Protein AF-A0A2U2PL28-F1 (afdb_monomer)

Mean predicted aligned error: 20.29 Å

Structure (mmCIF, N/CA/C/O backbone):
data_AF-A0A2U2PL28-F1
#
_entry.id   AF-A0A2U2PL28-F1
#
loop_
_atom_site.group_PDB
_atom_site.id
_atom_site.type_symbol
_atom_site.label_atom_id
_atom_site.label_alt_id
_atom_site.label_comp_id
_atom_site.label_asym_id
_atom_site.label_entity_id
_atom_site.label_seq_id
_atom_site.pdbx_PDB_ins_code
_atom_site.Cartn_x
_atom_site.Cartn_y
_atom_site.Cartn_z
_atom_site.occupancy
_atom_site.B_iso_or_equiv
_atom_site.auth_seq_id
_atom_site.auth_comp_id
_atom_site.auth_asym_id
_atom_site.auth_atom_id
_atom_site.pdbx_PDB_model_num
ATOM 1 N N . MET A 1 1 ? 14.630 7.976 -21.011 1.00 49.91 1 MET A N 1
ATOM 2 C CA . MET A 1 1 ? 13.484 7.316 -21.669 1.00 49.91 1 MET A CA 1
ATOM 3 C C . MET A 1 1 ? 13.613 7.594 -23.165 1.00 49.91 1 MET A C 1
ATOM 5 O O . MET A 1 1 ? 14.416 8.428 -23.544 1.00 49.91 1 MET A O 1
ATOM 9 N N . GLY A 1 2 ? 12.957 6.846 -24.048 1.00 64.50 2 GLY A N 1
ATOM 10 C CA . GLY A 1 2 ? 12.972 7.201 -25.477 1.00 64.50 2 GLY A CA 1
ATOM 11 C C . GLY A 1 2 ? 11.953 8.304 -25.788 1.00 64.50 2 GLY A C 1
ATOM 12 O O . GLY A 1 2 ? 11.071 8.559 -24.973 1.00 64.50 2 GLY A O 1
ATOM 13 N N . LEU A 1 3 ? 11.984 8.857 -27.006 1.00 77.81 3 LEU A N 1
ATOM 14 C CA . LEU A 1 3 ? 10.962 9.792 -27.522 1.00 77.81 3 LEU A CA 1
ATOM 15 C C . LEU A 1 3 ? 9.566 9.154 -27.712 1.00 77.81 3 LEU A C 1
ATOM 17 O O . LEU A 1 3 ? 8.629 9.828 -28.123 1.00 77.81 3 LEU A O 1
ATOM 21 N N . LYS A 1 4 ? 9.402 7.856 -27.417 1.00 77.19 4 LYS A N 1
ATOM 22 C CA . LYS A 1 4 ? 8.147 7.108 -27.610 1.00 77.19 4 LYS A CA 1
ATOM 23 C C . LYS A 1 4 ? 6.967 7.734 -26.866 1.00 77.19 4 LYS A C 1
ATOM 25 O O . LYS A 1 4 ? 5.896 7.879 -27.441 1.00 77.19 4 LYS A O 1
ATOM 30 N N . GLU A 1 5 ? 7.178 8.120 -25.610 1.00 73.75 5 GLU A N 1
ATOM 31 C CA . GLU A 1 5 ? 6.119 8.717 -24.790 1.00 73.75 5 GLU A CA 1
ATOM 32 C C . GLU A 1 5 ? 5.786 10.145 -25.236 1.00 73.75 5 GLU A C 1
ATOM 34 O O . GLU A 1 5 ? 4.622 10.534 -25.238 1.00 73.75 5 GLU A O 1
ATOM 39 N N . TYR A 1 6 ? 6.792 10.899 -25.695 1.00 80.88 6 TYR A N 1
ATOM 40 C CA . TYR A 1 6 ? 6.595 12.212 -26.303 1.00 80.88 6 TYR A CA 1
ATOM 41 C C . TYR A 1 6 ? 5.708 12.118 -27.548 1.00 80.88 6 TYR A C 1
ATOM 43 O O . TYR A 1 6 ? 4.673 12.778 -27.606 1.00 80.88 6 TYR A O 1
ATOM 51 N N . VAL A 1 7 ? 6.053 11.228 -28.485 1.00 81.00 7 VAL A N 1
ATOM 52 C CA . VAL A 1 7 ? 5.302 11.018 -29.733 1.00 81.00 7 VAL A CA 1
ATOM 53 C C . VAL A 1 7 ? 3.877 10.528 -29.467 1.00 81.00 7 VAL A C 1
ATOM 55 O O . VAL A 1 7 ? 2.955 10.979 -30.135 1.00 81.00 7 VAL A O 1
ATOM 58 N N . ARG A 1 8 ? 3.673 9.646 -28.478 1.00 80.00 8 ARG A N 1
ATOM 59 C CA . ARG A 1 8 ? 2.346 9.112 -28.124 1.00 80.00 8 ARG A CA 1
ATOM 60 C C . ARG A 1 8 ? 1.367 10.192 -27.656 1.00 80.00 8 ARG A C 1
ATOM 62 O O . ARG A 1 8 ? 0.172 10.065 -27.891 1.00 80.00 8 ARG A O 1
ATOM 69 N N . LYS A 1 9 ? 1.861 11.222 -26.968 1.00 78.75 9 LYS A N 1
ATOM 70 C CA . LYS A 1 9 ? 1.029 12.268 -26.356 1.00 78.75 9 LYS A CA 1
ATOM 71 C C . LYS A 1 9 ? 0.663 13.422 -27.301 1.00 78.75 9 LYS A C 1
ATOM 73 O O . LYS A 1 9 ? -0.135 14.259 -26.895 1.00 78.75 9 LYS A O 1
ATOM 78 N N . ARG A 1 10 ? 1.247 13.518 -28.506 1.00 80.19 10 ARG A N 1
ATOM 79 C CA . ARG A 1 10 ? 1.024 14.647 -29.433 1.00 80.19 10 ARG A CA 1
ATOM 80 C C . ARG A 1 10 ? 0.335 14.207 -30.716 1.00 80.19 10 ARG A C 1
ATOM 82 O O . ARG A 1 10 ? 0.683 13.181 -31.298 1.00 80.19 10 ARG A O 1
ATOM 89 N N . ASN A 1 11 ? -0.563 15.057 -31.201 1.00 77.56 11 ASN A N 1
ATOM 90 C CA . ASN A 1 11 ? -1.095 14.971 -32.551 1.00 77.56 11 ASN A CA 1
ATOM 91 C C . ASN A 1 11 ? -0.351 15.951 -33.474 1.00 77.56 11 ASN A C 1
ATOM 93 O O . ASN A 1 11 ? -0.718 17.114 -33.602 1.00 77.56 11 ASN A O 1
ATOM 97 N N . PHE A 1 12 ? 0.705 15.481 -34.141 1.00 78.69 12 PHE A N 1
ATOM 98 C CA . PHE A 1 12 ? 1.553 16.310 -35.019 1.00 78.69 12 PHE A CA 1
ATOM 99 C C . PHE A 1 12 ? 0.858 16.833 -36.286 1.00 78.69 12 PHE A C 1
ATOM 101 O O . PHE A 1 12 ? 1.474 17.570 -37.048 1.00 78.69 12 PHE A O 1
ATOM 108 N N . ASN A 1 13 ? -0.395 16.443 -36.533 1.00 74.00 13 ASN A N 1
ATOM 109 C CA . ASN A 1 13 ? -1.204 17.045 -37.593 1.00 74.00 13 ASN A CA 1
ATOM 110 C C . ASN A 1 13 ? -1.856 18.362 -37.139 1.00 74.00 13 ASN A C 1
ATOM 112 O O . ASN A 1 13 ? -2.309 19.133 -37.977 1.00 74.00 13 ASN A O 1
ATOM 116 N N . GLU A 1 14 ? -1.900 18.612 -35.830 1.00 72.88 14 GLU A N 1
ATOM 117 C CA . GLU A 1 14 ? -2.557 19.773 -35.224 1.00 72.88 14 GLU A CA 1
ATOM 118 C C . GLU A 1 14 ? -1.572 20.691 -34.498 1.00 72.88 14 GLU A C 1
ATOM 120 O O . GLU A 1 14 ? -1.806 21.891 -34.418 1.00 72.88 14 GLU A O 1
ATOM 125 N N . THR A 1 15 ? -0.454 20.164 -33.990 1.00 74.31 15 THR A N 1
ATOM 126 C CA . THR A 1 15 ? 0.584 20.962 -33.325 1.00 74.31 15 THR A CA 1
ATOM 127 C C . THR A 1 15 ? 1.787 21.215 -34.235 1.00 74.31 15 THR A C 1
ATOM 129 O O . THR A 1 15 ? 2.214 20.334 -34.980 1.00 74.31 15 THR A O 1
ATOM 132 N N . SER A 1 16 ? 2.381 22.409 -34.144 1.00 80.25 16 SER A N 1
ATOM 133 C CA . SER A 1 16 ? 3.644 22.759 -34.815 1.00 80.25 16 SER A CA 1
ATOM 134 C C . SER A 1 16 ? 4.886 22.284 -34.049 1.00 80.25 16 SER A C 1
ATOM 136 O O . SER A 1 16 ? 6.016 22.606 -34.422 1.00 80.25 16 SER A O 1
ATOM 138 N N . GLU A 1 17 ? 4.693 21.515 -32.975 1.00 84.94 17 GLU A N 1
ATOM 139 C CA . GLU A 1 17 ? 5.780 20.920 -32.208 1.00 84.94 17 GLU A CA 1
ATOM 140 C C . GLU A 1 17 ? 6.613 19.930 -33.056 1.00 84.94 17 GLU A C 1
ATOM 142 O O . GLU A 1 17 ? 6.064 19.123 -33.815 1.00 84.94 17 GLU A O 1
ATOM 147 N N . PRO A 1 18 ? 7.951 19.925 -32.915 1.00 82.75 18 PRO A N 1
ATOM 148 C CA . PRO A 1 18 ? 8.818 19.065 -33.714 1.00 82.75 18 PRO A CA 1
ATOM 149 C C . PRO A 1 18 ? 8.683 17.584 -33.340 1.00 82.75 18 PRO A C 1
ATOM 151 O O . PRO A 1 18 ? 8.854 17.185 -32.192 1.00 82.75 18 PRO A O 1
ATOM 154 N N . LYS A 1 19 ? 8.453 16.735 -34.347 1.00 75.50 19 LYS A N 1
ATOM 155 C CA . LYS A 1 19 ? 8.242 15.284 -34.187 1.00 75.50 19 LYS A CA 1
ATOM 156 C C . LYS A 1 19 ? 9.523 14.482 -33.921 1.00 75.50 19 LYS A C 1
ATOM 158 O O . LYS A 1 19 ? 9.472 13.413 -33.312 1.00 75.50 19 LYS A O 1
ATOM 163 N N . SER A 1 20 ? 10.668 14.967 -34.396 1.00 71.56 20 SER A N 1
ATOM 164 C CA . SER A 1 20 ? 11.965 14.288 -34.301 1.00 71.56 20 SER A CA 1
ATOM 165 C C . SER A 1 20 ? 13.117 15.287 -34.341 1.00 71.56 20 SER A C 1
ATOM 167 O O . SER A 1 20 ? 12.935 16.393 -34.825 1.00 71.56 20 SER A O 1
ATOM 169 N N . GLY A 1 21 ? 14.291 14.864 -33.871 1.00 64.31 21 GLY A N 1
ATOM 170 C CA . GLY A 1 21 ? 15.533 15.635 -33.912 1.00 64.31 21 GLY A CA 1
ATOM 171 C C . GLY A 1 21 ? 16.533 15.058 -32.915 1.00 64.31 21 GLY A C 1
ATOM 172 O O . GLY A 1 21 ? 16.179 14.840 -31.753 1.00 64.31 21 GLY A O 1
ATOM 173 N N . SER A 1 22 ? 17.755 14.760 -33.359 1.00 59.09 22 SER A N 1
ATOM 174 C CA . SER A 1 22 ? 18.833 14.260 -32.496 1.00 59.09 22 SER A CA 1
ATOM 175 C C . SER A 1 22 ? 20.024 15.206 -32.556 1.00 59.09 22 SER A C 1
ATOM 177 O O . SER A 1 22 ? 20.612 15.391 -33.623 1.00 59.09 22 SER A O 1
ATOM 179 N N . GLY A 1 23 ? 20.400 15.774 -31.413 1.00 58.47 23 GLY A N 1
ATOM 180 C CA . GLY A 1 23 ? 21.560 16.651 -31.309 1.00 58.47 23 GLY A CA 1
ATOM 181 C C . GLY A 1 23 ? 22.866 15.858 -31.314 1.00 58.47 23 GLY A C 1
ATOM 182 O O . GLY A 1 23 ? 23.022 14.893 -30.566 1.00 58.47 23 GLY A O 1
ATOM 183 N N . LYS A 1 24 ? 23.827 16.275 -32.143 1.00 56.25 24 LYS A N 1
ATOM 184 C CA . LYS A 1 24 ? 25.259 16.040 -31.910 1.00 56.25 24 LYS A CA 1
ATOM 185 C C . LYS A 1 24 ? 25.919 17.408 -31.812 1.00 56.25 24 LYS A C 1
ATOM 187 O O . LYS A 1 24 ? 26.458 17.899 -32.805 1.00 56.25 24 LYS A O 1
ATOM 192 N N . SER A 1 25 ? 25.804 18.065 -30.660 1.00 56.22 25 SER A N 1
ATOM 193 C CA . SER A 1 25 ? 26.406 19.387 -30.499 1.00 56.22 25 SER A CA 1
ATOM 194 C C . SER A 1 25 ? 27.933 19.295 -30.614 1.00 56.22 25 SER A C 1
ATOM 196 O O . SER A 1 25 ? 28.588 18.618 -29.823 1.00 56.22 25 SER A O 1
ATOM 198 N N . LYS A 1 26 ? 28.505 19.975 -31.616 1.00 57.16 26 LYS A N 1
ATOM 199 C CA . LYS A 1 26 ? 29.957 20.186 -31.752 1.00 57.16 26 LYS A CA 1
ATOM 200 C C . LYS A 1 26 ? 30.465 21.341 -30.864 1.00 57.16 26 LYS A C 1
ATOM 202 O O . LYS A 1 26 ? 31.671 21.511 -30.749 1.00 57.16 26 LYS A O 1
ATOM 207 N N . GLU A 1 27 ? 29.565 22.100 -30.224 1.00 61.78 27 GLU A N 1
ATOM 208 C CA . GLU A 1 27 ? 29.834 23.361 -29.500 1.00 61.78 27 GLU A CA 1
ATOM 209 C C . GLU A 1 27 ? 29.299 23.345 -28.046 1.00 61.78 27 GLU A C 1
ATOM 211 O O . GLU A 1 27 ? 28.713 24.320 -27.563 1.00 61.78 27 GLU A O 1
ATOM 216 N N . GLY A 1 28 ? 29.455 22.210 -27.353 1.00 77.25 28 GLY A N 1
ATOM 217 C CA . GLY A 1 28 ? 29.035 22.028 -25.955 1.00 77.25 28 GLY A CA 1
ATOM 218 C C . GLY A 1 28 ? 27.538 21.734 -25.777 1.00 77.25 28 GLY A C 1
ATOM 219 O O . GLY A 1 28 ? 26.723 22.027 -26.655 1.00 77.25 28 GLY A O 1
ATOM 220 N N . LEU A 1 29 ? 27.168 21.120 -24.648 1.00 90.62 29 LEU A N 1
ATOM 221 C CA . LEU A 1 29 ? 25.782 20.728 -24.374 1.00 90.62 29 LEU A CA 1
ATOM 222 C C . LEU A 1 29 ? 24.899 21.968 -24.186 1.00 90.62 29 LEU A C 1
ATOM 224 O O . LEU A 1 29 ? 25.308 22.946 -23.555 1.00 90.62 29 LEU A O 1
ATOM 228 N N . LYS A 1 30 ? 23.686 21.948 -24.737 1.00 93.56 30 LYS A N 1
ATOM 229 C CA . LYS A 1 30 ? 22.748 23.076 -24.673 1.00 93.56 30 LYS A CA 1
ATOM 230 C C . LYS A 1 30 ? 21.701 22.895 -23.579 1.00 93.56 30 LYS A C 1
ATOM 232 O O . LYS A 1 30 ? 21.263 21.783 -23.283 1.00 93.56 30 LYS A O 1
ATOM 237 N N . PHE A 1 31 ? 21.258 24.007 -23.007 1.00 96.25 31 PHE A N 1
ATOM 238 C CA . PHE A 1 31 ? 20.059 24.051 -22.180 1.00 96.25 31 PHE A CA 1
ATOM 239 C C . PHE A 1 31 ? 19.075 25.073 -22.732 1.00 96.25 31 PHE A C 1
ATOM 241 O O . PHE A 1 31 ? 19.464 26.042 -23.389 1.00 96.25 31 PHE A O 1
ATOM 248 N N . VAL A 1 32 ? 17.804 24.864 -22.420 1.00 97.12 32 VAL A N 1
ATOM 249 C CA . VAL A 1 32 ? 16.751 25.844 -22.662 1.00 97.12 32 VAL A CA 1
ATOM 250 C C . VAL A 1 32 ? 15.781 25.833 -21.491 1.00 97.12 32 VAL A C 1
ATOM 252 O O . VAL A 1 32 ? 15.506 24.788 -20.894 1.00 97.12 32 VAL A O 1
ATOM 255 N N . VAL A 1 33 ? 15.259 27.004 -21.160 1.00 97.31 33 VAL A N 1
ATOM 256 C CA . VAL A 1 33 ? 14.124 27.169 -20.266 1.00 97.31 33 VAL A CA 1
ATOM 257 C C . VAL A 1 33 ? 13.006 27.811 -21.063 1.00 97.31 33 VAL A C 1
ATOM 259 O O . VAL A 1 33 ? 13.166 28.921 -21.562 1.00 97.31 33 VAL A O 1
ATOM 262 N N . GLN A 1 34 ? 11.878 27.124 -21.187 1.00 96.75 34 GLN A N 1
ATOM 263 C CA . GLN A 1 34 ? 10.699 27.642 -21.871 1.00 96.75 34 GLN A CA 1
ATOM 264 C C . GLN A 1 34 ? 9.651 28.039 -20.839 1.00 96.75 34 GLN A C 1
ATOM 266 O O . GLN A 1 34 ? 9.290 27.260 -19.964 1.00 96.75 34 GLN A O 1
ATOM 271 N N . ARG A 1 35 ? 9.148 29.262 -20.939 1.00 95.19 35 ARG A N 1
ATOM 272 C CA . ARG A 1 35 ? 7.958 29.700 -20.222 1.00 95.19 35 ARG A CA 1
ATOM 273 C C . ARG A 1 35 ? 6.739 29.120 -20.929 1.00 95.19 35 ARG A C 1
ATOM 275 O O . ARG A 1 35 ? 6.490 29.443 -22.090 1.00 95.19 35 ARG A O 1
ATOM 282 N N . HIS A 1 36 ? 5.973 28.303 -20.218 1.00 92.00 36 HIS A N 1
ATOM 283 C CA . HIS A 1 36 ? 4.793 27.631 -20.745 1.00 92.00 36 HIS A CA 1
ATOM 284 C C . HIS A 1 36 ? 3.538 28.132 -20.034 1.00 92.00 36 HIS A C 1
ATOM 286 O O . HIS A 1 36 ? 3.259 27.810 -18.876 1.00 92.00 36 HIS A O 1
ATOM 292 N N . HIS A 1 37 ? 2.763 28.954 -20.738 1.00 85.00 37 HIS A N 1
ATOM 293 C CA . HIS A 1 37 ? 1.478 29.456 -20.267 1.00 85.00 37 HIS A CA 1
ATOM 294 C C . HIS A 1 37 ? 0.350 28.514 -20.715 1.00 85.00 37 HIS A C 1
ATOM 296 O O . HIS A 1 37 ? -0.454 28.853 -21.584 1.00 85.00 37 HIS A O 1
ATOM 302 N N . ALA A 1 38 ? 0.333 27.317 -20.123 1.00 78.44 38 ALA A N 1
ATOM 303 C CA . ALA A 1 38 ? -0.717 26.315 -20.298 1.00 78.44 38 ALA A CA 1
ATOM 304 C C . ALA A 1 38 ? -1.932 26.613 -19.389 1.00 78.44 38 ALA A C 1
ATOM 306 O O . ALA A 1 38 ? -2.180 27.766 -19.012 1.00 78.44 38 ALA A O 1
ATOM 307 N N . SER A 1 39 ? -2.684 25.584 -18.971 1.00 72.06 39 SER A N 1
ATOM 308 C CA . SER A 1 39 ? -3.752 25.716 -17.960 1.00 72.06 39 SER A CA 1
ATOM 309 C C . SER A 1 39 ? -3.246 26.449 -16.710 1.00 72.06 39 SER A C 1
ATOM 311 O O . SER A 1 39 ? -3.899 27.372 -16.219 1.00 72.06 39 SER A O 1
ATOM 313 N N . HIS A 1 40 ? -2.026 26.097 -16.287 1.00 79.62 40 HIS A N 1
ATOM 314 C CA . HIS A 1 40 ? -1.236 26.795 -15.281 1.00 79.62 40 HIS A CA 1
ATOM 315 C C . HIS A 1 40 ? 0.109 27.219 -15.872 1.00 79.62 40 HIS A C 1
ATOM 317 O O . HIS A 1 40 ? 0.729 26.485 -16.646 1.00 79.62 40 HIS A O 1
ATOM 323 N N . LEU A 1 41 ? 0.568 28.400 -15.468 1.00 87.25 41 LEU A N 1
ATOM 324 C CA . LEU A 1 41 ? 1.887 28.901 -15.818 1.00 87.25 41 LEU A CA 1
ATOM 325 C C . LEU A 1 41 ? 2.972 28.071 -15.123 1.00 87.25 41 LEU A C 1
ATOM 327 O O . LEU A 1 41 ? 2.928 27.873 -13.908 1.00 87.25 41 LEU A O 1
ATOM 331 N N . HIS A 1 42 ? 3.951 27.619 -15.895 1.00 93.69 42 HIS A N 1
ATOM 332 C CA . HIS A 1 42 ? 5.156 26.967 -15.396 1.00 93.69 42 HIS A CA 1
ATOM 333 C C . HIS A 1 42 ? 6.320 27.192 -16.365 1.00 93.69 42 HIS A C 1
ATOM 335 O O . HIS A 1 42 ? 6.157 27.789 -17.430 1.00 93.69 42 HIS A O 1
ATOM 341 N N . TYR A 1 43 ? 7.508 26.742 -15.970 1.00 96.69 43 TYR A N 1
ATOM 342 C CA . TYR A 1 43 ? 8.716 26.830 -16.778 1.00 96.69 43 TYR A CA 1
ATOM 343 C C . TYR A 1 43 ? 9.271 25.438 -17.032 1.00 96.69 43 TYR A C 1
ATOM 345 O O . TYR A 1 43 ? 9.628 24.737 -16.085 1.00 96.69 43 TYR A O 1
ATOM 353 N N . ASP A 1 44 ? 9.384 25.058 -18.292 1.00 96.94 44 ASP A N 1
ATOM 354 C CA . ASP A 1 44 ? 10.041 23.826 -18.688 1.00 96.94 44 ASP A CA 1
ATOM 355 C C . ASP A 1 44 ? 11.549 24.036 -18.714 1.00 96.94 44 ASP A C 1
ATOM 357 O O . ASP A 1 44 ? 12.088 24.700 -19.597 1.00 96.94 44 ASP A O 1
ATOM 361 N N . PHE A 1 45 ? 12.236 23.461 -17.738 1.00 97.50 45 PHE A N 1
ATOM 362 C CA . PHE A 1 45 ? 13.686 23.440 -17.650 1.00 97.50 45 PHE A CA 1
ATOM 363 C C . PHE A 1 45 ? 14.226 22.209 -18.380 1.00 97.50 45 PHE A C 1
ATOM 365 O O . PHE A 1 45 ? 13.872 21.081 -18.025 1.00 97.50 45 PHE A O 1
ATOM 372 N N . ARG A 1 46 ? 15.072 22.402 -19.396 1.00 97.06 46 ARG A N 1
ATOM 373 C CA . ARG A 1 46 ? 15.499 21.324 -20.295 1.00 97.06 46 ARG A CA 1
ATOM 374 C C . ARG A 1 46 ? 17.011 21.309 -20.499 1.00 97.06 46 ARG A C 1
ATOM 376 O O . ARG A 1 46 ? 17.616 22.343 -20.770 1.00 97.06 46 ARG A O 1
ATOM 383 N N . LEU A 1 47 ? 17.602 20.118 -20.417 1.00 95.69 47 LEU A N 1
ATOM 384 C CA . LEU A 1 47 ? 19.032 19.871 -20.614 1.00 95.69 47 LEU A CA 1
ATOM 385 C C . LEU A 1 47 ? 19.250 18.866 -21.752 1.00 95.69 47 LEU A C 1
ATOM 387 O O . LEU A 1 47 ? 18.687 17.769 -21.722 1.00 95.69 47 LEU A O 1
ATOM 391 N N . GLU A 1 48 ? 20.088 19.211 -22.730 1.00 93.19 48 GLU A N 1
ATOM 392 C CA . GLU A 1 48 ? 20.550 18.277 -23.764 1.00 93.19 48 GLU A CA 1
ATOM 393 C C . GLU A 1 48 ? 21.413 17.182 -23.134 1.00 93.19 48 GLU A C 1
ATOM 395 O O . GLU A 1 48 ? 22.490 17.464 -22.615 1.00 93.19 48 GLU A O 1
ATOM 400 N N . LEU A 1 49 ? 20.973 15.926 -23.200 1.00 90.12 49 LEU A N 1
ATOM 401 C CA . LEU A 1 49 ? 21.755 14.776 -22.751 1.00 90.12 49 LEU A CA 1
ATOM 402 C C . LEU A 1 49 ? 21.313 13.515 -23.499 1.00 90.12 49 LEU A C 1
ATOM 404 O O . LEU A 1 49 ? 20.116 13.272 -23.645 1.00 90.12 49 LEU A O 1
ATOM 408 N N . GLU A 1 50 ? 22.263 12.682 -23.937 1.00 86.31 50 GLU A N 1
ATOM 409 C CA . GLU A 1 50 ? 21.971 11.475 -24.735 1.00 86.31 50 GLU A CA 1
ATOM 410 C C . GLU A 1 50 ? 21.236 11.782 -26.059 1.00 86.31 50 GLU A C 1
ATOM 412 O O . GLU A 1 50 ? 20.438 10.976 -26.534 1.00 86.31 50 GLU A O 1
ATOM 417 N N . GLY A 1 51 ? 21.488 12.954 -26.657 1.00 83.44 51 GLY A N 1
ATOM 418 C CA . GLY A 1 51 ? 20.896 13.371 -27.936 1.00 83.44 51 GLY A CA 1
ATOM 419 C C . GLY A 1 51 ? 19.425 13.805 -27.867 1.00 83.44 51 GLY A C 1
ATOM 420 O O . GLY A 1 51 ? 18.824 14.054 -28.912 1.00 83.44 51 GLY A O 1
ATOM 421 N N . VAL A 1 52 ? 18.853 13.909 -26.663 1.00 90.62 52 VAL A N 1
ATOM 422 C CA . VAL A 1 52 ? 17.481 14.374 -26.387 1.00 90.62 52 VAL A CA 1
ATOM 423 C C . VAL A 1 52 ? 17.482 15.455 -25.303 1.00 90.62 52 VAL A C 1
ATOM 425 O O . VAL A 1 52 ? 18.493 15.679 -24.639 1.00 90.62 52 VAL A O 1
ATOM 428 N N . LEU A 1 53 ? 16.344 16.112 -25.086 1.00 93.12 53 LEU A N 1
ATOM 429 C CA . LEU A 1 53 ? 16.151 17.076 -24.004 1.00 93.12 53 LEU A CA 1
ATOM 430 C C . LEU A 1 53 ? 15.514 16.402 -22.784 1.00 93.12 53 LEU A C 1
ATOM 432 O O . LEU A 1 53 ? 14.316 16.093 -22.775 1.00 93.12 53 LEU A O 1
ATOM 436 N N . LYS A 1 54 ? 16.304 16.216 -21.726 1.00 94.75 54 LYS A N 1
ATOM 437 C CA . LYS A 1 54 ? 15.802 15.815 -20.403 1.00 94.75 54 LYS A CA 1
ATOM 438 C C . LYS A 1 54 ? 15.075 17.004 -19.795 1.00 94.75 54 LYS A C 1
ATOM 440 O O . LYS A 1 54 ? 15.637 18.096 -19.771 1.00 94.75 54 LYS A O 1
ATOM 445 N N . SER A 1 55 ? 13.833 16.809 -19.363 1.00 95.12 55 SER A N 1
ATOM 446 C CA . SER A 1 55 ? 12.901 17.921 -19.150 1.00 95.12 55 SER A CA 1
ATOM 447 C C . SER A 1 55 ? 12.232 17.877 -17.778 1.00 95.12 55 SER A C 1
ATOM 449 O O . SER A 1 55 ? 11.831 16.812 -17.304 1.00 95.12 55 SER A O 1
ATOM 451 N N . TRP A 1 56 ? 12.083 19.049 -17.160 1.00 96.44 56 TRP A N 1
ATOM 452 C CA . TRP A 1 56 ? 11.406 19.236 -15.880 1.00 96.44 56 TRP A CA 1
ATOM 453 C C . TRP A 1 56 ? 10.459 20.434 -15.918 1.00 96.44 56 TRP A C 1
ATOM 455 O O . TRP A 1 56 ? 10.883 21.535 -16.248 1.00 96.44 56 TRP A O 1
ATOM 465 N N . ALA A 1 57 ? 9.217 20.253 -15.477 1.00 94.62 57 ALA A N 1
ATOM 466 C CA . ALA A 1 57 ? 8.286 21.350 -15.241 1.00 94.62 57 ALA A CA 1
ATOM 467 C C . ALA A 1 57 ? 8.559 21.993 -13.869 1.00 94.62 57 ALA A C 1
ATOM 469 O O . ALA A 1 57 ? 8.500 21.328 -12.829 1.00 94.62 57 ALA A O 1
ATOM 470 N N . VAL A 1 58 ? 8.853 23.294 -13.854 1.00 95.69 58 VAL A N 1
ATOM 471 C CA . VAL A 1 58 ? 9.199 24.088 -12.665 1.00 95.69 58 VAL A CA 1
ATOM 472 C C . VAL A 1 58 ? 8.134 25.177 -12.464 1.00 95.69 58 VAL A C 1
ATOM 474 O O . VAL A 1 58 ? 8.212 26.233 -13.097 1.00 95.69 58 VAL A O 1
ATOM 477 N N . PRO A 1 59 ? 7.131 24.982 -11.583 1.00 91.50 59 PRO A N 1
ATOM 478 C CA . PRO A 1 59 ? 5.966 25.874 -11.493 1.00 91.50 59 PRO A CA 1
ATOM 479 C C . PRO A 1 59 ? 6.298 27.339 -11.204 1.00 91.50 59 PRO A C 1
ATOM 481 O O . PRO A 1 59 ? 5.652 28.241 -11.718 1.00 91.50 59 PRO A O 1
ATOM 484 N N . LYS A 1 60 ? 7.326 27.589 -10.385 1.00 89.75 60 LYS A N 1
ATOM 485 C CA . LYS A 1 60 ? 7.755 28.949 -10.019 1.00 89.75 60 LYS A CA 1
ATOM 486 C C . LYS A 1 60 ? 9.005 29.418 -10.774 1.00 89.75 60 LYS A C 1
ATOM 488 O O . LYS A 1 60 ? 9.633 30.380 -10.337 1.00 89.75 60 LYS A O 1
ATOM 493 N N . GLY A 1 61 ? 9.410 28.696 -11.817 1.00 92.81 61 GLY A N 1
ATOM 494 C CA . GLY A 1 61 ? 10.643 28.948 -12.557 1.00 92.81 61 GLY A CA 1
ATOM 495 C C . GLY A 1 61 ? 11.941 28.735 -11.760 1.00 92.81 61 GLY A C 1
ATOM 496 O O . GLY A 1 61 ? 11.911 28.527 -10.539 1.00 92.81 61 GLY A O 1
ATOM 497 N N . PRO A 1 62 ? 13.095 28.736 -12.449 1.00 94.56 62 PRO A N 1
ATOM 498 C CA . PRO A 1 62 ? 14.414 28.707 -11.820 1.00 94.56 62 PRO A CA 1
ATOM 499 C C . PRO A 1 62 ? 14.674 29.968 -10.976 1.00 94.56 62 PRO A C 1
ATOM 501 O O . PRO A 1 62 ? 13.998 30.987 -11.095 1.00 94.56 62 PRO A O 1
ATOM 504 N N . SER A 1 63 ? 15.653 29.905 -10.075 1.00 94.50 63 SER A N 1
ATOM 505 C CA . SER A 1 63 ? 16.019 31.040 -9.223 1.00 94.50 63 SER A CA 1
ATOM 506 C C . SER A 1 63 ? 17.526 31.218 -9.156 1.00 94.50 63 SER A C 1
ATOM 508 O O . SER A 1 63 ? 18.244 30.227 -9.088 1.00 94.50 63 SER A O 1
ATOM 510 N N . LEU A 1 64 ? 17.998 32.469 -9.139 1.00 93.31 64 LEU A N 1
ATOM 511 C CA . LEU A 1 64 ? 19.389 32.803 -8.809 1.00 93.31 64 LEU A CA 1
ATOM 512 C C . LEU A 1 64 ? 19.618 32.969 -7.298 1.00 93.31 64 LEU A C 1
ATOM 514 O O . LEU A 1 64 ? 20.745 33.229 -6.883 1.00 93.31 64 LEU A O 1
ATOM 518 N N . ASN A 1 65 ? 18.584 32.823 -6.463 1.00 92.44 65 ASN A N 1
ATOM 519 C CA . ASN A 1 65 ? 18.728 32.862 -5.011 1.00 92.44 65 ASN A CA 1
ATOM 520 C C . ASN A 1 65 ? 18.957 31.450 -4.441 1.00 92.44 65 ASN A C 1
ATOM 522 O O . ASN A 1 65 ? 18.045 30.622 -4.506 1.00 92.44 65 ASN A O 1
ATOM 526 N N . PRO A 1 66 ? 20.114 31.163 -3.810 1.00 90.62 66 PRO A N 1
ATOM 527 C CA . PRO A 1 66 ? 20.412 29.844 -3.242 1.00 90.62 66 PRO A CA 1
ATOM 528 C C . PRO A 1 66 ? 19.453 29.376 -2.138 1.00 90.62 66 PRO A C 1
ATOM 530 O O . PRO A 1 66 ? 19.403 28.185 -1.824 1.00 90.62 66 PRO A O 1
ATOM 533 N N . LYS A 1 67 ? 18.696 30.292 -1.518 1.00 86.31 67 LYS A N 1
ATOM 534 C CA . LYS A 1 67 ? 17.691 29.958 -0.494 1.00 86.31 67 LYS A CA 1
ATOM 535 C C . LYS A 1 67 ? 16.409 29.385 -1.099 1.00 86.31 67 LYS A C 1
ATOM 537 O O . LYS A 1 67 ? 15.650 28.721 -0.391 1.00 86.31 67 LYS A O 1
ATOM 542 N N . ASP A 1 68 ? 16.176 29.594 -2.391 1.00 87.44 68 ASP A N 1
ATOM 543 C CA . ASP A 1 68 ? 14.989 29.104 -3.073 1.00 87.44 68 ASP A CA 1
ATOM 544 C C . ASP A 1 68 ? 15.186 27.663 -3.551 1.00 87.44 68 ASP A C 1
ATOM 546 O O . ASP A 1 68 ? 15.895 27.394 -4.520 1.00 87.44 68 ASP A O 1
ATOM 550 N N . LYS A 1 69 ? 14.488 26.721 -2.915 1.00 88.75 69 LYS A N 1
ATOM 551 C CA . LYS A 1 69 ? 14.413 25.331 -3.384 1.00 88.75 69 LYS A CA 1
ATOM 552 C C . LYS A 1 69 ? 13.203 25.186 -4.303 1.00 88.75 69 LYS A C 1
ATOM 554 O O . LYS A 1 69 ? 12.068 25.159 -3.823 1.00 88.75 69 LYS A O 1
ATOM 559 N N . ARG A 1 70 ? 13.423 25.138 -5.619 1.00 89.69 70 ARG A N 1
ATOM 560 C CA . ARG A 1 70 ? 12.341 25.093 -6.616 1.00 89.69 70 ARG A CA 1
ATOM 561 C C . ARG A 1 70 ? 11.954 23.644 -6.900 1.00 89.69 70 ARG A C 1
ATOM 563 O O . ARG A 1 70 ? 12.807 22.842 -7.258 1.00 89.69 70 ARG A O 1
ATOM 570 N N . LEU A 1 71 ? 10.675 23.307 -6.735 1.00 91.44 71 LEU A N 1
ATOM 571 C CA . LEU A 1 71 ? 10.149 22.006 -7.153 1.00 91.44 71 LEU A CA 1
ATOM 572 C C . LEU A 1 71 ? 10.261 21.876 -8.678 1.00 91.44 71 LEU A C 1
ATOM 574 O O . LEU A 1 71 ? 9.838 22.780 -9.396 1.00 91.44 71 LEU A O 1
ATOM 578 N N . ALA A 1 72 ? 10.809 20.758 -9.141 1.00 92.50 72 ALA A N 1
ATOM 579 C CA . ALA A 1 72 ? 11.012 20.430 -10.544 1.00 92.50 72 ALA A CA 1
ATOM 580 C C . ALA A 1 72 ? 10.464 19.021 -10.814 1.00 92.50 72 ALA A C 1
ATOM 582 O O . ALA A 1 72 ? 10.995 18.027 -10.318 1.00 92.50 72 ALA A O 1
ATOM 583 N N . MET A 1 73 ? 9.382 18.922 -11.577 1.00 92.56 73 MET A N 1
ATOM 584 C CA . MET A 1 73 ? 8.723 17.654 -11.898 1.00 92.56 73 MET A CA 1
ATOM 585 C C . MET A 1 73 ? 9.292 17.105 -13.199 1.00 92.56 73 MET A C 1
ATOM 587 O O . MET A 1 73 ? 9.143 17.748 -14.232 1.00 92.56 73 MET A O 1
ATOM 591 N N . MET A 1 74 ? 9.956 15.949 -13.171 1.00 92.12 74 MET A N 1
ATOM 592 C CA . MET A 1 74 ? 10.527 15.377 -14.394 1.00 92.12 74 MET A CA 1
ATOM 593 C C . MET A 1 74 ? 9.411 14.862 -15.312 1.00 92.12 74 MET A C 1
ATOM 595 O O . MET A 1 74 ? 8.572 14.074 -14.874 1.00 92.12 74 MET A O 1
ATOM 599 N N . VAL A 1 75 ? 9.416 15.292 -16.573 1.00 89.94 75 VAL A N 1
ATOM 600 C CA . VAL A 1 75 ? 8.440 14.896 -17.605 1.00 89.94 75 VAL A CA 1
ATOM 601 C C . VAL A 1 75 ? 9.111 14.033 -18.678 1.00 89.94 75 VAL A C 1
ATOM 603 O O . VAL A 1 75 ? 10.290 13.692 -18.558 1.00 89.94 75 VAL A O 1
ATOM 606 N N . GLU A 1 76 ? 8.370 13.627 -19.711 1.00 88.88 76 GLU A N 1
ATOM 607 C CA . GLU A 1 76 ? 8.944 12.855 -20.815 1.00 88.88 76 GLU A CA 1
ATOM 608 C C . GLU A 1 76 ? 10.118 13.572 -21.513 1.00 88.88 76 GLU A C 1
ATOM 610 O O . GLU A 1 76 ? 10.197 14.801 -21.555 1.00 88.88 76 GLU A O 1
ATOM 615 N N . ASP A 1 77 ? 11.038 12.792 -22.086 1.00 91.12 77 ASP A N 1
ATOM 616 C CA . ASP A 1 77 ? 12.159 13.322 -22.868 1.00 91.12 77 ASP A CA 1
ATOM 617 C C . ASP A 1 77 ? 11.628 13.950 -24.171 1.00 91.12 77 ASP A C 1
ATOM 619 O O . ASP A 1 77 ? 10.749 13.380 -24.818 1.00 91.12 77 ASP A O 1
ATOM 623 N N . HIS A 1 78 ? 12.159 15.108 -24.563 1.00 92.06 78 HIS A N 1
ATOM 624 C CA . HIS A 1 78 ? 11.736 15.833 -25.769 1.00 92.06 78 HIS A CA 1
ATOM 625 C C . HIS A 1 78 ? 12.794 15.725 -26.880 1.00 92.06 78 HIS A C 1
ATOM 627 O O . HIS A 1 78 ? 13.981 15.545 -26.574 1.00 92.06 78 HIS A O 1
ATOM 633 N N . PRO A 1 79 ? 12.408 15.811 -28.168 1.00 90.06 79 PRO A N 1
ATOM 634 C CA . PRO A 1 79 ? 13.372 15.809 -29.264 1.00 90.06 79 PRO A CA 1
ATOM 635 C C . PRO A 1 79 ? 14.282 17.031 -29.162 1.00 90.06 79 PRO A C 1
ATOM 637 O O . PRO A 1 79 ? 13.877 18.074 -28.653 1.00 90.06 79 PRO A O 1
ATOM 640 N N . TYR A 1 80 ? 15.517 16.906 -29.646 1.00 88.62 80 TYR A N 1
ATOM 641 C CA . TYR A 1 80 ? 16.505 17.982 -29.542 1.00 88.62 80 TYR A CA 1
ATOM 642 C C . TYR A 1 80 ? 16.012 19.297 -30.160 1.00 88.62 80 TYR A C 1
ATOM 644 O O . TYR A 1 80 ? 16.144 20.359 -29.554 1.00 88.62 80 TYR A O 1
ATOM 652 N N . ASP A 1 81 ? 15.359 19.209 -31.317 1.00 87.81 81 ASP A N 1
ATOM 653 C CA . ASP A 1 81 ? 14.859 20.360 -32.075 1.00 87.81 81 ASP A CA 1
ATOM 654 C C . ASP A 1 81 ? 13.736 21.112 -31.343 1.00 87.81 81 ASP A C 1
ATOM 656 O O . ASP A 1 81 ? 13.469 22.276 -31.632 1.00 87.81 81 ASP A O 1
ATOM 660 N N . TYR A 1 82 ? 13.133 20.501 -30.315 1.00 90.00 82 TYR A N 1
ATOM 661 C CA . TYR A 1 82 ? 12.173 21.178 -29.441 1.00 90.00 82 TYR A CA 1
ATOM 662 C C . TYR A 1 82 ? 12.794 22.367 -28.698 1.00 90.00 82 TYR A C 1
ATOM 664 O O . TYR A 1 82 ? 12.076 23.252 -28.235 1.00 90.00 82 TYR A O 1
ATOM 672 N N . ARG A 1 83 ? 14.130 22.434 -28.605 1.00 91.38 83 ARG A N 1
ATOM 673 C CA . ARG A 1 83 ? 14.826 23.522 -27.911 1.00 91.38 83 ARG A CA 1
ATOM 674 C C . ARG A 1 83 ? 14.510 24.906 -28.487 1.00 91.38 83 ARG A C 1
ATOM 676 O O . ARG A 1 83 ? 14.544 25.879 -27.750 1.00 91.38 83 ARG A O 1
ATOM 683 N N . THR A 1 84 ? 14.260 24.991 -29.794 1.00 88.75 84 THR A N 1
ATOM 684 C CA . THR A 1 84 ? 13.995 26.250 -30.512 1.00 88.75 84 THR A CA 1
ATOM 685 C C . THR A 1 84 ? 12.510 26.534 -30.657 1.00 88.75 84 THR A C 1
ATOM 687 O O . THR A 1 84 ? 12.136 27.500 -31.312 1.00 88.75 84 THR A O 1
ATOM 690 N N . PHE A 1 85 ? 11.654 25.670 -30.115 1.00 90.00 85 PHE A N 1
ATOM 691 C CA . PHE A 1 85 ? 10.224 25.824 -30.278 1.00 90.00 85 PHE A CA 1
ATOM 692 C C . PHE A 1 85 ? 9.715 27.012 -29.456 1.00 90.00 85 PHE A C 1
ATOM 694 O O . PHE A 1 85 ? 9.848 27.050 -28.230 1.00 90.00 85 PHE A O 1
ATOM 701 N N . GLU A 1 86 ? 9.091 27.950 -30.156 1.00 88.19 86 GLU A N 1
ATOM 702 C CA . GLU A 1 86 ? 8.249 29.004 -29.610 1.00 88.19 86 GLU A CA 1
ATOM 703 C C . GLU A 1 86 ? 6.971 29.048 -30.436 1.00 88.19 86 GLU A C 1
ATOM 705 O O . GLU A 1 86 ? 7.002 28.927 -31.663 1.00 88.19 86 GLU A O 1
ATOM 710 N N . GLY A 1 87 ? 5.833 29.208 -29.776 1.00 85.56 87 GLY A N 1
ATOM 711 C CA . GLY A 1 87 ? 4.555 29.189 -30.467 1.00 85.56 87 GLY A CA 1
ATOM 712 C C . GLY A 1 87 ? 3.387 28.907 -29.546 1.00 85.56 87 GLY A C 1
ATOM 713 O O . GLY A 1 87 ? 3.522 28.808 -28.328 1.00 85.56 87 GLY A O 1
ATOM 714 N N . VAL A 1 88 ? 2.210 28.799 -30.146 1.00 83.44 88 VAL A N 1
ATOM 715 C CA . VAL A 1 88 ? 0.987 28.424 -29.442 1.00 83.44 88 VAL A CA 1
ATOM 716 C C . VAL A 1 88 ? 0.691 26.974 -29.776 1.00 83.44 88 VAL A C 1
ATOM 718 O O . VAL A 1 88 ? 0.475 26.647 -30.940 1.00 83.44 88 VAL A O 1
ATOM 721 N N . ILE A 1 89 ? 0.673 26.121 -28.756 1.00 80.06 89 ILE A N 1
ATOM 722 C CA . ILE A 1 89 ? 0.148 24.762 -28.870 1.00 80.06 89 ILE A CA 1
ATOM 723 C C . ILE A 1 89 ? -1.381 24.888 -28.864 1.00 80.06 89 ILE A C 1
ATOM 725 O O . ILE A 1 89 ? -1.919 25.434 -27.888 1.00 80.06 89 ILE A O 1
ATOM 729 N N . PRO A 1 90 ? -2.086 24.451 -29.924 1.00 72.38 90 PRO A N 1
ATOM 730 C CA . PRO A 1 90 ? -3.526 24.659 -30.042 1.00 72.38 90 PRO A CA 1
ATOM 731 C C . PRO A 1 90 ? -4.328 24.028 -28.904 1.00 72.38 90 PRO A C 1
ATOM 733 O O . PRO A 1 90 ? -3.903 23.057 -28.275 1.00 72.38 90 PRO A O 1
ATOM 736 N N . ALA A 1 91 ? -5.515 24.578 -28.642 1.00 67.81 91 ALA A N 1
ATOM 737 C CA . ALA A 1 91 ? -6.451 24.003 -27.680 1.00 67.81 91 ALA A CA 1
ATOM 738 C C . ALA A 1 91 ? -6.796 22.545 -28.051 1.00 67.81 91 ALA A C 1
ATOM 740 O O . ALA A 1 91 ? -6.784 22.176 -29.220 1.00 67.81 91 ALA A O 1
ATOM 741 N N . GLY A 1 92 ? -7.045 21.700 -27.045 1.00 63.78 92 GLY A N 1
ATOM 742 C CA . GLY A 1 92 ? -7.298 20.263 -27.234 1.00 63.78 92 GLY A CA 1
ATOM 743 C C . GLY A 1 92 ? -6.039 19.392 -27.350 1.00 63.78 92 GLY A C 1
ATOM 744 O O . GLY A 1 92 ? -6.113 18.188 -27.114 1.00 63.78 92 GLY A O 1
ATOM 745 N N . ASN A 1 93 ? -4.869 19.985 -27.608 1.00 65.25 93 ASN A N 1
ATOM 746 C CA . ASN A 1 93 ? -3.599 19.261 -27.651 1.00 65.25 93 ASN A CA 1
ATOM 747 C C . ASN A 1 93 ? -2.922 19.186 -26.267 1.00 65.25 93 ASN A C 1
ATOM 749 O O . ASN A 1 93 ? -3.112 20.042 -25.396 1.00 65.25 93 ASN A O 1
ATOM 753 N N . TYR A 1 94 ? -2.122 18.139 -26.037 1.00 71.62 94 TYR A N 1
ATOM 754 C CA . TYR A 1 94 ? -1.394 17.962 -24.777 1.00 71.62 94 TYR A CA 1
ATOM 755 C C . TYR A 1 94 ? -0.392 19.104 -24.574 1.00 71.62 94 TYR A C 1
ATOM 757 O O . TYR A 1 94 ? 0.514 19.292 -25.378 1.00 71.62 94 TYR A O 1
ATOM 765 N N . GLY A 1 95 ? -0.544 19.855 -23.482 1.00 73.50 95 GLY A N 1
ATOM 766 C CA . GLY A 1 95 ? 0.259 21.055 -23.244 1.00 73.50 95 GLY A CA 1
ATOM 767 C C . GLY A 1 95 ? -0.243 22.299 -23.986 1.00 73.50 95 GLY A C 1
ATOM 768 O O . GLY A 1 95 ? 0.532 23.233 -24.160 1.00 73.50 95 GLY A O 1
ATOM 769 N N . ALA A 1 96 ? -1.515 22.346 -24.401 1.00 78.19 96 ALA A N 1
ATOM 770 C CA . ALA A 1 96 ? -2.129 23.531 -25.002 1.00 78.19 96 ALA A CA 1
ATOM 771 C C . ALA A 1 96 ? -1.792 24.821 -24.237 1.00 78.19 96 ALA A C 1
ATOM 773 O O . ALA A 1 96 ? -1.942 24.895 -23.012 1.00 78.19 96 ALA A O 1
ATOM 774 N N . GLY A 1 97 ? -1.341 25.839 -24.966 1.00 83.19 97 GLY A N 1
ATOM 775 C CA . GLY A 1 97 ? -0.875 27.095 -24.390 1.00 83.19 97 GLY A CA 1
ATOM 776 C C . GLY A 1 97 ? 0.288 27.716 -25.151 1.00 83.19 97 GLY A C 1
ATOM 777 O O . GLY A 1 97 ? 0.853 27.132 -26.073 1.00 83.19 97 GLY A O 1
ATOM 778 N N . MET A 1 98 ? 0.648 28.935 -24.756 1.00 86.81 98 MET A N 1
ATOM 779 C CA . MET A 1 98 ? 1.767 29.657 -25.358 1.00 86.81 98 MET A CA 1
ATOM 780 C C . MET A 1 98 ? 3.090 29.207 -24.738 1.00 86.81 98 MET A C 1
ATOM 782 O O . MET A 1 98 ? 3.241 29.223 -23.513 1.00 86.81 98 MET A O 1
ATOM 786 N N . VAL A 1 99 ? 4.046 28.858 -25.589 1.00 91.06 99 VAL A N 1
ATOM 787 C CA . VAL A 1 99 ? 5.422 28.505 -25.243 1.00 91.06 99 VAL A CA 1
ATOM 788 C C . VAL A 1 99 ? 6.349 29.589 -25.784 1.00 91.06 99 VAL A C 1
ATOM 790 O O . VAL A 1 99 ? 6.310 29.909 -26.971 1.00 91.06 99 VAL A O 1
ATOM 793 N N . THR A 1 100 ? 7.185 30.149 -24.915 1.00 91.25 100 THR A N 1
ATOM 794 C CA . THR A 1 100 ? 8.235 31.116 -25.278 1.00 91.25 100 THR A CA 1
ATOM 795 C C . THR A 1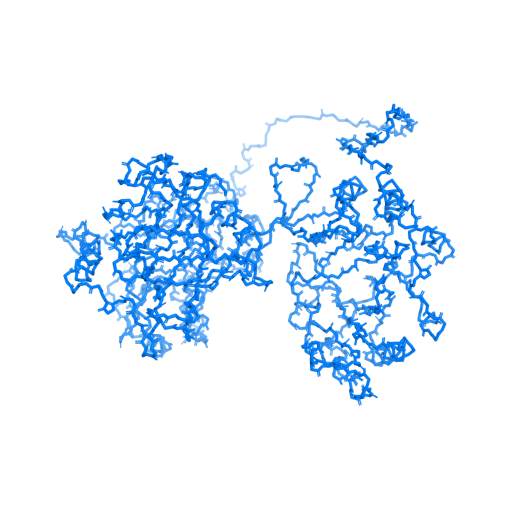 100 ? 9.538 30.761 -24.587 1.00 91.25 100 THR A C 1
ATOM 797 O O . THR A 1 100 ? 9.512 30.280 -23.453 1.00 91.25 100 THR A O 1
ATOM 800 N N . ILE A 1 101 ? 10.677 31.048 -25.199 1.00 94.94 101 ILE A N 1
ATOM 801 C CA . ILE A 1 101 ? 11.986 30.835 -24.585 1.00 94.94 101 ILE A CA 1
ATOM 802 C C . ILE A 1 101 ? 12.209 31.919 -23.525 1.00 94.94 101 ILE A C 1
ATOM 804 O O . ILE A 1 101 ? 12.182 33.116 -23.797 1.00 94.94 101 ILE A O 1
ATOM 808 N N . PHE A 1 102 ? 12.404 31.482 -22.284 1.00 95.56 102 PHE A N 1
ATOM 809 C CA . PHE A 1 102 ? 12.761 32.338 -21.157 1.00 95.56 102 PHE A CA 1
ATOM 810 C C . PHE A 1 102 ? 14.270 32.583 -21.101 1.00 95.56 102 PHE A C 1
ATOM 812 O O . PHE A 1 102 ? 14.707 33.715 -20.914 1.00 95.56 102 PHE A O 1
ATOM 819 N N . ASP A 1 103 ? 15.063 31.524 -21.262 1.00 96.69 103 ASP A N 1
ATOM 820 C CA . ASP A 1 103 ? 16.519 31.606 -21.338 1.00 96.69 103 ASP A CA 1
ATOM 821 C C . ASP A 1 103 ? 17.076 30.393 -22.086 1.00 96.69 103 ASP A C 1
ATOM 823 O O . ASP A 1 103 ? 16.476 29.318 -22.087 1.00 96.69 103 ASP A O 1
ATOM 827 N N . GLU A 1 104 ? 18.237 30.549 -22.703 1.00 95.94 104 GLU A N 1
ATOM 828 C CA . GLU A 1 104 ? 18.945 29.467 -23.382 1.00 95.94 104 GLU A CA 1
ATOM 829 C C . GLU A 1 104 ? 20.451 29.719 -23.354 1.00 95.94 104 GLU A C 1
ATOM 831 O O . GLU A 1 104 ? 20.917 30.856 -23.226 1.00 95.94 104 GLU A O 1
ATOM 836 N N . GLY A 1 105 ? 21.225 28.650 -23.496 1.00 94.75 105 GLY A N 1
ATOM 837 C CA . GLY A 1 105 ? 22.675 28.750 -23.536 1.00 94.75 105 GLY A CA 1
ATOM 838 C C . GLY A 1 105 ? 23.360 27.395 -23.550 1.00 94.75 105 GLY A C 1
ATOM 839 O O . GLY A 1 105 ? 22.772 26.368 -23.901 1.00 94.75 105 GLY A O 1
ATOM 840 N N . THR A 1 106 ? 24.630 27.392 -23.163 1.00 94.06 106 THR A N 1
ATOM 841 C CA . THR A 1 106 ? 25.408 26.163 -22.964 1.00 94.06 106 THR A CA 1
ATOM 842 C C . THR A 1 106 ? 25.442 25.782 -21.495 1.00 94.06 106 THR A C 1
ATOM 844 O O . THR A 1 106 ? 25.333 26.643 -20.620 1.00 94.06 106 THR A O 1
ATOM 847 N N . TYR A 1 107 ? 25.645 24.503 -21.218 1.00 94.25 107 TYR A N 1
ATOM 848 C CA . TYR A 1 107 ? 25.910 24.025 -19.874 1.00 94.25 107 TYR A CA 1
ATOM 849 C C . TYR A 1 107 ? 26.981 22.935 -19.874 1.00 94.25 107 TYR A C 1
ATOM 851 O O . TYR A 1 107 ? 27.190 22.246 -20.872 1.00 94.25 107 TYR A O 1
ATOM 859 N N . GLU A 1 108 ? 27.655 22.793 -18.741 1.00 92.31 108 GLU A N 1
ATOM 860 C CA . GLU A 1 108 ? 28.755 21.848 -18.543 1.00 92.31 108 GLU A CA 1
ATOM 861 C C . GLU A 1 108 ? 28.646 21.171 -17.170 1.00 92.31 108 GLU A C 1
ATOM 863 O O . GLU A 1 108 ? 27.926 21.637 -16.273 1.00 92.31 108 GLU A O 1
ATOM 868 N N . SER A 1 109 ? 29.354 20.054 -16.988 1.00 91.88 109 SER A N 1
ATOM 869 C CA . SER A 1 109 ? 29.533 19.497 -15.642 1.00 91.88 109 SER A CA 1
ATOM 870 C C . SER A 1 109 ? 30.389 20.450 -14.802 1.00 91.88 109 SER A C 1
ATOM 872 O O . SER A 1 109 ? 31.176 21.235 -15.325 1.00 91.88 109 SER A O 1
ATOM 874 N N . LEU A 1 110 ? 30.294 20.369 -13.472 1.00 86.44 110 LEU A N 1
ATOM 875 C CA . LEU A 1 110 ? 31.132 21.213 -12.609 1.00 86.44 110 LEU A CA 1
ATOM 876 C C . LEU A 1 110 ? 32.638 20.910 -12.735 1.00 86.44 110 LEU A C 1
ATOM 878 O O . LEU A 1 110 ? 33.454 21.742 -12.345 1.00 86.44 110 LEU A O 1
ATOM 882 N N . SER A 1 111 ? 33.010 19.737 -13.257 1.00 78.81 111 SER A N 1
ATOM 883 C CA . SER A 1 111 ? 34.406 19.322 -13.424 1.00 78.81 111 SER A CA 1
ATOM 884 C C . SER A 1 111 ? 35.041 19.772 -14.750 1.00 78.81 111 SER A C 1
ATOM 886 O O . SER A 1 111 ? 36.271 19.755 -14.847 1.00 78.81 111 SER A O 1
ATOM 888 N N . GLY A 1 112 ? 34.240 20.147 -15.762 1.00 66.75 112 GLY A N 1
ATOM 889 C CA . GLY A 1 112 ? 34.694 20.584 -17.093 1.00 66.75 112 GLY A CA 1
ATOM 890 C C . GLY A 1 112 ? 35.472 19.534 -17.907 1.00 66.75 112 GLY A C 1
ATOM 891 O O . GLY A 1 112 ? 36.161 19.878 -18.869 1.00 66.75 112 GLY A O 1
ATOM 892 N N . LYS A 1 113 ? 35.450 18.256 -17.495 1.00 57.19 113 LYS A N 1
ATOM 893 C CA . LYS A 1 113 ? 36.094 17.127 -18.188 1.00 57.19 113 LYS A CA 1
ATOM 894 C C . LYS A 1 113 ? 35.142 15.931 -18.239 1.00 57.19 113 LYS A C 1
ATOM 896 O O . LYS A 1 113 ? 34.619 15.508 -17.213 1.00 57.19 113 LYS A O 1
ATOM 901 N N . ASN A 1 114 ? 35.020 15.280 -19.403 1.00 60.66 114 ASN A N 1
ATOM 902 C CA . ASN A 1 114 ? 34.121 14.128 -19.618 1.00 60.66 114 ASN A CA 1
ATOM 903 C C . ASN A 1 114 ? 32.644 14.423 -19.266 1.00 60.66 114 ASN A C 1
ATOM 905 O O . ASN A 1 114 ? 31.935 13.545 -18.760 1.00 60.66 114 ASN A O 1
ATOM 909 N N . ASP A 1 115 ? 32.195 15.646 -19.551 1.00 69.69 115 ASP A N 1
ATOM 910 C CA . ASP A 1 115 ? 30.944 16.248 -19.079 1.00 69.69 115 ASP A CA 1
ATOM 911 C C . ASP A 1 115 ? 29.731 15.332 -19.216 1.00 69.69 115 ASP A C 1
ATOM 913 O O . ASP A 1 115 ? 29.019 15.078 -18.246 1.00 69.69 115 ASP A O 1
ATOM 917 N N . GLU A 1 116 ? 29.527 14.746 -20.396 1.00 79.62 116 GLU A N 1
ATOM 918 C CA . GLU A 1 116 ? 28.336 13.939 -20.658 1.00 79.62 116 GLU A CA 1
ATOM 919 C C . GLU A 1 116 ? 28.276 12.673 -19.784 1.00 79.62 116 GLU A C 1
ATOM 921 O O . GLU A 1 116 ? 27.197 12.235 -19.384 1.00 79.62 116 GLU A O 1
ATOM 926 N N . LYS A 1 117 ? 29.427 12.078 -19.437 1.00 82.75 117 LYS A N 1
ATOM 927 C CA . LYS A 1 117 ? 29.487 10.877 -18.587 1.00 82.75 117 LYS A CA 1
ATOM 928 C C . LYS A 1 117 ? 29.158 11.209 -17.132 1.00 82.75 117 LYS A C 1
ATOM 930 O O . LYS A 1 117 ? 28.457 10.439 -16.471 1.00 82.75 117 LYS A O 1
ATOM 935 N N . GLU A 1 118 ? 29.656 12.334 -16.629 1.00 84.00 118 GLU A N 1
ATOM 936 C CA . GLU A 1 118 ? 29.378 12.778 -15.262 1.00 84.00 118 GLU A CA 1
ATOM 937 C C . GLU A 1 118 ? 27.928 13.240 -15.110 1.00 84.00 118 GLU A C 1
ATOM 939 O O . GLU A 1 118 ? 27.251 12.824 -14.168 1.00 84.00 118 GLU A O 1
ATOM 944 N N . LEU A 1 119 ? 27.419 14.006 -16.075 1.00 89.81 119 LEU A N 1
ATOM 945 C CA . LEU A 1 119 ? 26.026 14.447 -16.104 1.00 89.81 119 LEU A CA 1
ATOM 946 C C . LEU A 1 119 ? 25.068 13.249 -16.178 1.00 89.81 119 LEU A C 1
ATOM 948 O O . LEU A 1 119 ? 24.101 13.191 -15.419 1.00 89.81 119 LEU A O 1
ATOM 952 N N . LYS A 1 120 ? 25.375 12.217 -16.981 1.00 89.25 120 LYS A N 1
ATOM 953 C CA . LYS A 1 120 ? 24.616 10.949 -16.963 1.00 89.25 120 LYS A CA 1
ATOM 954 C C . LYS A 1 120 ? 24.621 10.314 -15.579 1.00 89.25 120 LYS A C 1
ATOM 956 O O . LYS A 1 120 ? 23.562 9.977 -15.052 1.00 89.25 120 LYS A O 1
ATOM 961 N N . LYS A 1 121 ? 25.793 10.178 -14.954 1.00 87.06 121 LYS A N 1
ATOM 962 C CA . LYS A 1 121 ? 25.897 9.609 -13.602 1.00 87.06 121 LYS A CA 1
ATOM 963 C C . LYS A 1 121 ? 25.088 10.422 -12.584 1.00 87.06 121 LYS A C 1
ATOM 965 O O . LYS A 1 121 ? 24.399 9.830 -11.753 1.00 87.06 121 LYS A O 1
ATOM 970 N N . GLY A 1 122 ? 25.138 11.750 -12.654 1.00 86.62 122 GLY A N 1
ATOM 971 C CA . GLY A 1 122 ? 24.365 12.645 -11.795 1.00 86.62 122 GLY A CA 1
ATOM 972 C C . GLY A 1 122 ? 22.857 12.466 -11.973 1.00 86.62 122 GLY A C 1
ATOM 973 O O . GLY A 1 122 ? 22.136 12.286 -10.992 1.00 86.62 122 GLY A O 1
ATOM 974 N N . LEU A 1 123 ? 22.386 12.397 -13.220 1.00 89.44 123 LEU A N 1
ATOM 975 C CA . LEU A 1 123 ? 20.980 12.147 -13.540 1.00 89.44 123 LEU A CA 1
ATOM 976 C C . LEU A 1 123 ? 20.504 10.785 -13.002 1.00 89.44 123 LEU A C 1
ATOM 978 O O . LEU A 1 123 ? 19.494 10.717 -12.304 1.00 89.44 123 LEU A O 1
ATOM 982 N N . TYR A 1 124 ? 21.244 9.700 -13.256 1.00 86.50 124 TYR A N 1
ATOM 983 C CA . TYR A 1 124 ? 20.843 8.357 -12.812 1.00 86.50 124 TYR A CA 1
ATOM 984 C C . TYR A 1 124 ? 20.958 8.154 -11.295 1.00 86.50 124 TYR A C 1
ATOM 986 O O . TYR A 1 124 ? 20.177 7.402 -10.716 1.00 86.50 124 TYR A O 1
ATOM 994 N N . SER A 1 125 ? 21.898 8.835 -10.635 1.00 85.94 125 SER A N 1
ATOM 995 C CA . SER A 1 125 ? 22.033 8.800 -9.172 1.00 85.94 125 SER A CA 1
ATOM 996 C C . SER A 1 125 ? 21.057 9.731 -8.440 1.00 85.94 125 SER A C 1
ATOM 998 O O . SER A 1 125 ? 20.962 9.668 -7.213 1.00 85.94 125 SER A O 1
ATOM 1000 N N . GLY A 1 126 ? 20.315 10.573 -9.168 1.00 88.69 126 GLY A N 1
ATOM 1001 C CA . GLY A 1 126 ? 19.381 11.534 -8.582 1.00 88.69 126 GLY A CA 1
ATOM 1002 C C . GLY A 1 126 ? 20.055 12.771 -7.983 1.00 88.69 126 GLY A C 1
ATOM 1003 O O . GLY A 1 126 ? 19.470 13.419 -7.120 1.00 88.69 126 GLY A O 1
ATOM 1004 N N . ASN A 1 127 ? 21.285 13.088 -8.384 1.00 89.19 127 ASN A N 1
ATOM 1005 C CA . ASN A 1 127 ? 22.029 14.262 -7.932 1.00 89.19 127 ASN A CA 1
ATOM 1006 C C . ASN A 1 127 ? 22.871 14.807 -9.089 1.00 89.19 127 ASN A C 1
ATOM 1008 O O . ASN A 1 127 ? 24.038 14.455 -9.263 1.00 89.19 127 ASN A O 1
ATOM 1012 N N . LEU A 1 128 ? 22.237 15.632 -9.913 1.00 92.81 128 LEU A N 1
ATOM 1013 C CA . LEU A 1 128 ? 22.809 16.202 -11.119 1.00 92.81 128 LEU A CA 1
ATOM 1014 C C . LEU A 1 128 ? 23.304 17.617 -10.824 1.00 92.81 128 LEU A C 1
ATOM 1016 O O . LEU A 1 128 ? 22.510 18.477 -10.463 1.00 92.81 128 LEU A O 1
ATOM 1020 N N . LYS A 1 129 ? 24.604 17.861 -10.989 1.00 92.25 129 LYS A N 1
ATOM 1021 C CA . LYS A 1 129 ? 25.232 19.168 -10.764 1.00 92.25 129 LYS A CA 1
ATOM 1022 C C . LYS A 1 129 ? 25.855 19.681 -12.049 1.00 92.25 129 LYS A C 1
ATOM 1024 O O . LYS A 1 129 ? 26.503 18.913 -12.757 1.00 92.25 129 LYS A O 1
ATOM 1029 N N . PHE A 1 130 ? 25.659 20.959 -12.331 1.00 95.31 130 PHE A N 1
ATOM 1030 C CA . PHE A 1 130 ? 26.059 21.559 -13.597 1.00 95.31 130 PHE A CA 1
ATOM 1031 C C . PHE A 1 130 ? 26.218 23.071 -13.478 1.00 95.31 130 PHE A C 1
ATOM 1033 O O . PHE A 1 130 ? 25.680 23.695 -12.559 1.00 95.31 130 PHE A O 1
ATOM 1040 N N . ARG A 1 131 ? 26.944 23.655 -14.429 1.00 95.25 131 ARG A N 1
ATOM 1041 C CA . ARG A 1 131 ? 27.089 25.102 -14.588 1.00 95.25 131 ARG A CA 1
ATOM 1042 C C . ARG A 1 131 ? 26.336 25.551 -15.832 1.00 95.25 131 ARG A C 1
ATOM 1044 O O . ARG A 1 131 ? 26.536 24.986 -16.902 1.00 95.25 131 ARG A O 1
ATOM 1051 N N . LEU A 1 132 ? 25.461 26.539 -15.674 1.00 96.88 132 LEU A N 1
ATOM 1052 C CA . LEU A 1 132 ? 24.733 27.174 -16.767 1.00 96.88 132 LEU A CA 1
ATOM 1053 C C . LEU A 1 132 ? 25.475 28.425 -17.236 1.00 96.88 132 LEU A C 1
ATOM 1055 O O . LEU A 1 132 ? 25.906 29.237 -16.417 1.00 96.88 132 LEU A O 1
ATOM 1059 N N . ASN A 1 133 ? 25.545 28.597 -18.552 1.00 95.19 133 ASN A N 1
ATOM 1060 C CA . ASN A 1 133 ? 26.053 29.790 -19.222 1.00 95.19 133 ASN A CA 1
ATOM 1061 C C . ASN A 1 133 ? 24.950 30.346 -20.140 1.00 95.19 133 ASN A C 1
ATOM 1063 O O . ASN A 1 133 ? 25.027 30.230 -21.365 1.00 95.19 133 ASN A O 1
ATOM 1067 N N . GLY A 1 134 ? 23.883 30.872 -19.530 1.00 94.12 134 GLY A N 1
ATOM 1068 C CA . GLY A 1 134 ? 22.760 31.528 -20.206 1.00 94.12 134 GLY A CA 1
ATOM 1069 C C . GLY A 1 134 ? 22.867 33.045 -20.257 1.00 94.12 134 GLY A C 1
ATOM 1070 O O . GLY A 1 134 ? 23.845 33.643 -19.791 1.00 94.12 134 GLY A O 1
ATOM 1071 N N . LYS A 1 135 ? 21.821 33.692 -20.778 1.00 91.06 135 LYS A N 1
ATOM 1072 C CA . LYS A 1 135 ? 21.691 35.157 -20.733 1.00 91.06 135 LYS A CA 1
ATOM 1073 C C . LYS A 1 135 ? 21.262 35.608 -19.337 1.00 91.06 135 LYS A C 1
ATOM 1075 O O . LYS A 1 135 ? 21.835 36.566 -18.816 1.00 91.06 135 LYS A O 1
ATOM 1080 N N . LEU A 1 136 ? 20.316 34.889 -18.726 1.00 91.50 136 LEU A N 1
ATOM 1081 C CA . LEU A 1 136 ? 19.787 35.165 -17.384 1.00 91.50 136 LEU A CA 1
ATOM 1082 C C . LEU A 1 136 ? 20.334 34.194 -16.332 1.00 91.50 136 LEU A C 1
ATOM 1084 O O . LEU A 1 136 ? 20.778 34.612 -15.263 1.00 91.50 136 LEU A O 1
ATOM 1088 N N . LEU A 1 137 ? 20.309 32.897 -16.620 1.00 95.88 137 LEU A N 1
ATOM 1089 C CA . LEU A 1 137 ? 20.714 31.835 -15.712 1.00 95.88 137 LEU A CA 1
ATOM 1090 C C . LEU A 1 137 ? 22.199 31.545 -15.899 1.00 95.88 137 LEU A C 1
ATOM 1092 O O . LEU A 1 137 ? 22.624 30.960 -16.896 1.00 95.88 137 LEU A O 1
ATOM 1096 N N . LYS A 1 138 ? 22.990 31.964 -14.912 1.00 96.06 138 LYS A N 1
ATOM 1097 C CA . LYS A 1 138 ? 24.442 31.793 -14.893 1.00 96.06 138 LYS A CA 1
ATOM 1098 C C . LYS A 1 138 ? 24.907 31.121 -13.610 1.00 96.06 138 LYS A C 1
ATOM 1100 O O . LYS A 1 138 ? 24.267 31.246 -12.563 1.00 96.06 138 LYS A O 1
ATOM 1105 N N . GLY A 1 139 ? 26.033 30.429 -13.703 1.00 94.44 139 GLY A N 1
ATOM 1106 C CA . GLY A 1 139 ? 26.681 29.796 -12.564 1.00 94.44 139 GLY A CA 1
ATOM 1107 C C . GLY A 1 139 ? 26.147 28.400 -12.263 1.00 94.44 139 GLY A C 1
ATOM 1108 O O . GLY A 1 139 ? 25.555 27.726 -13.103 1.00 94.44 139 GLY A O 1
ATOM 1109 N N . GLU A 1 140 ? 26.415 27.931 -11.057 1.00 96.06 140 GLU A N 1
ATOM 1110 C CA . GLU A 1 140 ? 26.256 26.547 -10.643 1.00 96.06 140 GLU A CA 1
ATOM 1111 C C . GLU A 1 140 ? 24.868 26.253 -10.073 1.00 96.06 140 GLU A C 1
ATOM 1113 O O . GLU A 1 140 ? 24.330 27.003 -9.246 1.00 96.06 140 GLU A O 1
ATOM 1118 N N . PHE A 1 141 ? 24.320 25.113 -10.487 1.00 97.12 141 PHE A N 1
ATOM 1119 C CA . PHE A 1 141 ? 23.023 24.589 -10.083 1.00 97.12 141 PHE A CA 1
ATOM 1120 C C . PHE A 1 141 ? 23.103 23.092 -9.774 1.00 97.12 141 PHE A C 1
ATOM 1122 O O . PHE A 1 141 ? 24.007 22.372 -10.210 1.00 97.12 141 PHE A O 1
ATOM 1129 N N . ALA A 1 142 ? 22.101 22.616 -9.040 1.00 94.25 142 ALA A N 1
ATOM 1130 C CA . ALA A 1 142 ? 21.872 21.209 -8.784 1.00 94.25 142 ALA A CA 1
ATOM 1131 C C . ALA A 1 142 ? 20.398 20.840 -8.973 1.00 94.25 142 ALA A C 1
ATOM 1133 O O . ALA A 1 142 ? 19.501 21.535 -8.495 1.00 94.25 142 ALA A O 1
ATOM 1134 N N . LEU A 1 143 ? 20.168 19.698 -9.613 1.00 95.62 143 LEU A N 1
ATOM 1135 C CA . LEU A 1 143 ? 18.914 18.961 -9.615 1.00 95.62 143 LEU A CA 1
ATOM 1136 C C . LEU A 1 143 ? 19.067 17.758 -8.680 1.00 95.62 143 LEU A C 1
ATOM 1138 O O . LEU A 1 143 ? 19.859 16.851 -8.941 1.00 95.62 143 LEU A O 1
ATOM 1142 N N . VAL A 1 144 ? 18.299 17.735 -7.591 1.00 90.94 144 VAL A N 1
ATOM 1143 C CA . VAL A 1 144 ? 18.346 16.663 -6.584 1.00 90.94 144 VAL A CA 1
ATOM 1144 C C . VAL A 1 144 ? 17.003 15.949 -6.510 1.00 90.94 144 VAL A C 1
ATOM 1146 O O . VAL A 1 144 ? 15.984 16.567 -6.204 1.00 90.94 144 VAL A O 1
ATOM 1149 N N . LYS A 1 145 ? 16.993 14.641 -6.761 1.00 87.38 145 LYS A N 1
ATOM 1150 C CA . LYS A 1 145 ? 15.795 13.804 -6.685 1.00 87.38 145 LYS A CA 1
ATOM 1151 C C . LYS A 1 145 ? 15.379 13.612 -5.227 1.00 87.38 145 LYS A C 1
ATOM 1153 O O . LYS A 1 145 ? 16.200 13.277 -4.368 1.00 87.38 145 LYS A O 1
ATOM 1158 N N . ILE A 1 146 ? 14.095 13.800 -4.940 1.00 81.81 146 ILE A N 1
ATOM 1159 C CA . ILE A 1 146 ? 13.546 13.634 -3.592 1.00 81.81 146 ILE A CA 1
ATOM 1160 C C . ILE A 1 146 ? 13.415 12.132 -3.296 1.00 81.81 146 ILE A C 1
ATOM 1162 O O . ILE A 1 146 ? 12.662 11.418 -3.963 1.00 81.81 146 ILE A O 1
ATOM 1166 N N . LYS A 1 147 ? 14.153 11.638 -2.291 1.00 64.06 147 LYS A N 1
ATOM 1167 C CA . LYS A 1 147 ? 14.070 10.238 -1.837 1.00 64.06 147 LYS A CA 1
ATOM 1168 C C . LYS A 1 147 ? 12.671 9.952 -1.274 1.00 64.06 147 LYS A C 1
ATOM 1170 O O . LYS A 1 147 ? 12.151 10.764 -0.517 1.00 64.06 147 LYS A O 1
ATOM 1175 N N . ASN A 1 148 ? 12.106 8.790 -1.610 1.00 52.31 148 ASN A N 1
ATOM 1176 C CA . ASN A 1 148 ? 10.767 8.331 -1.202 1.00 52.31 148 ASN A CA 1
ATOM 1177 C C . ASN A 1 148 ? 9.578 9.117 -1.797 1.00 52.31 148 ASN A C 1
ATOM 1179 O O . ASN A 1 148 ? 8.501 9.108 -1.212 1.00 52.31 148 ASN A O 1
ATOM 1183 N N . SER A 1 149 ? 9.754 9.785 -2.943 1.00 47.91 149 SER A N 1
ATOM 1184 C CA . SER A 1 149 ? 8.628 10.304 -3.736 1.00 47.91 149 SER A CA 1
ATOM 1185 C C . SER A 1 149 ? 8.250 9.299 -4.831 1.00 47.91 149 SER A C 1
ATOM 1187 O O . SER A 1 149 ? 9.130 8.821 -5.551 1.00 47.91 149 SER A O 1
ATOM 1189 N N . GLU A 1 150 ? 6.963 8.961 -4.948 1.00 46.94 150 GLU A N 1
ATOM 1190 C CA . GLU A 1 150 ? 6.436 8.087 -6.013 1.00 46.94 150 GLU A CA 1
ATOM 1191 C C . GLU A 1 150 ? 6.320 8.829 -7.376 1.00 46.94 150 GLU A C 1
ATOM 1193 O O . GLU A 1 150 ? 6.171 8.183 -8.408 1.00 46.94 150 GLU A O 1
ATOM 1198 N N . ASP A 1 151 ? 6.535 10.159 -7.412 1.00 56.94 151 ASP A N 1
ATOM 1199 C CA . ASP A 1 151 ? 6.151 11.057 -8.526 1.00 56.94 151 ASP A CA 1
ATOM 1200 C C . ASP A 1 151 ? 7.305 11.693 -9.336 1.00 56.94 151 ASP A C 1
ATOM 1202 O O . ASP A 1 151 ? 7.170 12.799 -9.863 1.00 56.94 151 ASP A O 1
ATOM 1206 N N . ASN A 1 152 ? 8.476 11.054 -9.453 1.00 70.75 152 ASN A N 1
ATOM 1207 C CA . ASN A 1 152 ? 9.614 11.614 -10.217 1.00 70.75 152 ASN A CA 1
ATOM 1208 C C . ASN A 1 152 ? 9.970 13.078 -9.845 1.00 70.75 152 ASN A C 1
ATOM 1210 O O . ASN A 1 152 ? 10.383 13.864 -10.700 1.00 70.75 152 ASN A O 1
ATOM 1214 N N . SER A 1 153 ? 9.824 13.454 -8.572 1.00 85.88 153 SER A N 1
ATOM 1215 C CA . SER A 1 153 ? 10.010 14.830 -8.104 1.00 85.88 153 SER A CA 1
ATOM 1216 C C . SER A 1 153 ? 11.478 15.167 -7.816 1.00 85.88 153 SER A C 1
ATOM 1218 O O . SER A 1 153 ? 12.203 14.408 -7.162 1.00 85.88 153 SER A O 1
ATOM 1220 N N . TRP A 1 154 ? 11.907 16.347 -8.261 1.00 93.06 154 TRP A N 1
ATOM 1221 C CA . TRP A 1 154 ? 13.248 16.895 -8.059 1.00 93.06 154 TRP A CA 1
ATOM 1222 C C . TRP A 1 154 ? 13.188 18.284 -7.423 1.00 93.06 154 TRP A C 1
ATOM 1224 O O . TRP A 1 154 ? 12.163 18.965 -7.439 1.00 93.06 154 TRP A O 1
ATOM 1234 N N . LEU A 1 155 ? 14.317 18.719 -6.875 1.00 91.25 155 LEU A N 1
ATOM 1235 C CA . LEU A 1 155 ? 14.558 20.094 -6.467 1.00 91.25 155 LEU A CA 1
ATOM 1236 C C . LEU A 1 155 ? 15.632 20.699 -7.362 1.00 91.25 155 LEU A C 1
ATOM 1238 O O . LEU A 1 155 ? 16.740 20.168 -7.417 1.00 91.25 155 LEU A O 1
ATOM 1242 N N . LEU A 1 156 ? 15.311 21.813 -8.014 1.00 95.06 156 LEU A N 1
ATOM 1243 C CA . LEU A 1 156 ? 16.267 22.684 -8.685 1.00 95.06 156 LEU A CA 1
ATOM 1244 C C . LEU A 1 156 ? 16.765 23.732 -7.683 1.00 95.06 156 LEU A C 1
ATOM 1246 O O . LEU A 1 156 ? 15.973 24.474 -7.092 1.00 95.06 156 LEU A O 1
ATOM 1250 N N . ILE A 1 157 ? 18.076 23.758 -7.464 1.00 92.50 157 ILE A N 1
ATOM 1251 C CA . ILE A 1 157 ? 18.729 24.548 -6.420 1.00 92.50 157 ILE A CA 1
ATOM 1252 C C . ILE A 1 157 ? 19.916 25.291 -7.029 1.00 92.50 157 ILE A C 1
ATOM 1254 O O . ILE A 1 157 ? 20.770 24.682 -7.670 1.00 92.50 157 ILE A O 1
ATOM 1258 N N . LYS A 1 158 ? 19.995 26.600 -6.788 1.00 95.38 158 LYS A N 1
ATOM 1259 C CA . LYS A 1 158 ? 21.161 27.421 -7.125 1.00 95.38 158 LYS A CA 1
ATOM 1260 C C . LYS A 1 158 ? 22.247 27.259 -6.061 1.00 95.38 158 LYS A C 1
ATOM 1262 O O . LYS A 1 158 ? 21.963 27.364 -4.868 1.00 95.38 158 LYS A O 1
ATOM 1267 N N . HIS A 1 159 ? 23.491 27.027 -6.467 1.00 92.62 159 HIS A N 1
ATOM 1268 C CA . HIS A 1 159 ? 24.631 27.090 -5.551 1.00 92.62 159 HIS A CA 1
ATOM 1269 C C . HIS A 1 159 ? 25.052 28.536 -5.283 1.00 92.62 159 HIS A C 1
ATOM 1271 O O . HIS A 1 159 ? 24.800 29.440 -6.081 1.00 92.62 159 HIS A O 1
ATOM 1277 N N . ARG A 1 160 ? 25.732 28.753 -4.158 1.00 90.00 160 ARG A N 1
ATOM 1278 C CA . ARG A 1 160 ? 26.301 30.056 -3.826 1.00 90.00 160 ARG A CA 1
ATOM 1279 C C . ARG A 1 160 ? 27.607 30.257 -4.599 1.00 90.00 160 ARG A C 1
ATOM 1281 O O . ARG A 1 160 ? 28.603 29.623 -4.274 1.00 90.00 160 ARG A O 1
ATOM 1288 N N . ASP A 1 161 ? 27.569 31.124 -5.601 1.00 92.19 161 ASP A N 1
ATOM 1289 C CA . ASP A 1 161 ? 28.700 31.530 -6.440 1.00 92.19 161 ASP A CA 1
ATOM 1290 C C . ASP A 1 161 ? 28.598 33.028 -6.785 1.00 92.19 161 ASP A C 1
ATOM 1292 O O . ASP A 1 161 ? 27.751 33.734 -6.235 1.00 92.19 161 ASP A O 1
ATOM 1296 N N . GLU A 1 162 ? 29.449 33.514 -7.689 1.00 93.00 162 GLU A N 1
ATOM 1297 C CA . GLU A 1 162 ? 29.509 34.926 -8.094 1.00 93.00 162 GLU A CA 1
ATOM 1298 C C . GLU A 1 162 ? 28.235 35.457 -8.785 1.00 93.00 162 GLU A C 1
ATOM 1300 O O . GLU A 1 162 ? 28.028 36.668 -8.826 1.00 93.00 162 GLU A O 1
ATOM 1305 N N . TYR A 1 163 ? 27.355 34.577 -9.282 1.00 92.62 163 TYR A N 1
ATOM 1306 C CA . TYR A 1 163 ? 26.091 34.945 -9.938 1.00 92.62 163 TYR A CA 1
ATOM 1307 C C . TYR A 1 163 ? 24.876 34.818 -9.007 1.00 92.62 163 TYR A C 1
ATOM 1309 O O . TYR A 1 163 ? 23.745 35.106 -9.411 1.00 92.62 163 TYR A O 1
ATOM 1317 N N . ALA A 1 164 ? 25.073 34.353 -7.770 1.00 90.62 164 ALA A N 1
ATOM 1318 C CA . ALA A 1 164 ? 24.001 34.188 -6.800 1.00 90.62 164 ALA A CA 1
ATOM 1319 C C . ALA A 1 164 ? 23.499 35.539 -6.263 1.00 90.62 164 ALA A C 1
ATOM 1321 O O . ALA A 1 164 ? 24.276 36.452 -5.989 1.00 90.62 164 ALA A O 1
ATOM 1322 N N . VAL A 1 165 ? 22.188 35.643 -6.035 1.00 90.19 165 VAL A N 1
ATOM 1323 C CA . VAL A 1 165 ? 21.558 36.837 -5.449 1.00 90.19 165 VAL A CA 1
ATOM 1324 C C . VAL A 1 165 ? 20.932 36.527 -4.091 1.00 90.19 165 VAL A C 1
ATOM 1326 O O . VAL A 1 165 ? 20.341 35.470 -3.894 1.00 90.19 165 VAL A O 1
ATOM 1329 N N . ASP A 1 166 ? 20.998 37.464 -3.145 1.00 84.56 166 ASP A N 1
ATOM 1330 C CA . ASP A 1 166 ? 20.406 37.273 -1.809 1.00 84.56 166 ASP A CA 1
ATOM 1331 C C . ASP A 1 166 ? 18.942 37.756 -1.705 1.00 84.56 166 ASP A C 1
ATOM 1333 O O . ASP A 1 166 ? 18.239 37.423 -0.745 1.00 84.56 166 ASP A O 1
ATOM 1337 N N . LYS A 1 167 ? 18.456 38.524 -2.692 1.00 84.06 167 LYS A N 1
ATOM 1338 C CA . LYS A 1 167 ? 17.084 39.065 -2.734 1.00 84.06 167 LYS A CA 1
ATOM 1339 C C . LYS A 1 167 ? 16.078 38.022 -3.233 1.00 84.06 167 LYS A C 1
ATOM 1341 O O . LYS A 1 167 ? 16.442 37.084 -3.940 1.00 84.06 167 LYS A O 1
ATOM 1346 N N . LYS A 1 168 ? 14.796 38.193 -2.885 1.00 82.00 168 LYS A N 1
ATOM 1347 C CA . LYS A 1 168 ? 13.699 37.359 -3.412 1.00 82.00 168 LYS A CA 1
ATOM 1348 C C . LYS A 1 168 ? 13.739 37.378 -4.945 1.00 82.00 168 LYS A C 1
ATOM 1350 O O . LYS A 1 168 ? 13.732 38.456 -5.534 1.00 82.00 168 LYS A O 1
ATOM 1355 N N . PHE A 1 169 ? 13.772 36.202 -5.564 1.00 86.88 169 PHE A N 1
ATOM 1356 C CA . PHE A 1 169 ? 13.856 36.056 -7.013 1.00 86.88 169 PHE A CA 1
ATOM 1357 C C . PHE A 1 169 ? 12.551 35.470 -7.559 1.00 86.88 169 PHE A C 1
ATOM 1359 O O . PHE A 1 169 ? 12.046 34.463 -7.054 1.00 86.88 169 PHE A O 1
ATOM 1366 N N . ASP A 1 170 ? 12.002 36.091 -8.595 1.00 87.56 170 ASP A N 1
ATOM 1367 C CA . ASP A 1 170 ? 10.834 35.599 -9.318 1.00 87.56 170 ASP A CA 1
ATOM 1368 C C . ASP A 1 170 ? 11.149 35.609 -10.813 1.00 87.56 170 ASP A C 1
ATOM 1370 O O . ASP A 1 170 ? 11.539 36.647 -11.345 1.00 87.56 170 ASP A O 1
ATOM 1374 N N . SER A 1 171 ? 11.014 34.453 -11.468 1.00 87.19 171 SER A N 1
ATOM 1375 C CA . SER A 1 171 ? 11.298 34.317 -12.901 1.00 87.19 171 SER A CA 1
ATOM 1376 C C . SER A 1 171 ? 10.385 35.215 -13.738 1.00 87.19 171 SER A C 1
ATOM 1378 O O . SER A 1 171 ? 10.852 35.822 -14.699 1.00 87.19 171 SER A O 1
ATOM 1380 N N . GLU A 1 172 ? 9.121 35.395 -13.334 1.00 89.50 172 GLU A N 1
ATOM 1381 C CA . GLU A 1 172 ? 8.178 36.236 -14.085 1.00 89.50 172 GLU A CA 1
ATOM 1382 C C . GLU A 1 172 ? 8.593 37.710 -14.114 1.00 89.50 172 GLU A C 1
ATOM 1384 O O . GLU A 1 172 ? 8.248 38.423 -15.054 1.00 89.50 172 GLU A O 1
ATOM 1389 N N . SER A 1 173 ? 9.369 38.189 -13.140 1.00 86.75 173 SER A N 1
ATOM 1390 C CA . SER A 1 173 ? 9.855 39.576 -13.129 1.00 86.75 173 SER A CA 1
ATOM 1391 C C . SER A 1 173 ? 10.809 39.892 -14.286 1.00 86.75 173 SER A C 1
ATOM 1393 O O . SER A 1 173 ? 10.998 41.062 -14.604 1.00 86.75 173 SER A O 1
ATOM 1395 N N . PHE A 1 174 ? 11.391 38.871 -14.923 1.00 86.06 174 PHE A N 1
ATOM 1396 C CA . PHE A 1 174 ? 12.316 39.014 -16.053 1.00 86.06 174 PHE A CA 1
ATOM 1397 C C . PHE A 1 174 ? 11.647 38.783 -17.413 1.00 86.06 174 PHE A C 1
ATOM 1399 O O . PHE A 1 174 ? 12.299 38.900 -18.448 1.00 86.06 174 PHE A O 1
ATOM 1406 N N . VAL A 1 175 ? 10.350 38.468 -17.429 1.00 87.12 175 VAL A N 1
ATOM 1407 C CA . VAL A 1 175 ? 9.582 38.287 -18.663 1.00 87.12 175 VAL A CA 1
ATOM 1408 C C . VAL A 1 175 ? 9.013 39.646 -19.098 1.00 87.12 175 VAL A C 1
ATOM 1410 O O . VAL A 1 175 ? 8.321 40.282 -18.298 1.00 87.12 175 VAL A O 1
ATOM 1413 N N . PRO A 1 176 ? 9.245 40.100 -20.345 1.00 86.81 176 PRO A N 1
ATOM 1414 C CA . PRO A 1 176 ? 8.645 41.324 -20.871 1.00 86.81 176 PRO A CA 1
ATOM 1415 C C . PRO A 1 176 ? 7.116 41.339 -20.741 1.00 86.81 176 PRO A C 1
ATOM 1417 O O . PRO A 1 176 ? 6.447 40.353 -21.060 1.00 86.81 176 PRO A O 1
ATOM 1420 N N . GLU A 1 177 ? 6.545 42.478 -20.338 1.00 79.69 177 GLU A N 1
ATOM 1421 C CA . GLU A 1 177 ? 5.088 42.630 -20.185 1.00 79.69 177 GLU A CA 1
ATOM 1422 C C . GLU A 1 177 ? 4.328 42.347 -21.486 1.00 79.69 177 GLU A C 1
ATOM 1424 O O . GLU A 1 177 ? 3.234 41.796 -21.448 1.00 79.69 177 GLU A O 1
ATOM 1429 N N . GLU A 1 178 ? 4.915 42.631 -22.650 1.00 79.81 178 GLU A N 1
ATOM 1430 C CA . GLU A 1 178 ? 4.320 42.276 -23.942 1.00 79.81 178 GLU A CA 1
ATOM 1431 C C . GLU A 1 178 ? 4.129 40.758 -24.096 1.00 79.81 178 GLU A C 1
ATOM 1433 O O . GLU A 1 178 ? 3.084 40.316 -24.569 1.00 79.81 178 GLU A O 1
ATOM 1438 N N . ILE A 1 179 ? 5.087 39.944 -23.641 1.00 81.69 179 ILE A N 1
ATOM 1439 C CA . ILE A 1 179 ? 5.002 38.475 -23.688 1.00 81.69 179 ILE A CA 1
ATOM 1440 C C . ILE A 1 179 ? 3.963 37.966 -22.682 1.00 81.69 179 ILE A C 1
ATOM 1442 O O . ILE A 1 179 ? 3.176 37.066 -22.994 1.00 81.69 179 ILE A O 1
ATOM 1446 N N . LYS A 1 180 ? 3.892 38.572 -21.489 1.00 81.94 180 LYS A N 1
ATOM 1447 C CA . LYS A 1 180 ? 2.858 38.245 -20.492 1.00 81.94 180 LYS A CA 1
ATOM 1448 C C . LYS A 1 180 ? 1.456 38.583 -20.992 1.00 81.94 180 LYS A C 1
ATOM 1450 O O . LYS A 1 180 ? 0.541 37.766 -20.834 1.00 81.94 180 LYS A O 1
ATOM 1455 N N . ARG A 1 181 ? 1.299 39.755 -21.617 1.00 79.12 181 ARG A N 1
ATOM 1456 C CA . ARG A 1 181 ? 0.051 40.216 -22.237 1.00 79.12 181 ARG A CA 1
ATOM 1457 C C . ARG A 1 181 ? -0.332 39.315 -23.398 1.00 79.12 181 ARG A C 1
ATOM 1459 O O . ARG A 1 181 ? -1.393 38.725 -23.310 1.00 79.12 181 ARG A O 1
ATOM 1466 N N . LYS A 1 182 ? 0.558 39.048 -24.362 1.00 75.44 182 LYS A N 1
ATOM 1467 C CA . LYS A 1 182 ? 0.306 38.102 -25.469 1.00 75.44 182 LYS A CA 1
ATOM 1468 C C . LYS A 1 182 ? -0.140 36.727 -24.977 1.00 75.44 182 LYS A C 1
ATOM 1470 O O . LYS A 1 182 ? -1.130 36.207 -25.475 1.00 75.44 182 LYS A O 1
ATOM 1475 N N . GLY A 1 183 ? 0.510 36.161 -23.958 1.00 71.25 183 GLY A N 1
ATOM 1476 C CA . GLY A 1 183 ? 0.069 34.887 -23.380 1.00 71.25 183 GLY A CA 1
ATOM 1477 C C . GLY A 1 183 ? -1.317 34.966 -22.728 1.00 71.25 183 GLY A C 1
ATOM 1478 O O . GLY A 1 183 ? -2.110 34.035 -22.840 1.00 71.25 183 GLY A O 1
ATOM 1479 N N . SER A 1 184 ? -1.630 36.083 -22.071 1.00 71.31 184 SER A N 1
ATOM 1480 C CA . SER A 1 184 ? -2.942 36.327 -21.455 1.00 71.31 184 SER A CA 1
ATOM 1481 C C . SER A 1 184 ? -4.029 36.616 -22.493 1.00 71.31 184 SER A C 1
ATOM 1483 O O . SER A 1 184 ? -5.160 36.173 -22.326 1.00 71.31 184 SER A O 1
ATOM 1485 N N . ASP A 1 185 ? -3.683 37.312 -23.570 1.00 71.94 185 ASP A N 1
ATOM 1486 C CA . ASP A 1 185 ? -4.560 37.695 -24.669 1.00 71.94 185 ASP A CA 1
ATOM 1487 C C . ASP A 1 185 ? -4.833 36.506 -25.583 1.00 71.94 185 ASP A C 1
ATOM 1489 O O . ASP A 1 185 ? -5.959 36.355 -26.018 1.00 71.94 185 ASP A O 1
ATOM 1493 N N . ILE A 1 186 ? -3.874 35.603 -25.804 1.00 66.50 186 ILE A N 1
ATOM 1494 C CA . ILE A 1 186 ? -4.105 34.317 -26.481 1.00 66.50 186 ILE A CA 1
ATOM 1495 C C . ILE A 1 186 ? -4.983 33.414 -25.616 1.00 66.50 186 ILE A C 1
ATOM 1497 O O . ILE A 1 186 ? -5.865 32.755 -26.146 1.00 66.50 186 ILE A O 1
ATOM 1501 N N . LYS A 1 187 ? -4.818 33.416 -24.288 1.00 62.66 187 LYS A N 1
ATOM 1502 C CA . LYS A 1 187 ? -5.714 32.683 -23.380 1.00 62.66 187 LYS A CA 1
ATOM 1503 C C . LYS A 1 187 ? -7.123 33.272 -23.388 1.00 62.66 187 LYS A C 1
ATOM 1505 O O . LYS A 1 187 ? -8.087 32.518 -23.443 1.00 62.66 187 LYS A O 1
ATOM 1510 N N . LYS A 1 188 ? -7.244 34.604 -23.380 1.00 60.53 188 LYS A N 1
ATOM 1511 C CA . LYS A 1 188 ? -8.522 35.307 -23.530 1.00 60.53 188 LYS A CA 1
ATOM 1512 C C . LYS A 1 188 ? -9.126 35.054 -24.897 1.00 60.53 188 LYS A C 1
ATOM 1514 O O . LYS A 1 188 ? -10.281 34.709 -24.919 1.00 60.53 188 LYS A O 1
ATOM 1519 N N . LYS A 1 189 ? -8.359 35.135 -25.985 1.00 53.84 189 LYS A N 1
ATOM 1520 C CA . LYS A 1 189 ? -8.802 34.935 -27.369 1.00 53.84 189 LYS A CA 1
ATOM 1521 C C . LYS A 1 189 ? -9.095 33.472 -27.682 1.00 53.84 189 LYS A C 1
ATOM 1523 O O . LYS A 1 189 ? -10.011 33.224 -28.430 1.00 53.84 189 LYS A O 1
ATOM 1528 N N . ALA A 1 190 ? -8.418 32.502 -27.072 1.00 53.38 190 ALA A N 1
ATOM 1529 C CA . ALA A 1 190 ? -8.835 31.100 -27.098 1.00 53.38 190 ALA A CA 1
ATOM 1530 C C . ALA A 1 190 ? -10.157 30.922 -26.339 1.00 53.38 190 ALA A C 1
ATOM 1532 O O . ALA A 1 190 ? -11.049 30.247 -26.832 1.00 53.38 190 ALA A O 1
ATOM 1533 N N . LYS A 1 191 ? -10.332 31.611 -25.199 1.00 50.09 191 LYS A N 1
ATOM 1534 C CA . LYS A 1 191 ? -11.626 31.696 -24.503 1.00 50.09 191 LYS A CA 1
ATOM 1535 C C . LYS A 1 191 ? -12.684 32.412 -25.361 1.00 50.09 191 LYS A C 1
ATOM 1537 O O . LYS A 1 191 ? -13.814 31.964 -25.383 1.00 50.09 191 LYS A O 1
ATOM 1542 N N . THR A 1 192 ? -12.318 33.479 -26.079 1.00 39.66 192 THR A N 1
ATOM 1543 C CA . THR A 1 192 ? -13.192 34.333 -26.899 1.00 39.66 192 THR A CA 1
ATOM 1544 C C . THR A 1 192 ? -13.550 33.681 -28.227 1.00 39.66 192 THR A C 1
ATOM 1546 O O . THR A 1 192 ? -14.692 33.779 -28.600 1.00 39.66 192 THR A O 1
ATOM 1549 N N . VAL A 1 193 ? -12.651 32.960 -28.902 1.00 41.19 193 VAL A N 1
ATOM 1550 C CA . VAL A 1 193 ? -12.936 32.181 -30.123 1.00 41.19 193 VAL A CA 1
ATOM 1551 C C . VAL A 1 193 ? -13.829 30.986 -29.782 1.00 41.19 193 VAL A C 1
ATOM 1553 O O . VAL A 1 193 ? -14.790 30.744 -30.496 1.00 41.19 193 VAL A O 1
ATOM 1556 N N . MET A 1 194 ? -13.619 30.336 -28.626 1.00 40.09 194 MET A N 1
ATOM 1557 C CA . MET A 1 194 ? -14.588 29.370 -28.077 1.00 40.09 194 MET A CA 1
ATOM 1558 C C . MET A 1 194 ? -15.942 30.023 -27.709 1.00 40.09 194 MET A C 1
ATOM 1560 O O . MET A 1 194 ? -16.975 29.359 -27.740 1.00 40.09 194 MET A O 1
ATOM 1564 N N . LEU A 1 195 ? -15.955 31.322 -27.376 1.00 33.78 195 LEU A N 1
ATOM 1565 C CA . LEU A 1 195 ? -17.160 32.114 -27.069 1.00 33.78 195 LEU A CA 1
ATOM 1566 C C . LEU A 1 195 ? -17.793 32.810 -28.301 1.00 33.78 195 LEU A C 1
ATOM 1568 O O . LEU A 1 195 ? -18.936 33.235 -28.214 1.00 33.78 195 LEU A O 1
ATOM 1572 N N . GLU A 1 196 ? -17.080 32.970 -29.421 1.00 29.61 196 GLU A N 1
ATOM 1573 C CA . GLU A 1 196 ? -17.525 33.663 -30.646 1.00 29.61 196 GLU A CA 1
ATOM 1574 C C . GLU A 1 196 ? -18.032 32.658 -31.689 1.00 29.61 196 GLU A C 1
ATOM 1576 O O . GLU A 1 196 ? -19.023 32.943 -32.352 1.00 29.61 196 GLU A O 1
ATOM 1581 N N . GLU A 1 197 ? -17.469 31.440 -31.760 1.00 31.39 197 GLU A N 1
ATOM 1582 C CA . GLU A 1 197 ? -18.102 30.318 -32.487 1.00 31.39 197 GLU A CA 1
ATOM 1583 C C . GLU A 1 197 ? -19.451 29.898 -31.868 1.00 31.39 197 GLU A C 1
ATOM 1585 O O . GLU A 1 197 ? -20.197 29.134 -32.475 1.00 31.39 197 GLU A O 1
ATOM 1590 N N . SER A 1 198 ? -19.791 30.414 -30.682 1.00 33.84 198 SER A N 1
ATOM 1591 C CA . SER A 1 198 ? -21.035 30.115 -29.965 1.00 33.84 198 SER A CA 1
ATOM 1592 C C . SER A 1 198 ? -22.073 31.246 -29.963 1.00 33.84 198 SER A C 1
ATOM 1594 O O . SER A 1 198 ? -23.102 31.101 -29.298 1.00 33.84 198 SER A O 1
ATOM 1596 N N . VAL A 1 199 ? -21.871 32.361 -30.686 1.00 29.72 199 VAL A N 1
ATOM 1597 C CA . VAL A 1 199 ? -22.824 33.489 -30.639 1.00 29.72 199 VAL A CA 1
ATOM 1598 C C . VAL A 1 199 ? -22.993 34.209 -31.987 1.00 29.72 199 VAL A C 1
ATOM 1600 O O . VAL A 1 199 ? -22.385 35.248 -32.227 1.00 29.72 199 VAL A O 1
ATOM 1603 N N . GLU A 1 200 ? -23.946 33.752 -32.809 1.00 25.92 200 GLU A N 1
ATOM 1604 C CA . GLU A 1 200 ? -24.724 34.656 -33.670 1.00 25.92 200 GLU A CA 1
ATOM 1605 C C . GLU A 1 200 ? -26.217 34.251 -33.734 1.00 25.92 200 GLU A C 1
ATOM 1607 O O . GLU A 1 200 ? -26.626 33.304 -34.396 1.00 25.92 200 GLU A O 1
ATOM 1612 N N . SER A 1 201 ? -27.036 35.047 -33.034 1.00 28.56 201 SER A N 1
ATOM 1613 C CA . SER A 1 201 ? -28.490 35.267 -33.169 1.00 28.56 201 SER A CA 1
ATOM 1614 C C . SER A 1 201 ? -29.495 34.120 -32.918 1.00 28.56 201 SER A C 1
ATOM 1616 O O . SER A 1 201 ? -29.934 33.401 -33.809 1.00 28.56 201 SER A O 1
ATOM 1618 N N . GLY A 1 202 ? -29.997 34.090 -31.682 1.00 28.05 202 GLY A N 1
ATOM 1619 C CA . GLY A 1 202 ? -31.168 33.351 -31.196 1.00 28.05 202 GLY A CA 1
ATOM 1620 C C . GLY A 1 202 ? -31.076 33.264 -29.670 1.00 28.05 202 GLY A C 1
ATOM 1621 O O . GLY A 1 202 ? -29.979 33.411 -29.141 1.00 28.05 202 GLY A O 1
ATOM 1622 N N . GLU A 1 203 ? -32.170 33.075 -28.926 1.00 29.41 203 GLU A N 1
ATOM 1623 C CA . GLU A 1 203 ? -32.085 32.666 -27.505 1.00 29.41 203 GLU A CA 1
ATOM 1624 C C . GLU A 1 203 ? -30.986 31.601 -27.322 1.00 29.41 203 GLU A C 1
ATOM 1626 O O . GLU A 1 203 ? -30.852 30.777 -28.230 1.00 29.41 203 GLU A O 1
ATOM 1631 N N . PRO A 1 204 ? -30.189 31.606 -26.225 1.00 36.31 204 PRO A N 1
ATOM 1632 C CA . PRO A 1 204 ? -28.973 30.800 -26.145 1.00 36.31 204 PRO A CA 1
ATOM 1633 C C . PRO A 1 204 ? -29.265 29.364 -26.576 1.00 36.31 204 PRO A C 1
ATOM 1635 O O . PRO A 1 204 ? -30.014 28.637 -25.923 1.00 36.31 204 PRO A O 1
ATOM 1638 N N . GLU A 1 205 ? -28.670 28.976 -27.706 1.00 39.62 205 GLU A N 1
ATOM 1639 C CA . GLU A 1 205 ? -28.894 27.705 -28.405 1.00 39.62 205 GLU A CA 1
ATOM 1640 C C . GLU A 1 205 ? -28.447 26.486 -27.568 1.00 39.62 205 GLU A C 1
ATOM 1642 O O . GLU A 1 205 ? -28.666 25.335 -27.946 1.00 39.62 205 GLU A O 1
ATOM 1647 N N . VAL A 1 206 ? -27.915 26.752 -26.367 1.00 41.34 206 VAL A N 1
ATOM 1648 C CA . VAL A 1 206 ? -27.598 25.829 -25.268 1.00 41.34 206 VAL A CA 1
ATOM 1649 C C . VAL A 1 206 ? -28.778 24.908 -24.912 1.00 41.34 206 VAL A C 1
ATOM 1651 O O . VAL A 1 206 ? -28.561 23.809 -24.408 1.00 41.34 206 VAL A O 1
ATOM 1654 N N . TYR A 1 207 ? -30.025 25.289 -25.215 1.00 44.94 207 TYR A N 1
ATOM 1655 C CA . TYR A 1 207 ? -31.201 24.462 -24.908 1.00 44.94 207 TYR A CA 1
ATOM 1656 C C . TYR A 1 207 ? -31.662 23.531 -26.037 1.00 44.94 207 TYR A C 1
ATOM 1658 O O . TYR A 1 207 ? -32.528 22.690 -25.797 1.00 44.94 207 TYR A O 1
ATOM 1666 N N . ARG A 1 208 ? -31.105 23.617 -27.256 1.00 40.22 208 ARG A N 1
ATOM 1667 C CA . ARG A 1 208 ? -31.578 22.782 -28.382 1.00 40.22 208 ARG A CA 1
ATOM 1668 C C . ARG A 1 208 ? -31.035 21.343 -28.355 1.00 40.22 208 ARG A C 1
ATOM 1670 O O . ARG A 1 208 ? -31.528 20.494 -29.087 1.00 40.22 208 ARG A O 1
ATOM 1677 N N . HIS A 1 209 ? -30.066 21.075 -27.479 1.00 46.78 209 HIS A N 1
ATOM 1678 C CA . HIS A 1 209 ? -29.294 19.833 -27.434 1.00 46.78 209 HIS A CA 1
ATOM 1679 C C . HIS A 1 209 ? -29.282 19.184 -26.030 1.00 46.78 209 HIS A C 1
ATOM 1681 O O . HIS A 1 209 ? -28.474 18.312 -25.744 1.00 46.78 209 HIS A O 1
ATOM 1687 N N . MET A 1 210 ? -30.167 19.566 -25.101 1.00 56.00 210 MET A N 1
ATOM 1688 C CA . MET A 1 210 ? -30.149 18.937 -23.770 1.00 56.00 210 MET A CA 1
ATOM 1689 C C . MET A 1 210 ? -30.425 17.427 -23.860 1.00 56.00 210 MET A C 1
ATOM 1691 O O . MET A 1 210 ? -31.348 17.030 -24.577 1.00 56.00 210 MET A O 1
ATOM 1695 N N . PRO A 1 211 ? -29.699 16.572 -23.108 1.00 55.22 211 PRO A N 1
ATOM 1696 C CA . PRO A 1 211 ? -29.967 15.147 -23.134 1.00 55.22 211 PRO A CA 1
ATOM 1697 C C . PRO A 1 211 ? -31.382 14.848 -22.650 1.00 55.22 211 PRO A C 1
ATOM 1699 O O . PRO A 1 211 ? -31.721 15.083 -21.483 1.00 55.22 211 PRO A O 1
ATOM 1702 N N . VAL A 1 212 ? -32.203 14.338 -23.564 1.00 55.66 212 VAL A N 1
ATOM 1703 C CA . VAL A 1 212 ? -33.529 13.793 -23.285 1.00 55.66 212 VAL A CA 1
ATOM 1704 C C . VAL A 1 212 ? -33.398 12.281 -23.288 1.00 55.66 212 VAL A C 1
ATOM 1706 O O . VAL A 1 212 ? -32.827 11.699 -24.208 1.00 55.66 212 VAL A O 1
ATOM 1709 N N . SER A 1 213 ? -33.889 11.633 -22.235 1.00 58.03 213 SER A N 1
ATOM 1710 C CA . SER A 1 213 ? -33.765 10.184 -22.133 1.00 58.03 213 SER A CA 1
ATOM 1711 C C . SER A 1 213 ? -34.717 9.493 -23.102 1.00 58.03 213 SER A C 1
ATOM 1713 O O . SER A 1 213 ? -35.933 9.675 -22.992 1.00 58.03 213 SER A O 1
ATOM 1715 N N . LYS A 1 214 ? -34.195 8.642 -23.989 1.00 60.72 214 LYS A N 1
ATOM 1716 C CA . LYS A 1 214 ? -35.025 7.746 -24.801 1.00 60.72 214 LYS A CA 1
ATOM 1717 C C . LYS A 1 214 ? -35.351 6.493 -24.006 1.00 60.72 214 LYS A C 1
ATOM 1719 O O . LYS A 1 214 ? -34.485 5.916 -23.353 1.00 60.72 214 LYS A O 1
ATOM 1724 N N . THR A 1 215 ? -36.602 6.057 -24.050 1.00 64.31 215 THR A N 1
ATOM 1725 C CA . THR A 1 215 ? -36.998 4.812 -23.396 1.00 64.31 215 THR A CA 1
ATOM 1726 C C . THR A 1 215 ? -36.600 3.618 -24.267 1.00 64.31 215 THR A C 1
ATOM 1728 O O . THR A 1 215 ? -37.179 3.430 -25.338 1.00 64.31 215 THR A O 1
ATOM 1731 N N . LEU A 1 216 ? -35.642 2.802 -23.817 1.00 60.56 216 LEU A N 1
ATOM 1732 C CA . LEU A 1 216 ? -35.187 1.599 -24.531 1.00 60.56 216 LEU A CA 1
ATOM 1733 C C . LEU A 1 216 ? -35.416 0.330 -23.698 1.00 60.56 216 LEU A C 1
ATOM 1735 O O . LEU A 1 216 ? -35.513 0.368 -22.469 1.00 60.56 216 LEU A O 1
ATOM 1739 N N . THR A 1 217 ? -35.533 -0.806 -24.388 1.00 55.62 217 THR A N 1
ATOM 1740 C CA . THR A 1 217 ? -35.679 -2.134 -23.769 1.00 55.62 217 THR A CA 1
ATOM 1741 C C . THR A 1 217 ? -34.343 -2.801 -23.462 1.00 55.62 217 THR A C 1
ATOM 1743 O O . THR A 1 217 ? -34.293 -3.605 -22.540 1.00 55.62 217 THR A O 1
ATOM 1746 N N . ASP A 1 218 ? -33.284 -2.441 -24.193 1.00 57.56 218 ASP A N 1
ATOM 1747 C CA . ASP A 1 218 ? -31.916 -2.940 -24.028 1.00 57.56 218 ASP A CA 1
ATOM 1748 C C . ASP A 1 218 ? -30.919 -1.785 -24.230 1.00 57.56 218 ASP A C 1
ATOM 1750 O O . ASP A 1 218 ? -31.209 -0.827 -24.954 1.00 57.56 218 ASP A O 1
ATOM 1754 N N . LEU A 1 219 ? -29.748 -1.865 -23.589 1.00 68.75 219 LEU A N 1
ATOM 1755 C CA . LEU A 1 219 ? -28.699 -0.851 -23.720 1.00 68.75 219 LEU A CA 1
ATOM 1756 C C . LEU A 1 219 ? -27.818 -1.093 -24.956 1.00 68.75 219 LEU A C 1
ATOM 1758 O O . LEU A 1 219 ? -27.373 -2.223 -25.165 1.00 68.75 219 LEU A O 1
ATOM 1762 N N . PRO A 1 220 ? -27.496 -0.052 -25.744 1.00 63.34 220 PRO A N 1
ATOM 1763 C CA . PRO A 1 220 ? -26.488 -0.158 -26.792 1.00 63.34 220 PRO A CA 1
ATOM 1764 C C . PRO A 1 220 ? -25.062 -0.192 -26.204 1.00 63.34 220 PRO A C 1
ATOM 1766 O O . PRO A 1 220 ? -24.788 0.398 -25.161 1.00 63.34 220 PRO A O 1
ATOM 1769 N N . GLY A 1 221 ? -24.123 -0.854 -26.886 1.00 63.44 221 GLY A N 1
ATOM 1770 C CA . GLY A 1 221 ? -22.707 -0.883 -26.485 1.00 63.44 221 GLY A CA 1
ATOM 1771 C C . GLY A 1 221 ? -22.373 -1.869 -25.356 1.00 63.44 221 GLY A C 1
ATOM 1772 O O . GLY A 1 221 ? -23.138 -2.789 -25.062 1.00 63.44 221 GLY A O 1
ATOM 1773 N N . LYS A 1 222 ? -21.184 -1.731 -24.755 1.00 68.25 222 LYS A N 1
ATOM 1774 C CA . LYS A 1 222 ? -20.731 -2.632 -23.681 1.00 68.25 222 LYS A CA 1
ATOM 1775 C C . LYS A 1 222 ? -21.264 -2.154 -22.336 1.00 68.25 222 LYS A C 1
ATOM 1777 O O . LYS A 1 222 ? -21.097 -1.000 -21.968 1.00 68.25 222 LYS A O 1
ATOM 1782 N N . GLU A 1 223 ? -21.816 -3.062 -21.540 1.00 61.81 223 GLU A N 1
ATOM 1783 C CA . GLU A 1 223 ? -22.408 -2.752 -20.230 1.00 61.81 223 GLU A CA 1
ATOM 1784 C C . GLU A 1 223 ? -21.439 -2.038 -19.261 1.00 61.81 223 GLU A C 1
ATOM 1786 O O . GLU A 1 223 ? -21.861 -1.220 -18.446 1.00 61.81 223 GLU A O 1
ATOM 1791 N N . GLN A 1 224 ? -20.122 -2.271 -19.381 1.00 67.94 224 GLN A N 1
ATOM 1792 C CA . GLN A 1 224 ? -19.102 -1.610 -18.552 1.00 67.94 224 GLN A CA 1
ATOM 1793 C C . GLN A 1 224 ? -18.937 -0.108 -18.846 1.00 67.94 224 GLN A C 1
ATOM 1795 O O . GLN A 1 224 ? -18.317 0.601 -18.046 1.00 67.94 224 GLN A O 1
ATOM 1800 N N . GLU A 1 225 ? -19.479 0.380 -19.959 1.00 81.50 225 GLU A N 1
ATOM 1801 C CA . GLU A 1 225 ? -19.420 1.782 -20.390 1.00 81.50 225 GLU A CA 1
ATOM 1802 C C . GLU A 1 225 ? -20.560 2.620 -19.793 1.00 81.50 225 GLU A C 1
ATOM 1804 O O . GLU A 1 225 ? -20.542 3.844 -19.903 1.00 81.50 225 GLU A O 1
ATOM 1809 N N . TRP A 1 226 ? -21.507 1.990 -19.090 1.00 85.75 226 TRP A N 1
ATOM 1810 C CA . TRP A 1 226 ? -22.682 2.639 -18.513 1.00 85.75 226 TRP A CA 1
ATOM 1811 C C . TRP A 1 226 ? -22.574 2.832 -16.996 1.00 85.75 226 TRP A C 1
ATOM 1813 O O . TRP A 1 226 ? -21.927 2.065 -16.276 1.00 85.75 226 TRP A O 1
ATOM 1823 N N . ILE A 1 227 ? -23.222 3.887 -16.511 1.00 88.31 227 ILE A N 1
ATOM 1824 C CA . ILE A 1 227 ? -23.576 4.111 -15.107 1.00 88.31 227 ILE A CA 1
ATOM 1825 C C . ILE A 1 227 ? -25.087 4.271 -15.000 1.00 88.31 227 ILE A C 1
ATOM 1827 O O . ILE A 1 227 ? -25.742 4.686 -15.954 1.00 88.31 227 ILE A O 1
ATOM 1831 N N . TYR A 1 228 ? -25.638 3.951 -13.836 1.00 89.69 228 TYR A N 1
ATOM 1832 C CA . TYR A 1 228 ? -27.077 3.973 -13.620 1.00 89.69 228 TYR A CA 1
ATOM 1833 C C . TYR A 1 228 ? -27.444 4.911 -12.482 1.00 89.69 228 TYR A C 1
ATOM 1835 O O . TYR A 1 228 ? -26.789 4.925 -11.447 1.00 89.69 228 TYR A O 1
ATOM 1843 N N . GLU A 1 229 ? -28.535 5.639 -12.638 1.00 90.31 229 GLU A N 1
ATOM 1844 C CA . GLU A 1 229 ? -29.067 6.559 -11.646 1.00 90.31 229 GLU A CA 1
ATOM 1845 C C . GLU A 1 229 ? -30.529 6.241 -11.353 1.00 90.31 229 GLU A C 1
ATOM 1847 O O . GLU A 1 229 ? -31.293 5.788 -12.215 1.00 90.31 229 GLU A O 1
ATOM 1852 N N . ARG A 1 230 ? -30.959 6.553 -10.131 1.00 88.44 230 ARG A N 1
ATOM 1853 C CA . ARG A 1 230 ? -32.382 6.565 -9.802 1.00 88.44 230 ARG A CA 1
ATOM 1854 C C . ARG A 1 230 ? -33.068 7.677 -10.598 1.00 88.44 230 ARG A C 1
ATOM 1856 O O . ARG A 1 230 ? -32.685 8.842 -10.489 1.00 88.44 230 ARG A O 1
ATOM 1863 N N . LYS A 1 231 ? -34.142 7.344 -11.323 1.00 88.25 231 LYS A N 1
ATOM 1864 C CA . LYS A 1 231 ? -35.039 8.354 -11.903 1.00 88.25 231 LYS A CA 1
ATOM 1865 C C . LYS A 1 231 ? -35.811 9.034 -10.772 1.00 88.25 231 LYS A C 1
ATOM 1867 O O . LYS A 1 231 ? -36.537 8.373 -10.020 1.00 88.25 231 LYS A O 1
ATOM 1872 N N . ILE A 1 232 ? -35.648 10.346 -10.648 1.00 86.56 232 ILE A N 1
ATOM 1873 C CA . ILE A 1 232 ? -36.343 11.172 -9.660 1.00 86.56 232 ILE A CA 1
ATOM 1874 C C . ILE A 1 232 ? -37.619 11.729 -10.294 1.00 86.56 232 ILE A C 1
ATOM 1876 O O . ILE A 1 232 ? -37.598 12.221 -11.418 1.00 86.56 232 ILE A O 1
ATOM 1880 N N . LYS A 1 233 ? -38.745 11.630 -9.580 1.00 84.06 233 LYS A N 1
ATOM 1881 C CA . LYS A 1 233 ? -40.014 12.228 -10.003 1.00 84.06 233 LYS A CA 1
ATOM 1882 C C . LYS A 1 233 ? -40.068 13.664 -9.483 1.00 84.06 233 LYS A C 1
ATOM 1884 O O . LYS A 1 233 ? -40.178 13.854 -8.275 1.00 84.06 233 LYS A O 1
ATOM 1889 N N . GLY A 1 234 ? -39.996 14.643 -10.374 1.00 84.25 234 GLY A N 1
ATOM 1890 C CA . GLY A 1 234 ? -39.992 16.058 -10.016 1.00 84.25 234 GLY A CA 1
ATOM 1891 C C . GLY A 1 234 ? -39.779 16.954 -11.232 1.00 84.25 234 GLY A C 1
ATOM 1892 O O . GLY A 1 234 ? -39.863 16.484 -12.365 1.00 84.25 234 GLY A O 1
ATOM 1893 N N . GLU A 1 235 ? -39.497 18.227 -10.985 1.00 85.56 235 GLU A N 1
ATOM 1894 C CA . GLU A 1 235 ? -39.243 19.239 -12.013 1.00 85.56 235 GLU A CA 1
ATOM 1895 C C . GLU A 1 235 ? -37.735 19.350 -12.272 1.00 85.56 235 GLU A C 1
ATOM 1897 O O . GLU A 1 235 ? -36.960 19.579 -11.339 1.00 85.56 235 GLU A O 1
ATOM 1902 N N . ARG A 1 236 ? -37.297 19.156 -13.522 1.00 86.94 236 ARG A N 1
ATOM 1903 C CA . ARG A 1 236 ? -35.888 19.336 -13.901 1.00 86.94 236 ARG A CA 1
ATOM 1904 C C . ARG A 1 236 ? -35.570 20.827 -13.959 1.00 86.94 236 ARG A C 1
ATOM 1906 O O . ARG A 1 236 ? -36.312 21.596 -14.567 1.00 86.94 236 ARG A O 1
ATOM 1913 N N . VAL A 1 237 ? -34.466 21.230 -13.343 1.00 86.88 237 VAL A N 1
ATOM 1914 C CA . VAL A 1 237 ? -34.045 22.628 -13.238 1.00 86.88 237 VAL A CA 1
ATOM 1915 C C . VAL A 1 237 ? -32.548 22.769 -13.493 1.00 86.88 237 VAL A C 1
ATOM 1917 O O . VAL A 1 237 ? -31.768 21.864 -13.194 1.00 86.88 237 VAL A O 1
ATOM 1920 N N . LEU A 1 238 ? -32.149 23.952 -13.949 1.00 87.44 238 LEU A N 1
ATOM 1921 C CA . LEU A 1 238 ? -30.774 24.426 -13.883 1.00 87.44 238 LEU A CA 1
ATOM 1922 C C . LEU A 1 238 ? -30.609 25.401 -12.720 1.00 87.44 238 LEU A C 1
ATOM 1924 O O . LEU A 1 238 ? -31.398 26.336 -12.550 1.00 87.44 238 LEU A O 1
ATOM 1928 N N . VAL A 1 239 ? -29.562 25.193 -11.928 1.00 87.62 239 VAL A N 1
ATOM 1929 C CA . VAL A 1 239 ? -29.215 26.029 -10.779 1.00 87.62 239 VAL A CA 1
ATOM 1930 C C . VAL A 1 239 ? -27.904 26.746 -11.055 1.00 87.62 239 VAL A C 1
ATOM 1932 O O . VAL A 1 239 ? -26.859 26.115 -11.177 1.00 87.62 239 VAL A O 1
ATOM 1935 N N . TYR A 1 240 ? -27.971 28.070 -11.114 1.00 86.06 240 TYR A N 1
ATOM 1936 C CA . TYR A 1 240 ? -26.838 28.971 -11.271 1.00 86.06 240 TYR A CA 1
ATOM 1937 C C . TYR A 1 240 ? -26.427 29.491 -9.892 1.00 86.06 240 TYR A C 1
ATOM 1939 O O . TYR A 1 240 ? -27.282 29.977 -9.145 1.00 86.06 240 TYR A O 1
ATOM 1947 N N . THR A 1 241 ? -25.145 29.396 -9.552 1.00 83.75 241 THR A N 1
ATOM 1948 C CA . THR A 1 241 ? -24.577 29.858 -8.271 1.00 83.75 241 THR A CA 1
ATOM 1949 C C . THR A 1 241 ? -23.422 30.837 -8.487 1.00 83.75 241 THR A C 1
ATOM 1951 O O . THR A 1 241 ? -22.963 31.012 -9.613 1.00 83.75 241 THR A O 1
ATOM 1954 N N . GLY A 1 242 ? -22.959 31.493 -7.417 1.00 80.38 242 GLY A N 1
ATOM 1955 C CA . GLY A 1 242 ? -21.944 32.549 -7.460 1.00 80.38 242 GLY A CA 1
ATOM 1956 C C . GLY A 1 242 ? -22.318 33.697 -6.522 1.00 80.38 242 GLY A C 1
ATOM 1957 O O . GLY A 1 242 ? -22.697 33.476 -5.368 1.00 80.38 242 GLY A O 1
ATOM 1958 N N . ASP A 1 243 ? -22.266 34.936 -7.013 1.00 74.25 243 ASP A N 1
ATOM 1959 C CA . ASP A 1 243 ? -22.705 36.110 -6.242 1.00 74.25 243 ASP A CA 1
ATOM 1960 C C . ASP A 1 243 ? -24.214 36.117 -5.955 1.00 74.25 243 ASP A C 1
ATOM 1962 O O . ASP A 1 243 ? -24.661 36.641 -4.929 1.00 74.25 243 ASP A O 1
ATOM 1966 N N . SER A 1 244 ? -25.000 35.480 -6.826 1.00 76.44 244 SER A N 1
ATOM 1967 C CA . SER A 1 244 ? -26.430 35.247 -6.636 1.00 76.44 244 SER A CA 1
ATOM 1968 C C . SER A 1 244 ? -26.807 33.824 -7.046 1.00 76.44 244 SER A C 1
ATOM 1970 O O . SER A 1 244 ? -26.111 33.195 -7.841 1.00 76.44 244 SER A O 1
ATOM 1972 N N . VAL A 1 245 ? -27.898 33.306 -6.475 1.00 83.06 245 VAL A N 1
ATOM 1973 C CA . VAL A 1 245 ? -28.452 31.995 -6.836 1.00 83.06 245 VAL A CA 1
ATOM 1974 C C . VAL A 1 245 ? -29.686 32.209 -7.702 1.00 83.06 245 VAL A C 1
ATOM 1976 O O . VAL A 1 245 ? -30.602 32.925 -7.292 1.00 83.06 245 VAL A O 1
ATOM 1979 N N . LYS A 1 246 ? -29.725 31.570 -8.873 1.00 83.75 246 LYS A N 1
ATOM 1980 C CA . LYS A 1 246 ? -30.880 31.565 -9.780 1.00 83.75 246 LYS A CA 1
ATOM 1981 C C . LYS A 1 246 ? -31.237 30.124 -10.133 1.00 83.75 246 LYS A C 1
ATOM 1983 O O . LYS A 1 246 ? -30.366 29.357 -10.520 1.00 83.75 246 LYS A O 1
ATOM 1988 N N . ILE A 1 247 ? -32.512 29.761 -10.029 1.00 84.25 247 ILE A N 1
ATOM 1989 C CA . ILE A 1 247 ? -33.032 28.441 -10.414 1.00 84.25 247 ILE A CA 1
ATOM 1990 C C . ILE A 1 247 ? -33.990 28.641 -11.585 1.00 84.25 247 ILE A C 1
ATOM 1992 O O . ILE A 1 247 ? -34.874 29.494 -11.506 1.00 84.25 247 ILE A O 1
ATOM 1996 N N . THR A 1 248 ? -33.802 27.883 -12.661 1.00 80.94 248 THR A N 1
ATOM 1997 C CA . THR A 1 248 ? -34.609 27.982 -13.886 1.00 80.94 248 THR A CA 1
ATOM 1998 C C . THR A 1 248 ? -35.131 26.593 -14.258 1.00 80.94 248 THR A C 1
ATOM 2000 O O . THR A 1 248 ? -34.308 25.693 -14.428 1.00 80.94 248 THR A O 1
ATOM 2003 N N . PRO A 1 249 ? -36.455 26.376 -14.366 1.00 78.88 249 PRO A N 1
ATOM 2004 C CA . PRO A 1 249 ? -37.001 25.134 -14.906 1.00 78.88 249 PRO A CA 1
ATOM 2005 C C . PRO A 1 249 ? -36.510 24.861 -16.325 1.00 78.88 249 PRO A C 1
ATOM 2007 O O . PRO A 1 249 ? -36.340 25.787 -17.115 1.00 78.88 249 PRO A O 1
ATOM 2010 N N . VAL A 1 250 ? -36.283 23.585 -16.638 1.00 73.00 250 VAL A N 1
ATOM 2011 C CA . VAL A 1 250 ? -35.906 23.140 -17.989 1.00 73.00 250 VAL A CA 1
ATOM 2012 C C . VAL A 1 250 ? -37.140 23.038 -18.897 1.00 73.00 250 VAL A C 1
ATOM 2014 O O . VAL A 1 250 ? -37.038 23.269 -20.096 1.00 73.00 250 VAL A O 1
ATOM 2017 N N . GLU A 1 251 ? -38.321 22.764 -18.330 1.00 62.97 251 GLU A N 1
ATOM 2018 C CA . GLU A 1 251 ? -39.595 22.653 -19.052 1.00 62.97 251 GLU A CA 1
ATOM 2019 C C . GLU A 1 251 ? -40.660 23.553 -18.387 1.00 62.97 251 GLU A C 1
ATOM 2021 O O . GLU A 1 251 ? -41.286 23.161 -17.407 1.00 62.97 251 GLU A O 1
ATOM 2026 N N . GLY A 1 252 ? -40.862 24.779 -18.896 1.00 50.31 252 GLY A N 1
ATOM 2027 C CA . GLY A 1 252 ? -41.904 25.717 -18.431 1.00 50.31 252 GLY A CA 1
ATOM 2028 C C . GLY A 1 252 ? -41.397 27.117 -18.039 1.00 50.31 252 GLY A C 1
ATOM 2029 O O . GLY A 1 252 ? -40.228 27.313 -17.727 1.00 50.31 252 GLY A O 1
ATOM 2030 N N . THR A 1 253 ? -42.281 28.124 -18.067 1.00 40.09 253 THR A N 1
ATOM 2031 C CA . THR A 1 253 ? -41.938 29.563 -17.953 1.00 40.09 253 THR A CA 1
ATOM 2032 C C . THR A 1 253 ? -42.093 30.189 -16.559 1.00 40.09 253 THR A C 1
ATOM 2034 O O . THR A 1 253 ? -41.929 31.403 -16.426 1.00 40.09 253 THR A O 1
ATOM 2037 N N . GLN A 1 254 ? -42.384 29.428 -15.497 1.00 47.78 254 GLN A N 1
ATOM 2038 C CA . GLN A 1 254 ? -42.562 30.008 -14.156 1.00 47.78 254 GLN A CA 1
ATOM 2039 C C . GLN A 1 254 ? -41.378 29.772 -13.213 1.00 47.78 254 GLN A C 1
ATOM 2041 O O . GLN A 1 254 ? -41.100 28.662 -12.777 1.00 47.78 254 GLN A O 1
ATOM 2046 N N . VAL A 1 255 ? -40.734 30.872 -12.819 1.00 51.28 255 VAL A N 1
ATOM 2047 C CA . VAL A 1 255 ? -39.759 30.919 -11.723 1.00 51.28 255 VAL A CA 1
ATOM 2048 C C . VAL A 1 255 ? -40.522 30.909 -10.394 1.00 51.28 255 VAL A C 1
ATOM 2050 O O . VAL A 1 255 ? -41.125 31.911 -10.012 1.00 51.28 255 VAL A O 1
ATOM 2053 N N . GLY A 1 256 ? -40.536 29.772 -9.697 1.00 53.44 256 GLY A N 1
ATOM 2054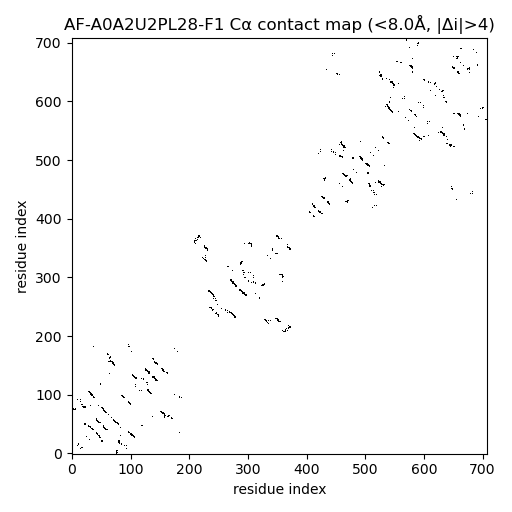 C CA . GLY A 1 256 ? -41.127 29.660 -8.359 1.00 53.44 256 GLY A CA 1
ATOM 2055 C C . GLY A 1 256 ? -40.247 30.258 -7.250 1.00 53.44 256 GLY A C 1
ATOM 2056 O O . GLY A 1 256 ? -39.028 30.353 -7.386 1.00 53.44 256 GLY A O 1
ATOM 2057 N N . ASP A 1 257 ? -40.848 30.632 -6.113 1.00 56.41 257 ASP A N 1
ATOM 2058 C CA . ASP A 1 257 ? -40.097 30.976 -4.895 1.00 56.41 257 ASP A CA 1
ATOM 2059 C C . ASP A 1 257 ? -39.550 29.696 -4.234 1.00 56.41 257 ASP A C 1
ATOM 2061 O O . ASP A 1 257 ? -40.273 28.927 -3.595 1.00 56.41 257 ASP A O 1
ATOM 2065 N N . PHE A 1 258 ? -38.248 29.459 -4.396 1.00 68.38 258 PHE A N 1
ATOM 2066 C CA . PHE A 1 258 ? -37.526 28.320 -3.820 1.00 68.38 258 PHE A CA 1
ATOM 2067 C C . PHE A 1 258 ? -36.863 28.657 -2.469 1.00 68.38 258 PHE A C 1
ATOM 2069 O O . PHE A 1 258 ? -35.853 28.053 -2.107 1.00 68.38 258 PHE A O 1
ATOM 2076 N N . GLY A 1 259 ? -37.401 29.620 -1.709 1.00 64.00 259 GLY A N 1
ATOM 2077 C CA . GLY A 1 259 ? -36.787 30.298 -0.556 1.00 64.00 259 GLY A CA 1
ATOM 2078 C C . GLY A 1 259 ? -35.816 29.508 0.340 1.00 64.00 259 GLY A C 1
ATOM 2079 O O . GLY A 1 259 ? -34.737 30.016 0.653 1.00 64.00 259 GLY A O 1
ATOM 2080 N N . LYS A 1 260 ? -36.138 28.273 0.756 1.00 70.62 260 LYS A N 1
ATOM 2081 C CA . LYS A 1 260 ? -35.223 27.452 1.579 1.00 70.62 260 LYS A CA 1
ATOM 2082 C C . LYS A 1 260 ? -34.002 26.944 0.791 1.00 70.62 260 LYS A C 1
ATOM 2084 O O . LYS A 1 260 ? -32.888 27.041 1.298 1.00 70.62 260 LYS A O 1
ATOM 2089 N N . LEU A 1 261 ? -34.194 26.488 -0.448 1.00 76.12 261 LEU A N 1
ATOM 2090 C CA . LEU A 1 261 ? -33.117 26.062 -1.353 1.00 76.12 261 LEU A CA 1
ATOM 2091 C C . LEU A 1 261 ? -32.185 27.230 -1.696 1.00 76.12 261 LEU A C 1
ATOM 2093 O O . LEU A 1 261 ? -30.970 27.084 -1.603 1.00 76.12 261 LEU A O 1
ATOM 2097 N N . ASN A 1 262 ? -32.735 28.417 -1.974 1.00 76.50 262 ASN A N 1
ATOM 2098 C CA . ASN A 1 262 ? -31.926 29.613 -2.244 1.00 76.50 262 ASN A CA 1
ATOM 2099 C C . ASN A 1 262 ? -31.011 29.975 -1.062 1.00 76.50 262 ASN A C 1
ATOM 2101 O O . ASN A 1 262 ? -29.848 30.324 -1.259 1.00 76.50 262 ASN A O 1
ATOM 2105 N N . LYS A 1 263 ? -31.507 29.865 0.179 1.00 78.75 263 LYS A N 1
ATOM 2106 C CA . LYS A 1 263 ? -30.696 30.105 1.386 1.00 78.75 263 LYS A CA 1
ATOM 2107 C C . LYS A 1 263 ? -29.599 29.058 1.572 1.00 78.75 263 LYS A C 1
ATOM 2109 O O . LYS A 1 263 ? -28.505 29.415 1.999 1.00 78.75 263 LYS A O 1
ATOM 2114 N N . GLU A 1 264 ? -29.885 27.795 1.268 1.00 81.62 264 GLU A N 1
ATOM 2115 C CA . GLU A 1 264 ? -28.935 26.687 1.417 1.00 81.62 264 GLU A CA 1
ATOM 2116 C C . GLU A 1 264 ? -27.864 26.660 0.314 1.00 81.62 264 GLU A C 1
ATOM 2118 O O . GLU A 1 264 ? -26.743 26.237 0.586 1.00 81.62 264 GLU A O 1
ATOM 2123 N N . LEU A 1 265 ? -28.166 27.190 -0.877 1.00 80.19 265 LEU A N 1
ATOM 2124 C CA . LEU A 1 265 ? -27.223 27.343 -1.994 1.00 80.19 265 LEU A CA 1
ATOM 2125 C C . LEU A 1 265 ? -26.363 28.614 -1.899 1.00 80.19 265 LEU A C 1
ATOM 2127 O O . LEU A 1 265 ? -25.270 28.653 -2.452 1.00 80.19 265 LEU A O 1
ATOM 2131 N N . LYS A 1 266 ? -26.808 29.649 -1.172 1.00 79.81 266 LYS A N 1
ATOM 2132 C CA . LYS A 1 266 ? -26.093 30.936 -1.027 1.00 79.81 266 LYS A CA 1
ATOM 2133 C C . LYS A 1 266 ? -24.635 30.839 -0.522 1.00 79.81 266 LYS A C 1
ATOM 2135 O O . LYS A 1 266 ? -23.831 31.685 -0.914 1.00 79.81 266 LYS A O 1
ATOM 2140 N N . PRO A 1 267 ? -24.254 29.881 0.348 1.00 81.62 267 PRO A N 1
ATOM 2141 C CA . PRO A 1 267 ? -22.857 29.676 0.734 1.00 81.62 267 PRO A CA 1
ATOM 2142 C C . PRO A 1 267 ? -21.956 29.198 -0.413 1.00 81.62 267 PRO A C 1
ATOM 2144 O O . PRO A 1 267 ? -20.733 29.290 -0.292 1.00 81.62 267 PRO A O 1
ATOM 2147 N N . LEU A 1 268 ? -22.528 28.706 -1.518 1.00 78.31 268 LEU A N 1
ATOM 2148 C CA . LEU A 1 268 ? -21.778 28.306 -2.699 1.00 78.31 268 LEU A CA 1
ATOM 2149 C C . LEU A 1 268 ? -21.338 29.541 -3.491 1.00 78.31 268 LEU A C 1
ATOM 2151 O O . LEU A 1 268 ? -22.044 30.043 -4.360 1.00 78.31 268 LEU A O 1
ATOM 2155 N N . LYS A 1 269 ? -20.145 30.035 -3.153 1.00 75.75 269 LYS A N 1
ATOM 2156 C CA . LYS A 1 269 ? -19.498 31.170 -3.829 1.00 75.75 269 LYS A CA 1
ATOM 2157 C C . LYS A 1 269 ? -18.917 30.822 -5.197 1.00 75.75 269 LYS A C 1
ATOM 2159 O O . LYS A 1 269 ? -18.558 31.729 -5.934 1.00 75.75 269 LYS A O 1
ATOM 2164 N N . ASN A 1 270 ? -18.816 29.533 -5.505 1.00 79.38 270 ASN A N 1
ATOM 2165 C CA . ASN A 1 270 ? -18.358 29.055 -6.797 1.00 79.38 270 ASN A CA 1
ATOM 2166 C C . ASN A 1 270 ? -19.371 29.423 -7.892 1.00 79.38 270 ASN A C 1
ATOM 2168 O O . ASN A 1 270 ? -20.580 29.244 -7.700 1.00 79.38 270 ASN A O 1
ATOM 2172 N N . GLU A 1 271 ? -18.883 29.912 -9.032 1.00 80.69 271 GLU A N 1
ATOM 2173 C CA . GLU A 1 271 ? -19.722 30.184 -10.206 1.00 80.69 271 GLU A CA 1
ATOM 2174 C C . GLU A 1 271 ? -20.053 28.858 -10.893 1.00 80.69 271 GLU A C 1
ATOM 2176 O O . GLU A 1 271 ? -19.248 28.344 -11.666 1.00 80.69 271 GLU A O 1
ATOM 2181 N N . ALA A 1 272 ? -21.198 28.252 -10.579 1.00 85.81 272 ALA A N 1
ATOM 2182 C CA . ALA A 1 272 ? -21.542 26.923 -11.075 1.00 85.81 272 ALA A CA 1
ATOM 2183 C C . ALA A 1 272 ? -22.903 26.892 -11.767 1.00 85.81 272 ALA A C 1
ATOM 2185 O O . ALA A 1 272 ? -23.804 27.656 -11.421 1.00 85.81 272 ALA A O 1
ATOM 2186 N N . VAL A 1 273 ? -23.048 25.970 -12.721 1.00 88.94 273 VAL A N 1
ATOM 2187 C CA . VAL A 1 273 ? -24.333 25.624 -13.341 1.00 88.94 273 VAL A CA 1
ATOM 2188 C C . VAL A 1 273 ? -24.580 24.138 -13.120 1.00 88.94 273 VAL A C 1
ATOM 2190 O O . VAL A 1 273 ? -23.870 23.295 -13.670 1.00 88.94 273 VAL A O 1
ATOM 2193 N N . ILE A 1 274 ? -25.560 23.825 -12.279 1.00 90.94 274 ILE A N 1
ATOM 2194 C CA . ILE A 1 274 ? -25.902 22.467 -11.845 1.00 90.94 274 ILE A CA 1
ATOM 2195 C C . ILE A 1 274 ? -27.197 22.034 -12.531 1.00 90.94 274 ILE A C 1
ATOM 2197 O O . ILE A 1 274 ? -28.183 22.769 -12.490 1.00 90.94 274 ILE A O 1
ATOM 2201 N N . ASP A 1 275 ? -27.209 20.828 -13.094 1.00 91.00 275 ASP A N 1
ATOM 2202 C CA . ASP A 1 275 ? -28.411 20.176 -13.616 1.00 91.00 275 ASP A CA 1
ATOM 2203 C C . ASP A 1 275 ? -28.954 19.180 -12.586 1.00 91.00 275 ASP A C 1
ATOM 2205 O O . ASP A 1 275 ? -28.217 18.363 -12.011 1.00 91.00 275 ASP A O 1
ATOM 2209 N N . GLY A 1 276 ? -30.250 19.272 -12.311 1.00 91.12 276 GLY A N 1
ATOM 2210 C CA . GLY A 1 276 ? -30.881 18.507 -11.249 1.00 91.12 276 GLY A CA 1
ATOM 2211 C C . GLY A 1 276 ? -32.394 18.419 -11.372 1.00 91.12 276 GLY A C 1
ATOM 2212 O O . GLY A 1 276 ? -33.017 19.058 -12.214 1.00 91.12 276 GLY A O 1
ATOM 2213 N N . VAL A 1 277 ? -32.998 17.615 -10.499 1.00 89.38 277 VAL A N 1
ATOM 2214 C CA . VAL A 1 277 ? -34.456 17.529 -10.337 1.00 89.38 277 VAL A CA 1
ATOM 2215 C C . VAL A 1 277 ? -34.838 18.023 -8.951 1.00 89.38 277 VAL A C 1
ATOM 2217 O O . VAL A 1 277 ? -34.337 17.506 -7.954 1.00 89.38 277 VAL A O 1
ATOM 2220 N N . ILE A 1 278 ? -35.758 18.979 -8.868 1.00 88.62 278 ILE A N 1
ATOM 2221 C CA . ILE A 1 278 ? -36.420 19.325 -7.610 1.00 88.62 278 ILE A CA 1
ATOM 2222 C C . ILE A 1 278 ? -37.606 18.383 -7.420 1.00 88.62 278 ILE A C 1
ATOM 2224 O O . ILE A 1 278 ? -38.515 18.343 -8.248 1.00 88.62 278 ILE A O 1
ATOM 2228 N N . ALA A 1 279 ? -37.608 17.636 -6.318 1.00 86.19 279 ALA A N 1
ATOM 2229 C CA . ALA A 1 279 ? -38.696 16.732 -5.963 1.00 86.19 279 ALA A CA 1
ATOM 2230 C C . ALA A 1 279 ? -39.270 17.040 -4.577 1.00 86.19 279 ALA A C 1
ATOM 2232 O O . ALA A 1 279 ? -38.571 17.517 -3.676 1.00 86.19 279 ALA A O 1
ATOM 2233 N N . ASP A 1 280 ? -40.556 16.734 -4.418 1.00 82.38 280 ASP A N 1
ATOM 2234 C CA . ASP A 1 280 ? -41.263 16.853 -3.149 1.00 82.38 280 ASP A CA 1
ATOM 2235 C C . ASP A 1 280 ? -41.024 15.600 -2.288 1.00 82.38 280 ASP A C 1
ATOM 2237 O O . ASP A 1 280 ? -41.423 14.486 -2.637 1.00 82.38 280 ASP A O 1
ATOM 2241 N N . GLU A 1 281 ? -40.400 15.782 -1.125 1.00 77.69 281 GLU A N 1
ATOM 2242 C CA . GLU A 1 281 ? -40.261 14.758 -0.086 1.00 77.69 281 GLU A CA 1
ATOM 2243 C C . GLU A 1 281 ? -41.279 15.006 1.042 1.00 77.69 281 GLU A C 1
ATOM 2245 O O . GLU A 1 281 ? -40.966 15.549 2.103 1.00 77.69 281 GLU A O 1
ATOM 2250 N N . GLY A 1 282 ? -42.533 14.607 0.822 1.00 68.75 282 GLY A N 1
ATOM 2251 C CA . GLY A 1 282 ? -43.640 14.851 1.758 1.00 68.75 282 GLY A CA 1
ATOM 2252 C C . GLY A 1 282 ? -44.397 16.151 1.456 1.00 68.75 282 GLY A C 1
ATOM 2253 O O . GLY A 1 282 ? -44.293 16.694 0.365 1.00 68.75 282 GLY A O 1
ATOM 2254 N N . LYS A 1 283 ? -45.211 16.652 2.400 1.00 56.69 283 LYS A N 1
ATOM 2255 C CA . LYS A 1 283 ? -46.155 17.762 2.126 1.00 56.69 283 LYS A CA 1
ATOM 2256 C C . LYS A 1 283 ? -45.516 19.156 2.010 1.00 56.69 283 LYS A C 1
ATOM 2258 O O . LYS A 1 283 ? -46.164 20.053 1.485 1.00 56.69 283 LYS A O 1
ATOM 2263 N N . THR A 1 284 ? -44.307 19.371 2.537 1.00 61.16 284 THR A N 1
ATOM 2264 C CA . THR A 1 284 ? -43.720 20.726 2.668 1.00 61.16 284 THR A CA 1
ATOM 2265 C C . THR A 1 284 ? -42.219 20.816 2.371 1.00 61.16 284 THR A C 1
ATOM 2267 O O . THR A 1 284 ? -41.651 21.906 2.458 1.00 61.16 284 THR A O 1
ATOM 2270 N N . LYS A 1 285 ? -41.543 19.708 2.037 1.00 75.94 285 LYS A N 1
ATOM 2271 C CA . LYS A 1 285 ? -40.085 19.674 1.846 1.00 75.94 285 LYS A CA 1
ATOM 2272 C C . LYS A 1 285 ? -39.749 19.471 0.370 1.00 75.94 285 LYS A C 1
ATOM 2274 O O . LYS A 1 285 ? -40.058 18.427 -0.188 1.00 75.94 285 LYS A O 1
ATOM 2279 N N . LYS A 1 286 ? -39.056 20.448 -0.218 1.00 83.69 286 LYS A N 1
ATOM 2280 C CA . LYS A 1 286 ? -38.449 20.349 -1.552 1.00 83.69 286 LYS A CA 1
ATOM 2281 C C . LYS A 1 286 ? -36.966 20.012 -1.431 1.00 83.69 286 LYS A C 1
ATOM 2283 O O . LYS A 1 286 ? -36.278 20.616 -0.604 1.00 83.69 286 LYS A O 1
ATOM 2288 N N . VAL A 1 287 ? -36.493 19.070 -2.242 1.00 87.19 287 VAL A N 1
ATOM 2289 C CA . VAL A 1 287 ? -35.088 18.639 -2.298 1.00 87.19 287 VAL A CA 1
ATOM 2290 C C . VAL A 1 287 ? -34.601 18.705 -3.740 1.00 87.19 287 VAL A C 1
ATOM 2292 O O . VAL A 1 287 ? -35.283 18.219 -4.640 1.00 87.19 287 VAL A O 1
ATOM 2295 N N . LEU A 1 288 ? -33.426 19.296 -3.951 1.00 90.38 288 LEU A N 1
ATOM 2296 C CA . LEU A 1 288 ? -32.717 19.273 -5.226 1.00 90.38 288 LEU A CA 1
ATOM 2297 C C . LEU A 1 288 ? -31.856 18.010 -5.302 1.00 90.38 288 LEU A C 1
ATOM 2299 O O . LEU A 1 288 ? -30.903 17.874 -4.540 1.00 90.38 288 LEU A O 1
ATOM 2303 N N . TYR A 1 289 ? -32.161 17.124 -6.242 1.00 91.88 289 TYR A N 1
ATOM 2304 C CA . TYR A 1 289 ? -31.315 15.995 -6.616 1.00 91.88 289 TYR A CA 1
ATOM 2305 C C . TYR A 1 289 ? -30.444 16.402 -7.801 1.00 91.88 289 TYR A C 1
ATOM 2307 O O . TYR A 1 289 ? -30.888 16.361 -8.949 1.00 91.88 289 TYR A O 1
ATOM 2315 N N . ALA A 1 290 ? -29.222 16.836 -7.515 1.00 92.56 290 ALA A N 1
ATOM 2316 C CA . ALA A 1 290 ? -28.258 17.258 -8.520 1.00 92.56 290 ALA A CA 1
ATOM 2317 C C . ALA A 1 290 ? -27.595 16.032 -9.161 1.00 92.56 290 ALA A C 1
ATOM 2319 O O . ALA A 1 290 ? -27.084 15.170 -8.443 1.00 92.56 290 ALA A O 1
ATOM 2320 N N . PHE A 1 291 ? -27.589 15.947 -10.492 1.00 92.44 291 PHE A N 1
ATOM 2321 C CA . PHE A 1 291 ? -27.060 14.777 -11.203 1.00 92.44 291 PHE A CA 1
ATOM 2322 C C . PHE A 1 291 ? -26.002 15.096 -12.266 1.00 92.44 291 PHE A C 1
ATOM 2324 O O . PHE A 1 291 ? -25.291 14.172 -12.663 1.00 92.44 291 PHE A O 1
ATOM 2331 N N . ASP A 1 292 ? -25.860 16.346 -12.717 1.00 91.56 292 ASP A N 1
ATOM 2332 C CA . ASP A 1 292 ? -24.758 16.760 -13.600 1.00 91.56 292 ASP A CA 1
ATOM 2333 C C . ASP A 1 292 ? -24.284 18.198 -13.306 1.00 91.56 292 ASP A C 1
ATOM 2335 O O . ASP A 1 292 ? -24.985 18.983 -12.659 1.00 91.56 292 ASP A O 1
ATOM 2339 N N . LEU A 1 293 ? -23.073 18.531 -13.752 1.00 90.75 293 LEU A N 1
ATOM 2340 C CA . LEU A 1 293 ? -22.442 19.838 -13.569 1.00 90.75 293 LEU A CA 1
ATOM 2341 C C . LEU A 1 293 ? -21.943 20.365 -14.913 1.00 90.75 293 LEU A C 1
ATOM 2343 O O . LEU A 1 293 ? -21.030 19.803 -15.515 1.00 90.75 293 LEU A O 1
ATOM 2347 N N . ILE A 1 294 ? -22.537 21.467 -15.354 1.00 85.00 294 ILE A N 1
ATOM 2348 C CA . ILE A 1 294 ? -22.337 22.064 -16.678 1.00 85.00 294 ILE A CA 1
ATOM 2349 C C . ILE A 1 294 ? -21.187 23.079 -16.647 1.00 85.00 294 ILE A C 1
ATOM 2351 O O . ILE A 1 294 ? -20.433 23.199 -17.610 1.00 85.00 294 ILE A O 1
ATOM 2355 N N . MET A 1 295 ? -21.021 23.793 -15.531 1.00 83.56 295 MET A N 1
ATOM 2356 C CA . MET A 1 295 ? -19.986 24.816 -15.346 1.00 83.56 295 MET A CA 1
ATOM 2357 C C . MET A 1 295 ? -19.508 24.847 -13.892 1.00 83.56 295 MET A C 1
ATOM 2359 O O . MET A 1 295 ? -20.312 24.625 -12.984 1.00 83.56 295 MET A O 1
ATOM 2363 N N . LEU A 1 296 ? -18.228 25.167 -13.676 1.00 84.38 296 LEU A N 1
ATOM 2364 C CA . LEU A 1 296 ? -17.661 25.476 -12.360 1.00 84.38 296 LEU A CA 1
ATOM 2365 C C . LEU A 1 296 ? -16.553 26.541 -12.454 1.00 84.38 296 LEU A C 1
ATOM 2367 O O . LEU A 1 296 ? -15.610 26.384 -13.223 1.00 84.38 296 LEU A O 1
AT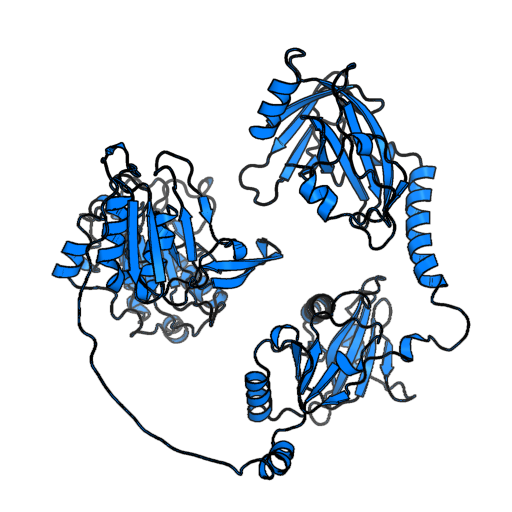OM 2371 N N . ASP A 1 297 ? -16.653 27.603 -11.657 1.00 74.12 297 ASP A N 1
ATOM 2372 C CA . ASP A 1 297 ? -15.713 28.730 -11.543 1.00 74.12 297 ASP A CA 1
ATOM 2373 C C . ASP A 1 297 ? -15.290 29.339 -12.892 1.00 74.12 297 ASP A C 1
ATOM 2375 O O . ASP A 1 297 ? -14.110 29.572 -13.163 1.00 74.12 297 ASP A O 1
ATOM 2379 N N . GLY A 1 298 ? -16.264 29.567 -13.778 1.00 56.53 298 GLY A N 1
ATOM 2380 C CA . GLY A 1 298 ? -16.022 30.149 -15.102 1.00 56.53 298 GLY A CA 1
ATOM 2381 C C . GLY A 1 298 ? -15.324 29.205 -16.094 1.00 56.53 298 GLY A C 1
ATOM 2382 O O . GLY A 1 298 ? -14.777 29.676 -17.106 1.00 56.53 298 GLY A O 1
ATOM 2383 N N . HIS A 1 299 ? -15.323 27.898 -15.799 1.00 63.19 299 HIS A N 1
ATOM 2384 C CA . HIS A 1 299 ? -14.938 26.809 -16.695 1.00 63.19 299 HIS A CA 1
ATOM 2385 C C . HIS A 1 299 ? -16.172 26.023 -17.142 1.00 63.19 299 HIS A C 1
ATOM 2387 O O . HIS A 1 299 ? -16.907 25.481 -16.317 1.00 63.19 299 HIS A O 1
ATOM 2393 N N . GLU A 1 300 ? -16.376 25.933 -18.453 1.00 72.56 300 GLU A N 1
ATOM 2394 C CA . GLU A 1 300 ? -17.385 25.067 -19.053 1.00 72.56 300 GLU A CA 1
ATOM 2395 C C . GLU A 1 300 ? -16.933 23.606 -18.989 1.00 72.56 300 GLU A C 1
ATOM 2397 O O . GLU A 1 300 ? -15.778 23.281 -19.276 1.00 72.56 300 GLU A O 1
ATOM 2402 N N . LEU A 1 301 ? -17.844 22.725 -18.587 1.00 77.62 301 LEU A N 1
ATOM 2403 C CA . LEU A 1 301 ? -17.560 21.311 -18.370 1.00 77.62 301 LEU A CA 1
ATOM 2404 C C . LEU A 1 301 ? -18.248 20.411 -19.400 1.00 77.62 301 LEU A C 1
ATOM 2406 O O . LEU A 1 301 ? -18.031 19.206 -19.347 1.00 77.62 301 LEU A O 1
ATOM 2410 N N . MET A 1 302 ? -19.037 20.950 -20.339 1.00 75.44 302 MET A N 1
ATOM 2411 C CA . MET A 1 302 ? -19.879 20.155 -21.247 1.00 75.44 302 MET A CA 1
ATOM 2412 C C . MET A 1 302 ? -19.090 19.152 -22.106 1.00 75.44 302 MET A C 1
ATOM 2414 O O . MET A 1 302 ? -19.568 18.042 -22.334 1.00 75.44 302 MET A O 1
ATOM 2418 N N . GLY A 1 303 ? -17.852 19.491 -22.487 1.00 70.12 303 GLY A N 1
ATOM 2419 C CA . GLY A 1 303 ? -16.928 18.608 -23.216 1.00 70.12 303 GLY A CA 1
ATOM 2420 C C . GLY A 1 303 ? -16.107 17.639 -22.348 1.00 70.12 303 GLY A C 1
ATOM 2421 O O . GLY A 1 303 ? -15.293 16.881 -22.873 1.00 70.12 303 GLY A O 1
ATOM 2422 N N . LEU A 1 304 ? -16.271 17.647 -21.021 1.00 73.69 304 LEU A N 1
ATOM 2423 C CA . LEU A 1 304 ? -15.670 16.639 -20.140 1.00 73.69 304 LEU A CA 1
ATOM 2424 C C . LEU A 1 304 ? -16.560 15.405 -20.074 1.00 73.69 304 LEU A C 1
ATOM 2426 O O . LEU A 1 304 ? -17.769 15.536 -20.046 1.00 73.69 304 LEU A O 1
ATOM 2430 N N . GLU A 1 305 ? -15.979 14.215 -19.935 1.00 83.62 305 GLU A N 1
ATOM 2431 C CA . GLU A 1 305 ? -16.736 12.977 -19.699 1.00 83.62 305 GLU A CA 1
ATOM 2432 C C . GLU A 1 305 ? -17.652 13.088 -18.465 1.00 83.62 305 GLU A C 1
ATOM 2434 O O . GLU A 1 305 ? -17.239 13.618 -17.424 1.00 83.62 305 GLU A O 1
ATOM 2439 N N . LEU A 1 306 ? -18.861 12.521 -18.546 1.00 86.38 306 LEU A N 1
ATOM 2440 C CA . LEU A 1 306 ? -19.871 12.528 -17.480 1.00 86.38 306 LEU A CA 1
ATOM 2441 C C . LEU A 1 306 ? -19.301 12.160 -16.101 1.00 86.38 306 LEU A C 1
ATOM 2443 O O . LEU A 1 306 ? -19.584 12.840 -15.116 1.00 86.38 306 LEU A O 1
ATOM 2447 N N . VAL A 1 307 ? -18.446 11.134 -16.015 1.00 83.75 307 VAL A N 1
ATOM 2448 C CA . VAL A 1 307 ? -17.843 10.704 -14.735 1.00 83.75 307 VAL A CA 1
ATOM 2449 C C . VAL A 1 307 ? -16.983 11.804 -14.100 1.00 83.75 307 VAL A C 1
ATOM 2451 O O . VAL A 1 307 ? -16.940 11.928 -12.875 1.00 83.75 307 VAL A O 1
ATOM 2454 N N . LYS A 1 308 ? -16.304 12.631 -14.904 1.00 76.56 308 LYS A N 1
ATOM 2455 C CA . LYS A 1 308 ? -15.498 13.756 -14.403 1.00 76.56 308 LYS A CA 1
ATOM 2456 C C . LYS A 1 308 ? -16.394 14.889 -13.903 1.00 76.56 308 LYS A C 1
ATOM 2458 O O . LYS A 1 308 ? -16.147 15.399 -12.811 1.00 76.56 308 LYS A O 1
ATOM 2463 N N . ARG A 1 309 ? -17.456 15.229 -14.646 1.00 89.75 309 ARG A N 1
ATOM 2464 C CA . ARG A 1 309 ? -18.442 16.251 -14.236 1.00 89.75 309 ARG A CA 1
ATOM 2465 C C . ARG A 1 309 ? -19.135 15.864 -12.931 1.00 89.75 309 ARG A C 1
ATOM 2467 O O . ARG A 1 309 ? -19.217 16.666 -12.006 1.00 89.75 309 ARG A O 1
ATOM 2474 N N . LYS A 1 310 ? -19.514 14.594 -12.805 1.00 89.25 310 LYS A N 1
ATOM 2475 C CA . LYS A 1 310 ? -20.126 14.021 -11.603 1.00 89.25 310 LYS A CA 1
ATOM 2476 C C . LYS A 1 310 ? -19.234 14.036 -10.370 1.00 89.25 310 LYS A C 1
ATOM 2478 O O . LYS A 1 310 ? -19.708 14.392 -9.297 1.00 89.25 310 LYS A O 1
ATOM 2483 N N . LYS A 1 311 ? -17.937 13.746 -10.511 1.00 82.88 311 LYS A N 1
ATOM 2484 C CA . LYS A 1 311 ? -16.977 13.880 -9.399 1.00 82.88 311 LYS A CA 1
ATOM 2485 C C . LYS A 1 311 ? -16.879 15.319 -8.893 1.00 82.88 311 LYS A C 1
ATOM 2487 O O . LYS A 1 311 ? -16.853 15.545 -7.686 1.00 82.88 311 LYS A O 1
ATOM 2492 N N . LEU A 1 312 ? -16.845 16.289 -9.809 1.00 82.19 312 LEU A N 1
ATOM 2493 C CA . LEU A 1 312 ? -16.847 17.707 -9.449 1.00 82.19 312 LEU A CA 1
ATOM 2494 C C . LEU A 1 312 ? -18.165 18.102 -8.774 1.00 82.19 312 LEU A C 1
ATOM 2496 O O . LEU A 1 312 ? -18.140 18.788 -7.756 1.00 82.19 312 LEU A O 1
ATOM 2500 N N . LEU A 1 313 ? -19.299 17.614 -9.288 1.00 89.38 313 LEU A N 1
ATOM 2501 C CA . LEU A 1 313 ? -20.610 17.843 -8.688 1.00 89.38 313 LEU A CA 1
ATOM 2502 C C . LEU A 1 313 ? -20.701 17.279 -7.270 1.00 89.38 313 LEU A C 1
ATOM 2504 O O . LEU A 1 313 ? -21.181 17.962 -6.370 1.00 89.38 313 LEU A O 1
ATOM 2508 N N . GLN A 1 314 ? -20.237 16.046 -7.069 1.00 88.19 314 GLN A N 1
ATOM 2509 C CA . GLN A 1 314 ? -20.258 15.385 -5.772 1.00 88.19 314 GLN A CA 1
ATOM 2510 C C . GLN A 1 314 ? -19.444 16.186 -4.752 1.00 88.19 314 GLN A C 1
ATOM 2512 O O . GLN A 1 314 ? -19.977 16.536 -3.704 1.00 88.19 314 GLN A O 1
ATOM 2517 N N . ALA A 1 315 ? -18.212 16.576 -5.093 1.00 82.88 315 ALA A N 1
ATOM 2518 C CA . ALA A 1 315 ? -17.379 17.404 -4.220 1.00 82.88 315 ALA A CA 1
ATOM 2519 C C . ALA A 1 315 ? -18.025 18.769 -3.906 1.00 82.88 315 ALA A C 1
ATOM 2521 O O . ALA A 1 315 ? -17.917 19.275 -2.786 1.00 82.88 315 ALA A O 1
ATOM 2522 N N . LEU A 1 316 ? -18.718 19.362 -4.885 1.00 83.25 316 LEU A N 1
ATOM 2523 C CA . LEU A 1 316 ? -19.427 20.632 -4.732 1.00 83.25 316 LEU A CA 1
ATOM 2524 C C . LEU A 1 316 ? -20.616 20.513 -3.765 1.00 83.25 316 LEU A C 1
ATOM 2526 O O . LEU A 1 316 ? -20.789 21.368 -2.897 1.00 83.25 316 LEU A O 1
ATOM 2530 N N . VAL A 1 317 ? -21.412 19.448 -3.897 1.00 83.44 317 VAL A N 1
ATOM 2531 C CA . VAL A 1 317 ? -22.582 19.179 -3.048 1.00 83.44 317 VAL A CA 1
ATOM 2532 C C . VAL A 1 317 ? -22.165 18.746 -1.639 1.00 83.44 317 VAL A C 1
ATOM 2534 O O . VAL A 1 317 ? -22.733 19.235 -0.663 1.00 83.44 317 VAL A O 1
ATOM 2537 N N . GLU A 1 318 ? -21.147 17.891 -1.507 1.00 81.31 318 GLU A N 1
ATOM 2538 C CA . GLU A 1 318 ? -20.629 17.428 -0.211 1.00 81.31 318 GLU A CA 1
ATOM 2539 C C . GLU A 1 318 ? -20.114 18.588 0.638 1.00 81.31 318 GLU A C 1
ATOM 2541 O O . GLU A 1 318 ? -20.451 18.675 1.814 1.00 81.31 318 GLU A O 1
ATOM 2546 N N . LYS A 1 319 ? -19.397 19.544 0.035 1.00 76.56 319 LYS A N 1
ATOM 2547 C CA . LYS A 1 319 ? -18.898 20.742 0.729 1.00 76.56 319 LYS A CA 1
ATOM 2548 C C . LYS A 1 319 ? -20.010 21.605 1.338 1.00 76.56 319 LYS A C 1
ATOM 2550 O O . LYS A 1 319 ? -19.755 22.359 2.277 1.00 76.56 319 LYS A O 1
ATOM 2555 N N . LEU A 1 320 ? -21.226 21.550 0.794 1.00 77.12 320 LEU A N 1
ATOM 2556 C CA . LEU A 1 320 ? -22.354 22.317 1.320 1.00 77.12 320 LEU A CA 1
ATOM 2557 C C . LEU A 1 320 ? -22.938 21.691 2.593 1.00 77.12 320 LEU A C 1
ATOM 2559 O O . LEU A 1 320 ? -23.469 22.429 3.429 1.00 77.12 320 LEU A O 1
ATOM 2563 N N . GLU A 1 321 ? -22.841 20.365 2.740 1.00 78.25 321 GLU A N 1
ATOM 2564 C CA . GLU A 1 321 ? -23.402 19.591 3.859 1.00 78.25 321 GLU A CA 1
ATOM 2565 C C . GLU A 1 321 ? -24.875 19.956 4.151 1.00 78.25 321 GLU A C 1
ATOM 2567 O O . GLU A 1 321 ? -25.302 20.087 5.303 1.00 78.25 321 GLU A O 1
ATOM 2572 N N . LYS A 1 322 ? -25.672 20.193 3.095 1.00 80.38 322 LYS A N 1
ATOM 2573 C CA . LYS A 1 322 ? -27.062 20.662 3.208 1.00 80.38 322 LYS A CA 1
ATOM 2574 C C . LYS A 1 322 ? -28.078 19.576 2.855 1.00 80.38 322 LYS A C 1
ATOM 2576 O O . LYS A 1 322 ? -28.038 19.048 1.752 1.00 80.38 322 LYS A O 1
ATOM 2581 N N . PRO A 1 323 ? -29.064 19.291 3.726 1.00 76.12 323 PRO A N 1
ATOM 2582 C CA . PRO A 1 323 ? -30.035 18.225 3.488 1.00 76.12 323 PRO A CA 1
ATOM 2583 C C . PRO A 1 323 ? -31.061 18.537 2.386 1.00 76.12 323 PRO A C 1
ATOM 2585 O O . PRO A 1 323 ? -31.785 17.625 1.987 1.00 76.12 323 PRO A O 1
ATOM 2588 N N . ALA A 1 324 ? -31.184 19.788 1.915 1.00 79.94 324 ALA A N 1
ATOM 2589 C CA . ALA A 1 324 ? -32.040 20.110 0.770 1.00 79.94 324 ALA A CA 1
ATOM 2590 C C . ALA A 1 324 ? -31.334 19.955 -0.589 1.00 79.94 324 ALA A C 1
ATOM 2592 O O . ALA A 1 324 ? -31.993 20.129 -1.612 1.00 79.94 324 ALA A O 1
ATOM 2593 N N . ILE A 1 325 ? -30.036 19.622 -0.619 1.00 86.50 325 ILE A N 1
ATOM 2594 C CA . ILE A 1 325 ? -29.261 19.416 -1.848 1.00 86.50 325 ILE A CA 1
ATOM 2595 C C . ILE A 1 325 ? -28.588 18.049 -1.766 1.00 86.50 325 ILE A C 1
ATOM 2597 O O . ILE A 1 325 ? -27.726 17.809 -0.926 1.00 86.50 325 ILE A O 1
ATOM 2601 N N . VAL A 1 326 ? -29.000 17.138 -2.634 1.00 87.94 326 VAL A N 1
ATOM 2602 C CA . VAL A 1 326 ? -28.573 15.743 -2.619 1.00 87.94 326 VAL A CA 1
ATOM 2603 C C . VAL A 1 326 ? -27.914 15.422 -3.949 1.00 87.94 326 VAL A C 1
ATOM 2605 O O . VAL A 1 326 ? -28.472 15.683 -5.011 1.00 87.94 326 VAL A O 1
ATOM 2608 N N . TYR A 1 327 ? -26.725 14.832 -3.898 1.00 90.44 327 TYR A N 1
ATOM 2609 C CA . TYR A 1 327 ? -26.094 14.256 -5.077 1.00 90.44 327 TYR A CA 1
ATOM 2610 C C . TYR A 1 327 ? -26.864 12.995 -5.501 1.00 90.44 327 TYR A C 1
ATOM 2612 O O . TYR A 1 327 ? -27.047 12.081 -4.690 1.00 90.44 327 TYR A O 1
ATOM 2620 N N . ASN A 1 328 ? -27.338 12.933 -6.750 1.00 90.00 328 ASN A N 1
ATOM 2621 C CA . ASN A 1 328 ? -27.994 11.739 -7.277 1.00 90.00 328 ASN A CA 1
ATOM 2622 C C . ASN A 1 328 ? -26.937 10.668 -7.558 1.00 90.00 328 ASN A C 1
ATOM 2624 O O . ASN A 1 328 ? -26.162 10.772 -8.508 1.00 90.00 328 ASN A O 1
ATOM 2628 N N . VAL A 1 329 ? -26.902 9.661 -6.689 1.00 83.94 329 VAL A N 1
ATOM 2629 C CA . VAL A 1 329 ? -25.860 8.633 -6.664 1.00 83.94 329 VAL A CA 1
ATOM 2630 C C . VAL A 1 329 ? -25.888 7.772 -7.925 1.00 83.94 329 VAL A C 1
ATOM 2632 O O . VAL A 1 329 ? -26.948 7.307 -8.351 1.00 83.94 329 VAL A O 1
ATOM 2635 N N . ASP A 1 330 ? -24.695 7.499 -8.451 1.00 85.44 330 ASP A N 1
ATOM 2636 C CA . ASP A 1 330 ? -24.478 6.539 -9.528 1.00 85.44 330 ASP A CA 1
ATOM 2637 C C . ASP A 1 330 ? -24.260 5.136 -8.972 1.00 85.44 330 ASP A C 1
ATOM 2639 O O . ASP A 1 330 ? -23.512 4.919 -8.015 1.00 85.44 330 ASP A O 1
ATOM 2643 N N . TYR A 1 331 ? -24.861 4.156 -9.625 1.00 81.12 331 TYR A N 1
ATOM 2644 C CA . TYR A 1 331 ? -24.722 2.748 -9.309 1.00 81.12 331 TYR A CA 1
ATOM 2645 C C . TYR A 1 331 ? -23.904 2.087 -10.420 1.00 81.12 331 TYR A C 1
ATOM 2647 O O . TYR A 1 331 ? -24.405 1.959 -11.535 1.00 81.12 331 TYR A O 1
ATOM 2655 N N . PRO A 1 332 ? -22.641 1.697 -10.171 1.00 70.38 332 PRO A N 1
ATOM 2656 C CA . PRO A 1 332 ? -21.864 0.901 -11.112 1.00 70.38 332 PRO A CA 1
ATOM 2657 C C . PRO A 1 332 ? -22.198 -0.591 -10.966 1.00 70.38 332 PRO A C 1
ATOM 2659 O O . PRO A 1 332 ? -22.545 -1.053 -9.880 1.00 70.38 332 PRO A O 1
ATOM 2662 N N . GLY A 1 333 ? -22.019 -1.358 -12.040 1.00 67.50 333 GLY A N 1
ATOM 2663 C CA . GLY A 1 333 ? -22.216 -2.811 -12.043 1.00 67.50 333 GLY A CA 1
ATOM 2664 C C . GLY A 1 333 ? -23.155 -3.267 -13.158 1.00 67.50 333 GLY A C 1
ATOM 2665 O O . GLY A 1 333 ? -23.533 -2.447 -13.991 1.00 67.50 333 GLY A O 1
ATOM 2666 N N . PRO A 1 334 ? -23.507 -4.560 -13.204 1.00 78.69 334 PRO A N 1
ATOM 2667 C CA . PRO A 1 334 ? -24.473 -5.069 -14.169 1.00 78.69 334 PRO A CA 1
ATOM 2668 C C . PRO A 1 334 ? -25.843 -4.396 -14.004 1.00 78.69 334 PRO A C 1
ATOM 2670 O O . PRO A 1 334 ? -26.305 -4.172 -12.880 1.00 78.69 334 PRO A O 1
ATOM 2673 N N . LEU A 1 335 ? -26.520 -4.115 -15.115 1.00 79.94 335 LEU A N 1
ATOM 2674 C CA . LEU A 1 335 ? -27.867 -3.553 -15.171 1.00 79.94 335 LEU A CA 1
ATOM 2675 C C . LEU A 1 335 ? -28.852 -4.380 -14.334 1.00 79.94 335 LEU A C 1
ATOM 2677 O O . LEU A 1 335 ? -29.693 -3.829 -13.628 1.00 79.94 335 LEU A O 1
ATOM 2681 N N . GLU A 1 336 ? -28.727 -5.704 -14.374 1.00 78.25 336 GLU A N 1
ATOM 2682 C CA . GLU A 1 336 ? -29.584 -6.644 -13.645 1.00 78.25 336 GLU A CA 1
ATOM 2683 C C . GLU A 1 336 ? -29.576 -6.386 -12.129 1.00 78.25 336 GLU A C 1
ATOM 2685 O O . GLU A 1 336 ? -30.633 -6.377 -11.489 1.00 78.25 336 GLU A O 1
ATOM 2690 N N . ASP A 1 337 ? -28.402 -6.094 -11.562 1.00 79.69 337 ASP A N 1
ATOM 2691 C CA . ASP A 1 337 ? -28.249 -5.792 -10.137 1.00 79.69 337 ASP A CA 1
ATOM 2692 C C . ASP A 1 337 ? -28.893 -4.447 -9.779 1.00 79.69 337 ASP A C 1
ATOM 2694 O O . ASP A 1 337 ? -29.519 -4.305 -8.720 1.00 79.69 337 ASP A O 1
ATOM 2698 N N . VAL A 1 338 ? -28.777 -3.455 -10.668 1.00 82.44 338 VAL A N 1
ATOM 2699 C CA . VAL A 1 338 ? -29.396 -2.139 -10.473 1.00 82.44 338 VAL A CA 1
ATOM 2700 C C . VAL A 1 338 ? -30.914 -2.216 -10.613 1.00 82.44 338 VAL A C 1
ATOM 2702 O O . VAL A 1 338 ? -31.620 -1.619 -9.801 1.00 82.44 338 VAL A O 1
ATOM 2705 N N . LEU A 1 339 ? -31.438 -2.980 -11.573 1.00 79.88 339 LEU A N 1
ATOM 2706 C CA . LEU A 1 339 ? -32.879 -3.197 -11.734 1.00 79.88 339 LEU A CA 1
ATOM 2707 C C . LEU A 1 339 ? -33.476 -3.923 -10.529 1.00 79.88 339 LEU A C 1
ATOM 2709 O O . LEU A 1 339 ? -34.514 -3.499 -10.017 1.00 79.88 339 LEU A O 1
ATOM 2713 N N . LYS A 1 340 ? -32.793 -4.953 -10.019 1.00 79.50 340 LYS A N 1
ATOM 2714 C CA . LYS A 1 340 ? -33.204 -5.645 -8.793 1.00 79.50 340 LYS A CA 1
ATOM 2715 C C . LYS A 1 340 ? -33.249 -4.687 -7.602 1.00 79.50 340 LYS A C 1
ATOM 2717 O O . LYS A 1 340 ? -34.233 -4.649 -6.866 1.00 79.50 340 LYS A O 1
ATOM 2722 N N . ARG A 1 341 ? -32.221 -3.848 -7.444 1.00 81.88 341 ARG A N 1
ATOM 2723 C CA . ARG A 1 341 ? -32.193 -2.806 -6.409 1.00 81.88 341 ARG A CA 1
ATOM 2724 C C . ARG A 1 341 ? -33.327 -1.796 -6.587 1.00 81.88 341 ARG A C 1
ATOM 2726 O O . ARG A 1 341 ? -33.939 -1.397 -5.596 1.00 81.88 341 ARG A O 1
ATOM 2733 N N . ALA A 1 342 ? -33.595 -1.368 -7.817 1.00 81.62 342 ALA A N 1
ATOM 2734 C CA . ALA A 1 342 ? -34.661 -0.427 -8.130 1.00 81.62 342 ALA A CA 1
ATOM 2735 C C . ALA A 1 342 ? -36.042 -0.994 -7.759 1.00 81.62 342 ALA A C 1
ATOM 2737 O O . ALA A 1 342 ? -36.872 -0.257 -7.225 1.00 81.62 342 ALA A O 1
ATOM 2738 N N . GLU A 1 343 ? -36.270 -2.293 -7.969 1.00 80.69 343 GLU A N 1
ATOM 2739 C CA . GLU A 1 343 ? -37.485 -3.002 -7.552 1.00 80.69 343 GLU A CA 1
ATOM 2740 C C . GLU A 1 343 ? -37.599 -3.088 -6.022 1.00 80.69 343 GLU A C 1
ATOM 2742 O O . GLU A 1 343 ? -38.593 -2.630 -5.451 1.00 80.69 343 GLU A O 1
ATOM 2747 N N . GLU A 1 344 ? -36.552 -3.573 -5.344 1.00 80.19 344 GLU A N 1
ATOM 2748 C CA . GLU A 1 344 ? -36.498 -3.694 -3.877 1.00 80.19 344 GLU A CA 1
ATOM 2749 C C . GLU A 1 344 ? -36.752 -2.351 -3.171 1.00 80.19 344 GLU A C 1
ATOM 2751 O O . GLU A 1 344 ? -37.430 -2.292 -2.143 1.00 80.19 344 GLU A O 1
ATOM 2756 N N . ASN A 1 345 ? -36.244 -1.256 -3.744 1.00 77.06 345 ASN A N 1
ATOM 2757 C CA . ASN A 1 345 ? -36.355 0.095 -3.190 1.00 77.06 345 ASN A CA 1
ATOM 2758 C C . ASN A 1 345 ? -37.502 0.918 -3.802 1.00 77.06 345 ASN A C 1
ATOM 2760 O O . ASN A 1 345 ? -37.603 2.118 -3.531 1.00 77.06 345 ASN A O 1
ATOM 2764 N N . LYS A 1 346 ? -38.367 0.299 -4.619 1.00 80.19 346 LYS A N 1
ATOM 2765 C CA . LYS A 1 346 ? -39.542 0.924 -5.253 1.00 80.19 346 LYS A CA 1
ATOM 2766 C C . LYS A 1 346 ? -39.220 2.228 -5.994 1.00 80.19 346 LYS A C 1
ATOM 2768 O O . LYS A 1 346 ? -39.933 3.228 -5.864 1.00 80.19 346 LYS A O 1
ATOM 2773 N N . TRP A 1 347 ? -38.135 2.248 -6.761 1.00 83.50 347 TRP A N 1
ATOM 2774 C CA . TRP A 1 347 ? -37.759 3.419 -7.550 1.00 83.50 347 TRP A CA 1
ATOM 2775 C C . TRP A 1 347 ? -38.803 3.728 -8.630 1.00 83.50 347 TRP A C 1
ATOM 2777 O O . TRP A 1 347 ? -39.511 2.853 -9.140 1.00 83.50 347 TRP A O 1
ATOM 2787 N N . TYR A 1 348 ? -38.894 5.010 -8.991 1.00 77.62 348 TYR A N 1
ATOM 2788 C CA . TYR A 1 348 ? -39.777 5.454 -10.067 1.00 77.62 348 TYR A CA 1
ATOM 2789 C C . TYR A 1 348 ? -39.332 4.868 -11.417 1.00 77.62 348 TYR A C 1
ATOM 2791 O O . TYR A 1 348 ? -40.160 4.338 -12.153 1.00 77.62 348 TYR A O 1
ATOM 2799 N N . GLY A 1 349 ? -38.021 4.864 -11.668 1.00 82.31 349 GLY A N 1
ATOM 2800 C CA . GLY A 1 349 ? -37.365 4.240 -12.816 1.00 82.31 349 GLY A CA 1
ATOM 2801 C C . GLY A 1 349 ? -35.841 4.273 -12.665 1.00 82.31 349 GLY A C 1
ATOM 2802 O O . GLY A 1 349 ? -35.329 4.746 -11.643 1.00 82.31 349 GLY A O 1
ATOM 2803 N N . VAL A 1 350 ? -35.129 3.792 -13.683 1.00 85.56 350 VAL A N 1
ATOM 2804 C CA . VAL A 1 350 ? -33.661 3.837 -13.778 1.00 85.56 350 VAL A CA 1
ATOM 2805 C C . VAL A 1 350 ? -33.279 4.604 -15.039 1.00 85.56 350 VAL A C 1
ATOM 2807 O O . VAL A 1 350 ? -33.819 4.333 -16.113 1.00 85.56 350 VAL A O 1
ATOM 2810 N N . ILE A 1 351 ? -32.357 5.552 -14.900 1.00 88.06 351 ILE A N 1
ATOM 2811 C CA . ILE A 1 351 ? -31.712 6.230 -16.026 1.00 88.06 351 ILE A CA 1
ATOM 2812 C C . ILE A 1 351 ? -30.311 5.645 -16.174 1.00 88.06 351 ILE A C 1
ATOM 2814 O O . ILE A 1 351 ? -29.526 5.694 -15.233 1.00 88.06 351 ILE A O 1
ATOM 2818 N N . ALA A 1 352 ? -29.991 5.094 -17.335 1.00 87.19 352 ALA A N 1
ATOM 2819 C CA . ALA A 1 352 ? -28.632 4.737 -17.709 1.00 87.19 352 ALA A CA 1
ATOM 2820 C C . ALA A 1 352 ? -27.977 5.900 -18.446 1.00 87.19 352 ALA A C 1
ATOM 2822 O O . ALA A 1 352 ? -28.590 6.513 -19.321 1.00 87.19 352 ALA A O 1
ATOM 2823 N N . LYS A 1 353 ? -26.724 6.185 -18.106 1.00 89.44 353 LYS A N 1
ATOM 2824 C CA . LYS A 1 353 ? -25.908 7.185 -18.786 1.00 89.44 353 LYS A CA 1
ATOM 2825 C C . LYS A 1 353 ? -24.547 6.612 -19.157 1.00 89.44 353 LYS A C 1
ATOM 2827 O O . LYS A 1 353 ? -23.951 5.887 -18.360 1.00 89.44 353 LYS A O 1
ATOM 2832 N N . GLN A 1 354 ? -24.031 6.928 -20.338 1.00 87.25 354 GLN A N 1
ATOM 2833 C CA . GLN A 1 354 ? -22.675 6.526 -20.718 1.00 87.25 354 GLN A CA 1
ATOM 2834 C C . GLN A 1 354 ? -21.628 7.300 -19.911 1.00 87.25 354 GLN A C 1
ATOM 2836 O O . GLN A 1 354 ? -21.703 8.521 -19.772 1.00 87.25 354 GLN A O 1
ATOM 2841 N N . LYS A 1 355 ? -20.603 6.603 -19.417 1.00 86.19 355 LYS A N 1
ATOM 2842 C CA . LYS A 1 355 ? -19.516 7.179 -18.607 1.00 86.19 355 LYS A CA 1
ATOM 2843 C C . LYS A 1 355 ? -18.743 8.273 -19.340 1.00 86.19 355 LYS A C 1
ATOM 2845 O O . LYS A 1 355 ? -18.363 9.270 -18.727 1.00 86.19 355 LYS A O 1
ATOM 2850 N N . SER A 1 356 ? -18.521 8.071 -20.634 1.00 83.50 356 SER A N 1
ATOM 2851 C CA . SER A 1 356 ? -17.852 9.009 -21.536 1.00 83.50 356 SER A CA 1
ATOM 2852 C C . SER A 1 356 ? -18.799 10.047 -22.144 1.00 83.50 356 SER A C 1
ATOM 2854 O O . SER A 1 356 ? -18.345 10.871 -22.929 1.00 83.50 356 SER A O 1
ATOM 2856 N N . GLY A 1 357 ? -20.094 10.022 -21.801 1.00 81.62 357 GLY A N 1
ATOM 2857 C CA . GLY A 1 357 ? -21.100 10.894 -22.403 1.00 81.62 357 GLY A CA 1
ATOM 2858 C C . GLY A 1 357 ? -20.799 12.375 -22.175 1.00 81.62 357 GLY A C 1
ATOM 2859 O O . GLY A 1 357 ? -20.469 12.797 -21.058 1.00 81.62 357 GLY A O 1
ATOM 2860 N N . LEU A 1 358 ? -20.918 13.167 -23.233 1.00 81.38 358 LEU A N 1
ATOM 2861 C CA . LEU A 1 358 ? -20.725 14.615 -23.199 1.00 81.38 358 LEU A CA 1
ATOM 2862 C C . LEU A 1 358 ? -22.066 15.308 -22.905 1.00 81.38 358 LEU A C 1
ATOM 2864 O O . LEU A 1 358 ? -23.126 14.688 -22.974 1.00 81.38 358 LEU A O 1
ATOM 2868 N N . TYR A 1 359 ? -22.027 16.568 -22.479 1.00 74.88 359 TYR A N 1
ATOM 2869 C CA . TYR A 1 359 ? -23.228 17.382 -22.231 1.00 74.88 359 TYR A CA 1
ATOM 2870 C C . TYR A 1 359 ? -23.539 18.312 -23.422 1.00 74.88 359 TYR A C 1
ATOM 2872 O O . TYR A 1 359 ? -24.358 19.211 -23.318 1.00 74.88 359 TYR A O 1
ATOM 2880 N N . ASP A 1 360 ? -22.889 18.115 -24.569 1.00 65.38 360 ASP A N 1
ATOM 2881 C CA . ASP A 1 360 ? -23.108 18.907 -25.791 1.00 65.38 360 ASP A CA 1
ATOM 2882 C C . ASP A 1 360 ? -24.356 18.472 -26.588 1.00 65.38 360 ASP A C 1
ATOM 2884 O O . ASP A 1 360 ? -24.701 19.086 -27.595 1.00 65.38 360 ASP A O 1
ATOM 2888 N N . GLY A 1 361 ? -25.020 17.398 -26.141 1.00 59.00 361 GLY A N 1
ATOM 2889 C CA . GLY A 1 361 ? -26.219 16.822 -26.744 1.00 59.00 361 GLY A CA 1
ATOM 2890 C C . GLY A 1 361 ? -26.029 16.026 -28.016 1.00 59.00 361 GLY A C 1
ATOM 2891 O O . GLY A 1 361 ? -27.002 15.478 -28.548 1.00 59.00 361 GLY A O 1
ATOM 2892 N N . SER A 1 362 ? -24.793 15.912 -28.488 1.00 58.97 362 SER A N 1
ATOM 2893 C CA . SER A 1 362 ? -24.467 14.979 -29.551 1.00 58.97 362 SER A CA 1
ATOM 2894 C C . SER A 1 362 ? -24.769 13.555 -29.067 1.00 58.97 362 SER A C 1
ATOM 2896 O O . SER A 1 362 ? -24.325 13.117 -28.006 1.00 58.97 362 SER A O 1
ATOM 2898 N N . ASN A 1 363 ? -25.601 12.826 -29.816 1.00 61.75 363 ASN A N 1
ATOM 2899 C CA . ASN A 1 363 ? -26.027 11.460 -29.483 1.00 61.75 363 ASN A CA 1
ATOM 2900 C C . ASN A 1 363 ? -26.704 11.320 -28.102 1.00 61.75 363 ASN A C 1
ATOM 2902 O O . ASN A 1 363 ? -26.665 10.249 -27.495 1.00 61.75 363 ASN A O 1
ATOM 2906 N N . ALA A 1 364 ? -27.352 12.374 -27.597 1.00 60.41 364 ALA A N 1
ATOM 2907 C CA . ALA A 1 364 ? -28.032 12.370 -26.299 1.00 60.41 364 ALA A CA 1
ATOM 2908 C C . ALA A 1 364 ? -29.008 11.187 -26.115 1.00 60.41 364 ALA A C 1
ATOM 2910 O O . ALA A 1 364 ? -29.019 10.559 -25.057 1.00 60.41 364 ALA A O 1
ATOM 2911 N N . GLU A 1 365 ? -29.763 10.837 -27.163 1.00 57.97 365 GLU A N 1
ATOM 2912 C CA . GLU A 1 365 ? -30.693 9.694 -27.174 1.00 57.97 365 GLU A CA 1
ATOM 2913 C C . GLU A 1 365 ? -30.004 8.320 -27.060 1.00 57.97 365 GLU A C 1
ATOM 2915 O O . GLU A 1 365 ? -30.651 7.329 -26.717 1.00 57.97 365 GLU A O 1
ATOM 2920 N N . GLU A 1 366 ? -28.705 8.252 -27.357 1.00 64.69 366 GLU A N 1
ATOM 2921 C CA . GLU A 1 366 ? -27.873 7.045 -27.280 1.00 64.69 366 GLU A CA 1
ATOM 2922 C C . GLU A 1 366 ? -26.991 7.024 -26.028 1.00 64.69 366 GLU A C 1
ATOM 2924 O O . GLU A 1 366 ? -26.469 5.974 -25.662 1.00 64.69 366 GLU A O 1
ATOM 2929 N N . GLN A 1 367 ? -26.821 8.173 -25.369 1.00 75.25 367 GLN A N 1
ATOM 2930 C CA . GLN A 1 367 ? -25.996 8.326 -24.175 1.00 75.25 367 GLN A CA 1
ATOM 2931 C C . GLN A 1 367 ? -26.817 8.369 -22.887 1.00 75.25 367 GLN A C 1
ATOM 2933 O O . GLN A 1 367 ? -26.260 8.057 -21.838 1.00 75.25 367 GLN A O 1
ATOM 2938 N N . TRP A 1 368 ? -28.090 8.782 -22.940 1.00 81.31 368 TRP A N 1
ATOM 2939 C CA . TRP A 1 368 ? -29.004 8.885 -21.797 1.00 81.31 368 TRP A CA 1
ATOM 2940 C C . TRP A 1 368 ? -30.270 8.084 -22.100 1.00 81.31 368 TRP A C 1
ATOM 2942 O O . TRP A 1 368 ? -31.077 8.447 -22.953 1.00 81.31 368 TRP A O 1
ATOM 2952 N N . VAL A 1 369 ? -30.454 6.977 -21.391 1.00 81.00 369 VAL A N 1
ATOM 2953 C CA . VAL A 1 369 ? -31.492 5.990 -21.693 1.00 81.00 369 VAL A CA 1
ATOM 2954 C C . VAL A 1 369 ? -32.334 5.726 -20.455 1.00 81.00 369 VAL A C 1
ATOM 2956 O O . VAL A 1 369 ? -31.815 5.397 -19.392 1.00 81.00 369 VAL A O 1
ATOM 2959 N N . GLU A 1 370 ? -33.652 5.838 -20.580 1.00 84.31 370 GLU A N 1
ATOM 2960 C CA . GLU A 1 370 ? -34.572 5.363 -19.548 1.00 84.31 370 GLU A CA 1
ATOM 2961 C C . GLU A 1 370 ? -34.877 3.880 -19.759 1.00 84.31 370 GLU A C 1
ATOM 2963 O O . GLU A 1 370 ? -35.267 3.464 -20.852 1.00 84.31 370 GLU A O 1
ATOM 2968 N N . ILE A 1 371 ? -34.754 3.089 -18.694 1.00 79.00 371 ILE A N 1
ATOM 2969 C CA . ILE A 1 371 ? -34.978 1.642 -18.743 1.00 79.00 371 ILE A CA 1
ATOM 2970 C C . ILE A 1 371 ? -36.392 1.315 -18.257 1.00 79.00 371 ILE A C 1
ATOM 2972 O O . ILE A 1 371 ? -36.777 1.675 -17.139 1.00 79.00 371 ILE A O 1
ATOM 2976 N N . LYS A 1 372 ? -37.172 0.612 -19.088 1.00 63.47 372 LYS A N 1
ATOM 2977 C CA . LYS A 1 372 ? -38.547 0.198 -18.752 1.00 63.47 372 LYS A CA 1
ATOM 2978 C C . LYS A 1 372 ? -38.590 -0.842 -17.631 1.00 63.47 372 LYS A C 1
ATOM 2980 O O . LYS A 1 372 ? -37.734 -1.718 -17.533 1.00 63.47 372 LYS A O 1
ATOM 2985 N N . LYS A 1 373 ? -39.644 -0.783 -16.808 1.00 57.41 373 LYS A N 1
ATOM 2986 C CA . LYS A 1 373 ? -39.912 -1.769 -15.748 1.00 57.41 373 LYS A CA 1
ATOM 2987 C C . LYS A 1 373 ? -40.189 -3.161 -16.330 1.00 57.41 373 LYS A C 1
ATOM 2989 O O . LYS A 1 373 ? -40.870 -3.308 -17.342 1.00 57.41 373 LYS A O 1
ATOM 2994 N N . ALA A 1 374 ? -39.717 -4.187 -15.621 1.00 46.56 374 ALA A N 1
ATOM 2995 C CA . ALA A 1 374 ? -39.771 -5.599 -16.009 1.00 46.56 374 ALA A CA 1
ATOM 2996 C C . ALA A 1 374 ? -41.187 -6.185 -16.222 1.00 46.56 374 ALA A C 1
ATOM 2998 O O . ALA A 1 374 ? -41.316 -7.275 -16.782 1.00 46.56 374 ALA A O 1
ATOM 2999 N N . GLU A 1 375 ? -42.253 -5.490 -15.815 1.00 42.94 375 GLU A N 1
ATOM 3000 C CA . GLU A 1 375 ? -43.636 -5.949 -16.005 1.00 42.94 375 GLU A CA 1
ATOM 3001 C C . GLU A 1 375 ? -44.118 -5.839 -17.464 1.00 42.94 375 GLU A C 1
ATOM 3003 O O . GLU A 1 375 ? -44.865 -6.709 -17.900 1.00 42.94 375 GLU A O 1
ATOM 3008 N N . GLU A 1 376 ? -43.599 -4.905 -18.272 1.00 40.88 376 GLU A N 1
ATOM 3009 C CA . GLU A 1 376 ? -43.915 -4.819 -19.716 1.00 40.88 376 GLU A CA 1
ATOM 3010 C C . GLU A 1 376 ? -43.152 -5.862 -20.567 1.00 40.88 376 GLU A C 1
ATOM 3012 O O . GLU A 1 376 ? -43.507 -6.140 -21.712 1.00 40.88 376 GLU A O 1
ATOM 3017 N N . ILE A 1 377 ? -42.114 -6.495 -20.007 1.00 44.91 377 ILE A N 1
ATOM 3018 C CA . ILE A 1 377 ? -41.224 -7.438 -20.714 1.00 44.91 377 ILE A CA 1
ATOM 3019 C C . ILE A 1 377 ? -41.832 -8.855 -20.792 1.00 44.91 377 ILE A C 1
ATOM 3021 O O . ILE A 1 377 ? -41.456 -9.668 -21.647 1.00 44.91 377 ILE A O 1
ATOM 3025 N N . LYS A 1 378 ? -42.804 -9.171 -19.925 1.00 37.69 378 LYS A N 1
ATOM 3026 C CA . LYS A 1 378 ? -43.431 -10.503 -19.857 1.00 37.69 378 LYS A CA 1
ATOM 3027 C C . LYS A 1 378 ? -44.375 -10.801 -21.029 1.00 37.69 378 LYS A C 1
ATOM 3029 O O . LYS A 1 378 ? -44.521 -11.977 -21.371 1.00 37.69 378 LYS A O 1
ATOM 3034 N N . ASP A 1 379 ? -44.923 -9.786 -21.694 1.00 35.97 379 ASP A N 1
ATOM 3035 C CA . ASP A 1 379 ? -45.859 -9.988 -22.809 1.00 35.97 379 ASP A CA 1
ATOM 3036 C C . ASP A 1 379 ? -45.168 -10.265 -24.153 1.00 35.97 379 ASP A C 1
ATOM 3038 O O . ASP A 1 379 ? -45.698 -11.009 -24.976 1.00 35.97 379 ASP A O 1
ATOM 3042 N N . GLN A 1 380 ? -43.930 -9.803 -24.359 1.00 38.03 380 GLN A N 1
ATOM 3043 C CA . GLN A 1 380 ? -43.218 -10.024 -25.629 1.00 38.03 380 GLN A CA 1
ATOM 3044 C C . GLN A 1 380 ? -42.429 -11.345 -25.676 1.00 38.03 380 GLN A C 1
ATOM 3046 O O . GLN A 1 380 ? -42.292 -11.962 -26.736 1.00 38.03 380 GLN A O 1
ATOM 3051 N N . LYS A 1 381 ? -41.958 -11.858 -24.528 1.00 37.50 381 LYS A N 1
ATOM 3052 C CA . LYS A 1 381 ? -41.230 -13.145 -24.459 1.00 37.50 381 LYS A CA 1
ATOM 3053 C C . LYS A 1 381 ? -42.138 -14.383 -24.544 1.00 37.50 381 LYS A C 1
ATOM 3055 O O . LYS A 1 381 ? -41.629 -15.491 -24.722 1.00 37.50 381 LYS A O 1
ATOM 3060 N N . LYS A 1 382 ? -43.467 -14.217 -24.506 1.00 34.09 382 LYS A N 1
ATOM 3061 C CA . LYS A 1 382 ? -44.439 -15.303 -24.740 1.00 34.09 382 LYS A CA 1
ATOM 3062 C C . LYS A 1 382 ? -44.519 -15.763 -26.207 1.00 34.09 382 LYS A C 1
ATOM 3064 O O . LYS A 1 382 ? -45.030 -16.850 -26.445 1.00 34.09 382 LYS A O 1
ATOM 3069 N N . MET A 1 383 ? -43.957 -15.018 -27.169 1.00 34.00 383 MET A N 1
ATOM 3070 C CA . MET A 1 383 ? -43.998 -15.377 -28.601 1.00 34.00 383 MET A CA 1
ATOM 3071 C C . MET A 1 383 ? -42.764 -16.129 -29.141 1.00 34.00 383 MET A C 1
ATOM 3073 O O . MET A 1 383 ? -42.761 -16.502 -30.308 1.00 34.00 383 MET A O 1
ATOM 3077 N N . LYS A 1 384 ? -41.716 -16.398 -28.342 1.00 32.47 384 LYS A N 1
ATOM 3078 C CA . LYS A 1 384 ? -40.479 -17.064 -28.831 1.00 32.47 384 LYS A CA 1
ATOM 3079 C C . LYS A 1 384 ? -40.088 -18.350 -28.086 1.00 32.47 384 LYS A C 1
ATOM 3081 O O . LYS A 1 384 ? -38.911 -18.682 -27.982 1.00 32.47 384 LYS A O 1
ATOM 3086 N N . LYS A 1 385 ? -41.072 -19.115 -27.599 1.00 33.91 385 LYS A N 1
ATOM 3087 C CA . LYS A 1 385 ? -40.889 -20.536 -27.250 1.00 33.91 385 LYS A CA 1
ATOM 3088 C C . LYS A 1 385 ? -41.643 -21.424 -28.241 1.00 33.91 385 LYS A C 1
ATOM 3090 O O . LYS A 1 385 ? -42.814 -21.712 -28.030 1.00 33.91 385 LYS A O 1
ATOM 3095 N N . SER A 1 386 ? -40.942 -21.924 -29.255 1.00 26.88 386 SER A N 1
ATOM 3096 C CA . SER A 1 386 ? -41.279 -23.191 -29.920 1.00 26.88 386 SER A CA 1
ATOM 3097 C C . SER A 1 386 ? -40.086 -23.705 -30.736 1.00 26.88 386 SER A C 1
ATOM 3099 O O . SER A 1 386 ? -39.638 -23.018 -31.649 1.00 26.88 386 SER A O 1
ATOM 3101 N N . GLY A 1 387 ? -39.604 -24.912 -30.414 1.00 25.91 387 GLY A N 1
ATOM 3102 C CA . GLY A 1 387 ? -38.581 -25.665 -31.164 1.00 25.91 387 GLY A CA 1
ATOM 3103 C C . GLY A 1 387 ? -37.337 -25.969 -30.320 1.00 25.91 387 GLY A C 1
ATOM 3104 O O . GLY A 1 387 ? -36.426 -25.158 -30.284 1.00 25.91 387 GLY A O 1
ATOM 3105 N N . ALA A 1 388 ? -37.384 -26.978 -29.438 1.00 26.73 388 ALA A N 1
ATOM 3106 C CA . ALA A 1 388 ? -36.884 -28.357 -29.658 1.00 26.73 388 ALA A CA 1
ATOM 3107 C C . ALA A 1 388 ? -35.358 -28.472 -29.408 1.00 26.73 388 ALA A C 1
ATOM 3109 O O . ALA A 1 388 ? -34.609 -27.610 -29.831 1.00 26.73 388 ALA A O 1
ATOM 3110 N N . GLY A 1 389 ? -34.787 -29.463 -28.721 1.00 25.27 389 GLY A N 1
ATOM 3111 C CA . GLY A 1 389 ? -35.267 -30.707 -28.124 1.00 25.27 389 GLY A CA 1
ATOM 3112 C C . GLY A 1 389 ? -34.120 -31.377 -27.333 1.00 25.27 389 GLY A C 1
ATOM 3113 O O . GLY A 1 389 ? -32.975 -30.941 -27.381 1.00 25.27 389 GLY A O 1
ATOM 3114 N N . HIS A 1 390 ? -34.468 -32.400 -26.552 1.00 26.22 390 HIS A N 1
ATOM 3115 C CA . HIS A 1 390 ? -33.641 -33.203 -25.632 1.00 26.22 390 HIS A CA 1
ATOM 3116 C C . HIS A 1 390 ? -32.424 -33.930 -26.242 1.00 26.22 390 HIS A C 1
ATOM 3118 O O . HIS A 1 390 ? -32.526 -34.418 -27.361 1.00 26.22 390 HIS A O 1
ATOM 3124 N N . THR A 1 391 ? -31.374 -34.184 -25.435 1.00 23.12 391 THR A N 1
ATOM 3125 C CA . THR A 1 391 ? -30.905 -35.517 -24.919 1.00 23.12 391 THR A CA 1
ATOM 3126 C C . THR A 1 391 ? -29.532 -35.356 -24.223 1.00 23.12 391 THR A C 1
ATOM 3128 O O . THR A 1 391 ? -28.655 -34.689 -24.748 1.00 23.12 391 THR A O 1
ATOM 3131 N N . GLN A 1 392 ? -29.391 -35.620 -22.916 1.00 25.06 392 GLN A N 1
ATOM 3132 C CA . GLN A 1 392 ? -29.097 -36.861 -22.157 1.00 25.06 392 GLN A CA 1
ATOM 3133 C C . GLN A 1 392 ? -27.632 -36.944 -21.658 1.00 25.06 392 GLN A C 1
ATOM 3135 O O . GLN A 1 392 ? -26.695 -36.504 -22.309 1.00 25.06 392 GLN A O 1
ATOM 3140 N N . LYS A 1 393 ? -27.502 -37.426 -20.415 1.00 26.19 393 LYS A N 1
ATOM 3141 C CA . LYS A 1 393 ? -26.316 -37.479 -19.540 1.00 26.19 393 LYS A CA 1
ATOM 3142 C C . LYS A 1 393 ? -25.266 -38.483 -20.018 1.00 26.19 393 LYS A C 1
ATOM 3144 O O . LYS A 1 393 ? -25.654 -39.550 -20.466 1.00 26.19 393 LYS A O 1
ATOM 3149 N N . ASP A 1 394 ? -24.001 -38.244 -19.651 1.00 23.55 394 ASP A N 1
ATOM 3150 C CA . ASP A 1 394 ? -23.157 -39.324 -19.127 1.00 23.55 394 ASP A CA 1
ATOM 3151 C C . ASP A 1 394 ? -22.068 -38.859 -18.142 1.00 23.55 394 ASP A C 1
ATOM 3153 O O . ASP A 1 394 ? -21.506 -37.769 -18.246 1.00 23.55 394 ASP A O 1
ATOM 3157 N N . LYS A 1 395 ? -21.819 -39.711 -17.139 1.00 27.33 395 LYS A N 1
ATOM 3158 C CA . LYS A 1 395 ? -20.789 -39.609 -16.089 1.00 27.33 395 LYS A CA 1
ATOM 3159 C C . LYS A 1 395 ? -19.595 -40.500 -16.461 1.00 27.33 395 LYS A C 1
ATOM 3161 O O . LYS A 1 395 ? -19.831 -41.644 -16.828 1.00 27.33 395 LYS A O 1
ATOM 3166 N N . ARG A 1 396 ? -18.353 -40.051 -16.220 1.00 24.98 396 ARG A N 1
ATOM 3167 C CA . ARG A 1 396 ? -17.147 -40.856 -15.864 1.00 24.98 396 ARG A CA 1
ATOM 3168 C C . ARG A 1 396 ? -16.017 -39.887 -15.463 1.00 24.98 396 ARG A C 1
ATOM 3170 O O . ARG A 1 396 ? -15.767 -38.922 -16.168 1.00 24.98 396 ARG A O 1
ATOM 3177 N N . ALA A 1 397 ? -15.586 -39.905 -14.200 1.00 24.72 397 ALA A N 1
ATOM 3178 C CA . ALA A 1 397 ? -14.440 -40.658 -13.664 1.00 24.72 397 ALA A CA 1
ATOM 3179 C C . ALA A 1 397 ? -13.080 -40.058 -14.088 1.00 24.72 397 ALA A C 1
ATOM 3181 O O . ALA A 1 397 ? -12.650 -40.206 -15.225 1.00 24.72 397 ALA A O 1
ATOM 3182 N N . ILE A 1 398 ? -12.432 -39.365 -13.144 1.00 26.17 398 ILE A N 1
ATOM 3183 C CA . ILE A 1 398 ? -11.085 -38.793 -13.260 1.00 26.17 398 ILE A CA 1
ATOM 3184 C C . ILE A 1 398 ? -10.086 -39.905 -12.925 1.00 26.17 398 ILE A C 1
ATOM 3186 O O . ILE A 1 398 ? -10.063 -40.375 -11.788 1.00 26.17 398 ILE A O 1
ATOM 3190 N N . SER A 1 399 ? -9.279 -40.326 -13.900 1.00 25.23 399 SER A N 1
ATOM 3191 C CA . SER A 1 399 ? -8.104 -41.170 -13.675 1.00 25.23 399 SER A CA 1
ATOM 3192 C C . SER A 1 399 ? -6.857 -40.302 -13.541 1.00 25.23 399 SER A C 1
ATOM 3194 O O . SER A 1 399 ? -6.574 -39.453 -14.386 1.00 25.23 399 SER A O 1
ATOM 3196 N N . SER A 1 400 ? -6.118 -40.548 -12.467 1.00 30.38 400 SER A N 1
ATOM 3197 C CA . SER A 1 400 ? -4.769 -40.072 -12.202 1.00 30.38 400 SER A CA 1
ATOM 3198 C C . SER A 1 400 ? -3.772 -40.656 -13.202 1.00 30.38 400 SER A C 1
ATOM 3200 O O . SER A 1 400 ? -3.596 -41.872 -13.225 1.00 30.38 400 SER A O 1
ATOM 3202 N N . ASP A 1 401 ? -3.070 -39.805 -13.947 1.00 25.12 401 ASP A N 1
ATOM 3203 C CA . ASP A 1 401 ? -1.721 -40.138 -14.400 1.00 25.12 401 ASP A CA 1
ATOM 3204 C C . ASP A 1 401 ? -0.876 -38.862 -14.505 1.00 25.12 401 ASP A C 1
ATOM 3206 O O . ASP A 1 401 ? -1.155 -37.953 -15.291 1.00 25.12 401 ASP A O 1
ATOM 3210 N N . ALA A 1 402 ? 0.108 -38.756 -13.616 1.00 30.67 402 ALA A N 1
ATOM 3211 C CA . ALA A 1 402 ? 1.040 -37.644 -13.537 1.00 30.67 402 ALA A CA 1
ATOM 3212 C C . ALA A 1 402 ? 2.267 -37.987 -14.389 1.00 30.67 402 ALA A C 1
ATOM 3214 O O . ALA A 1 402 ? 3.205 -38.639 -13.928 1.00 30.67 402 ALA A O 1
ATOM 3215 N N . GLY A 1 403 ? 2.260 -37.536 -15.643 1.00 27.80 403 GLY A N 1
ATOM 3216 C CA . GLY A 1 403 ? 3.434 -37.580 -16.509 1.00 27.80 403 GLY A CA 1
ATOM 3217 C C . GLY A 1 403 ? 4.553 -36.693 -15.953 1.00 27.80 403 GLY A C 1
ATOM 3218 O O . GLY A 1 403 ? 4.378 -35.486 -15.792 1.00 27.80 403 GLY A O 1
ATOM 3219 N N . LYS A 1 404 ? 5.703 -37.304 -15.643 1.00 29.97 404 LYS A N 1
ATOM 3220 C CA . LYS A 1 404 ? 6.940 -36.631 -15.209 1.00 29.97 404 LYS A CA 1
ATOM 3221 C C . LYS A 1 404 ? 7.392 -35.585 -16.248 1.00 29.97 404 LYS A C 1
ATOM 3223 O O . LYS A 1 404 ? 7.515 -35.953 -17.415 1.00 29.97 404 LYS A O 1
ATOM 3228 N N . PRO A 1 405 ? 7.711 -34.336 -15.856 1.00 37.66 405 PRO A N 1
ATOM 3229 C CA . PRO A 1 405 ? 8.259 -33.351 -16.782 1.00 37.66 405 PRO A CA 1
ATOM 3230 C C . PRO A 1 405 ? 9.739 -33.614 -17.083 1.00 37.66 405 PRO A C 1
ATOM 3232 O O . PRO A 1 405 ? 10.522 -33.979 -16.201 1.00 37.66 405 PRO A O 1
ATOM 3235 N N . ASP A 1 406 ? 10.097 -33.379 -18.341 1.00 34.00 406 ASP A N 1
ATOM 3236 C CA . ASP A 1 406 ? 11.450 -33.398 -18.892 1.00 34.00 406 ASP A CA 1
ATOM 3237 C C . ASP A 1 406 ? 12.370 -32.426 -18.125 1.00 34.00 406 ASP A C 1
ATOM 3239 O O . ASP A 1 406 ? 12.179 -31.207 -18.146 1.00 34.00 406 ASP A O 1
ATOM 3243 N N . LYS A 1 407 ? 13.376 -32.958 -17.419 1.00 34.47 407 LYS A N 1
ATOM 3244 C CA . LYS A 1 407 ? 14.343 -32.161 -16.647 1.00 34.47 407 LYS A CA 1
ATOM 3245 C C . LYS A 1 407 ? 15.416 -31.580 -17.571 1.00 34.47 407 LYS A C 1
ATOM 3247 O O . LYS A 1 407 ? 16.444 -32.212 -17.805 1.00 34.47 407 LYS A O 1
ATOM 3252 N N . LYS A 1 408 ? 15.242 -30.332 -18.008 1.00 44.09 408 LYS A N 1
ATOM 3253 C CA . LYS A 1 408 ? 16.387 -29.451 -18.297 1.00 44.09 408 LYS A CA 1
ATOM 3254 C C . LYS A 1 408 ? 16.768 -28.735 -17.000 1.00 44.09 408 LYS A C 1
ATOM 3256 O O . LYS A 1 408 ? 15.908 -28.156 -16.346 1.00 44.09 408 LYS A O 1
ATOM 3261 N N . ALA A 1 409 ? 18.037 -28.827 -16.601 1.00 53.78 409 ALA A N 1
ATOM 3262 C CA . ALA A 1 409 ? 18.537 -28.288 -15.335 1.00 53.78 409 ALA A CA 1
ATOM 3263 C C . ALA A 1 409 ? 18.081 -26.829 -15.115 1.00 53.78 409 ALA A C 1
ATOM 3265 O O . ALA A 1 409 ? 18.339 -25.965 -15.952 1.00 53.78 409 ALA A O 1
ATOM 3266 N N . GLY A 1 410 ? 17.370 -26.579 -14.012 1.00 68.75 410 GLY A N 1
ATOM 3267 C CA . GLY A 1 410 ? 16.925 -25.246 -13.596 1.00 68.75 410 GLY A CA 1
ATOM 3268 C C . GLY A 1 410 ? 15.580 -24.747 -14.151 1.00 68.75 410 GLY A C 1
ATOM 3269 O O . GLY A 1 410 ? 15.155 -23.661 -13.744 1.00 68.75 410 GLY A O 1
ATOM 3270 N N . GLU A 1 411 ? 14.887 -25.494 -15.019 1.00 88.00 411 GLU A N 1
ATOM 3271 C CA . GLU A 1 411 ? 13.531 -25.168 -15.497 1.00 88.00 411 GLU A CA 1
ATOM 3272 C C . GLU A 1 411 ? 12.557 -26.340 -15.292 1.00 88.00 411 GLU A C 1
ATOM 3274 O O . GLU A 1 411 ? 12.925 -27.506 -15.418 1.00 88.00 411 GLU A O 1
ATOM 3279 N N . LEU A 1 412 ? 11.299 -26.025 -14.984 1.00 91.19 412 LEU A N 1
ATOM 3280 C CA . LEU A 1 412 ? 10.230 -26.999 -14.767 1.00 91.19 412 LEU A CA 1
ATOM 3281 C C . LEU A 1 412 ? 8.914 -26.425 -15.298 1.00 91.19 412 LEU A C 1
ATOM 3283 O O . LEU A 1 412 ? 8.519 -25.331 -14.906 1.00 91.19 412 LEU A O 1
ATOM 3287 N N . GLU A 1 413 ? 8.228 -27.140 -16.186 1.00 92.81 413 GLU A N 1
ATOM 3288 C CA . GLU A 1 413 ? 6.863 -26.789 -16.589 1.00 92.81 413 GLU A CA 1
ATOM 3289 C C . GLU A 1 413 ? 5.868 -27.698 -15.864 1.00 92.81 413 GLU A C 1
ATOM 3291 O O . GLU A 1 413 ? 5.939 -28.921 -15.974 1.00 92.81 413 GLU A O 1
ATOM 3296 N N . GLU A 1 414 ? 4.932 -27.095 -15.132 1.00 91.50 414 GLU A N 1
ATOM 3297 C CA . GLU A 1 414 ? 3.859 -27.801 -14.430 1.00 91.50 414 GLU A CA 1
ATOM 3298 C C . GLU A 1 414 ? 2.503 -27.471 -15.059 1.00 91.50 414 GLU A C 1
ATOM 3300 O O . GLU A 1 414 ? 2.201 -26.314 -15.372 1.00 91.50 414 GLU A O 1
ATOM 3305 N N . SER A 1 415 ? 1.671 -28.497 -15.242 1.00 92.00 415 SER A N 1
ATOM 3306 C CA . SER A 1 415 ? 0.323 -28.367 -15.798 1.00 92.00 415 SER A CA 1
ATOM 3307 C C . SER A 1 415 ? -0.731 -28.655 -14.732 1.00 92.00 415 SER A C 1
ATOM 3309 O O . SER A 1 415 ? -0.728 -29.707 -14.101 1.00 92.00 415 SER A O 1
ATOM 3311 N N . PHE A 1 416 ? -1.676 -27.733 -14.579 1.00 92.44 416 PHE A N 1
ATOM 3312 C CA . PHE A 1 416 ? -2.802 -27.808 -13.654 1.00 92.44 416 PHE A CA 1
ATOM 3313 C C . PHE A 1 416 ? -4.100 -27.673 -14.450 1.00 92.44 416 PHE A C 1
ATOM 3315 O O . PHE A 1 416 ? -4.650 -26.580 -14.640 1.00 92.44 416 PHE A O 1
ATOM 3322 N N . GLY A 1 417 ? -4.557 -28.795 -15.007 1.00 91.88 417 GLY A N 1
ATOM 3323 C CA . GLY A 1 417 ? -5.630 -28.796 -15.998 1.00 91.88 417 GLY A CA 1
ATOM 3324 C C . GLY A 1 417 ? -5.237 -27.967 -17.226 1.00 91.88 417 GLY A C 1
ATOM 3325 O O . GLY A 1 417 ? -4.280 -28.295 -17.918 1.00 91.88 417 GLY A O 1
ATOM 3326 N N . ARG A 1 418 ? -5.966 -26.874 -17.494 1.00 90.25 418 ARG A N 1
ATOM 3327 C CA . ARG A 1 418 ? -5.691 -25.962 -18.625 1.00 90.25 418 ARG A CA 1
ATOM 3328 C C . ARG A 1 418 ? -4.626 -24.900 -18.325 1.00 90.25 418 ARG A C 1
ATOM 3330 O O . ARG A 1 418 ? -4.237 -24.168 -19.230 1.00 90.25 418 ARG A O 1
ATOM 3337 N N . LYS A 1 419 ? -4.187 -24.771 -17.070 1.00 94.75 419 LYS A N 1
ATOM 3338 C CA . LYS A 1 419 ? -3.180 -23.785 -16.664 1.00 94.75 419 LYS A CA 1
ATOM 3339 C C . LYS A 1 419 ? -1.797 -24.409 -16.767 1.00 94.75 419 LYS A C 1
ATOM 3341 O O . LYS A 1 419 ? -1.584 -25.491 -16.233 1.00 94.75 419 LYS A O 1
ATOM 3346 N N . LYS A 1 420 ? -0.861 -23.717 -17.409 1.00 94.25 420 LYS A N 1
ATOM 3347 C CA . LYS A 1 420 ? 0.548 -24.115 -17.469 1.00 94.25 420 LYS A CA 1
ATOM 3348 C C . LYS A 1 420 ? 1.405 -23.069 -16.778 1.00 94.25 420 LYS A C 1
ATOM 3350 O O . LYS A 1 420 ? 1.237 -21.876 -17.040 1.00 94.25 420 LYS A O 1
ATOM 3355 N N . VAL A 1 421 ? 2.309 -23.511 -15.912 1.00 95.19 421 VAL A N 1
ATOM 3356 C CA . VAL A 1 421 ? 3.230 -22.647 -15.171 1.00 95.19 421 VAL A CA 1
ATOM 3357 C C . VAL A 1 421 ? 4.657 -23.066 -15.497 1.00 95.19 421 VAL A C 1
ATOM 3359 O O . VAL A 1 421 ? 5.082 -24.161 -15.140 1.00 95.19 421 VAL A O 1
ATOM 3362 N N . LYS A 1 422 ? 5.401 -22.181 -16.168 1.00 95.06 422 LYS A N 1
ATOM 3363 C CA . LYS A 1 422 ? 6.828 -22.375 -16.435 1.00 95.06 422 LYS A CA 1
ATOM 3364 C C . LYS A 1 422 ? 7.660 -21.779 -15.300 1.00 95.06 422 LYS A C 1
ATOM 3366 O O . LYS A 1 422 ? 7.786 -20.557 -15.186 1.00 95.06 422 LYS A O 1
ATOM 3371 N N . LEU A 1 423 ? 8.238 -22.639 -14.475 1.00 95.38 423 LEU A N 1
ATOM 3372 C CA . LEU A 1 423 ? 9.163 -22.294 -13.404 1.00 95.38 423 LEU A CA 1
ATOM 3373 C C . LEU A 1 423 ? 10.594 -22.263 -13.946 1.00 95.38 423 LEU A C 1
ATOM 3375 O O . LEU A 1 423 ? 11.006 -23.146 -14.695 1.00 95.38 423 LEU A O 1
ATOM 3379 N N . THR A 1 424 ? 11.350 -21.224 -13.599 1.00 94.31 424 THR A N 1
ATOM 3380 C CA . THR A 1 424 ? 12.690 -20.985 -14.160 1.00 94.31 424 THR A CA 1
ATOM 3381 C C . THR A 1 424 ? 13.694 -20.611 -13.087 1.00 94.31 424 THR A C 1
ATOM 3383 O O . THR A 1 424 ? 13.324 -20.054 -12.052 1.00 94.31 424 THR A O 1
ATOM 3386 N N . ASN A 1 425 ? 14.981 -20.810 -13.370 1.00 94.56 425 ASN A N 1
ATOM 3387 C CA . ASN A 1 425 ? 16.082 -20.442 -12.481 1.00 94.56 425 ASN A CA 1
ATOM 3388 C C . ASN A 1 425 ? 15.944 -21.064 -11.079 1.00 94.56 425 ASN A C 1
ATOM 3390 O O . ASN A 1 425 ? 16.154 -20.370 -10.083 1.00 94.56 425 ASN A O 1
ATOM 3394 N N . LEU A 1 426 ? 15.541 -22.336 -10.998 1.00 95.62 426 LEU A N 1
ATOM 3395 C CA . LEU A 1 426 ? 15.259 -23.006 -9.721 1.00 95.62 426 LEU A CA 1
ATOM 3396 C C . LEU A 1 426 ? 16.482 -23.018 -8.792 1.00 95.62 426 LEU A C 1
ATOM 3398 O O . LEU A 1 426 ? 16.349 -22.728 -7.609 1.00 95.62 426 LEU A O 1
ATOM 3402 N N . ASP A 1 427 ? 17.681 -23.195 -9.342 1.00 95.56 427 ASP A N 1
ATOM 3403 C CA . ASP A 1 427 ? 18.931 -23.235 -8.569 1.00 95.56 427 ASP A CA 1
ATOM 3404 C C . ASP A 1 427 ? 19.431 -21.843 -8.131 1.00 95.56 427 ASP A C 1
ATOM 3406 O O . ASP A 1 427 ? 20.448 -21.712 -7.444 1.00 95.56 427 ASP A O 1
ATOM 3410 N N . LYS A 1 428 ? 18.746 -20.760 -8.529 1.00 96.62 428 LYS A N 1
ATOM 3411 C CA . LYS A 1 428 ? 19.169 -19.394 -8.203 1.00 96.62 428 LYS A CA 1
ATOM 3412 C C . LYS A 1 428 ? 19.048 -19.149 -6.704 1.00 96.62 428 LYS A C 1
ATOM 3414 O O . LYS A 1 428 ? 17.949 -19.159 -6.161 1.00 96.62 428 LYS A O 1
ATOM 3419 N N . LEU A 1 429 ? 20.164 -18.835 -6.053 1.00 97.88 429 LEU A N 1
ATOM 3420 C CA . LEU A 1 429 ? 20.190 -18.529 -4.623 1.00 97.88 429 LEU A CA 1
ATOM 3421 C C . LEU A 1 429 ? 19.481 -17.204 -4.320 1.00 97.88 429 LEU A C 1
ATOM 3423 O O . LEU A 1 429 ? 19.916 -16.138 -4.768 1.00 97.88 429 LEU A O 1
ATOM 3427 N N . TYR A 1 430 ? 18.402 -17.280 -3.542 1.00 97.94 430 TYR A N 1
ATOM 3428 C CA . TYR A 1 430 ? 17.692 -16.117 -3.007 1.00 97.94 430 TYR A CA 1
ATOM 3429 C C . TYR A 1 430 ? 18.247 -15.700 -1.645 1.00 97.94 430 TYR A C 1
ATOM 3431 O O . TYR A 1 430 ? 18.360 -14.500 -1.393 1.00 97.94 430 TYR A O 1
ATOM 3439 N N . TRP A 1 431 ? 18.687 -16.664 -0.830 1.00 98.44 431 TRP A N 1
ATOM 3440 C CA . TRP A 1 431 ? 19.470 -16.426 0.384 1.00 98.44 431 TRP A CA 1
ATOM 3441 C C . TRP A 1 431 ? 20.852 -17.048 0.221 1.00 98.44 431 TRP A C 1
ATOM 3443 O O . TRP A 1 431 ? 21.043 -18.251 0.402 1.00 98.44 431 TRP A O 1
ATOM 3453 N N . LYS A 1 432 ? 21.830 -16.230 -0.177 1.00 96.75 432 LYS A N 1
ATOM 3454 C CA . LYS A 1 432 ? 23.164 -16.720 -0.555 1.00 96.75 432 LYS A CA 1
ATOM 3455 C C . LYS A 1 432 ? 23.924 -17.325 0.620 1.00 96.75 432 LYS A C 1
ATOM 3457 O O . LYS A 1 432 ? 24.584 -18.345 0.450 1.00 96.75 432 LYS A O 1
ATOM 3462 N N . LYS A 1 433 ? 23.826 -16.706 1.799 1.00 97.12 433 LYS A N 1
ATOM 3463 C CA . LYS A 1 433 ? 24.536 -17.144 3.007 1.00 97.12 433 LYS A CA 1
ATOM 3464 C C . LYS A 1 433 ? 24.047 -18.515 3.476 1.00 97.12 433 LYS A C 1
ATOM 3466 O O . LYS A 1 433 ? 24.855 -19.377 3.804 1.00 97.12 433 LYS A O 1
ATOM 3471 N N . GLU A 1 434 ? 22.738 -18.715 3.470 1.00 97.62 434 GLU A N 1
ATOM 3472 C CA . GLU A 1 434 ? 22.073 -19.945 3.899 1.00 97.62 434 GLU A CA 1
ATOM 3473 C C . GLU A 1 434 ? 21.962 -20.987 2.778 1.00 97.62 434 GLU A C 1
ATOM 3475 O O . GLU A 1 434 ? 21.522 -22.103 3.030 1.00 97.62 434 GLU A O 1
ATOM 3480 N N . LYS A 1 435 ? 22.385 -20.636 1.554 1.00 97.62 435 LYS A N 1
ATOM 3481 C CA . LYS A 1 435 ? 22.289 -21.465 0.342 1.00 97.62 435 LYS A CA 1
ATOM 3482 C C . LYS A 1 435 ? 20.854 -21.896 0.013 1.00 97.62 435 LYS A C 1
ATOM 3484 O O . LYS A 1 435 ? 20.647 -22.984 -0.508 1.00 97.62 435 LYS A O 1
ATOM 3489 N N . ILE A 1 436 ? 19.881 -21.022 0.275 1.00 98.38 436 ILE A N 1
ATOM 3490 C CA . ILE A 1 436 ? 18.467 -21.265 -0.041 1.00 98.38 436 ILE A CA 1
ATOM 3491 C C . ILE A 1 436 ? 18.182 -20.739 -1.446 1.00 98.38 436 ILE A C 1
ATOM 3493 O O . ILE A 1 436 ? 18.418 -19.560 -1.756 1.00 98.38 436 ILE A O 1
ATOM 3497 N N . SER A 1 437 ? 17.677 -21.621 -2.294 1.00 98.25 437 SER A N 1
ATOM 3498 C CA . SER A 1 437 ? 17.375 -21.378 -3.697 1.00 98.25 437 SER A CA 1
ATOM 3499 C C . SER A 1 437 ? 15.944 -20.876 -3.918 1.00 98.25 437 SER A C 1
ATOM 3501 O O . SER A 1 437 ? 15.079 -20.915 -3.040 1.00 98.25 437 SER A O 1
ATOM 3503 N N . LYS A 1 438 ? 15.679 -20.391 -5.131 1.00 98.19 438 LYS A N 1
ATOM 3504 C CA . LYS A 1 438 ? 14.329 -20.098 -5.617 1.00 98.19 438 LYS A CA 1
ATOM 3505 C C . LYS A 1 438 ? 13.471 -21.370 -5.668 1.00 98.19 438 LYS A C 1
ATOM 3507 O O . LYS A 1 438 ? 12.269 -21.286 -5.425 1.00 98.19 438 LYS A O 1
ATOM 3512 N N . GLY A 1 439 ? 14.078 -22.516 -5.978 1.00 97.69 439 GLY A N 1
ATOM 3513 C CA . GLY A 1 439 ? 13.445 -23.832 -5.949 1.00 97.69 439 GLY A CA 1
ATOM 3514 C C . GLY A 1 439 ? 12.906 -24.167 -4.563 1.00 97.69 439 GLY A C 1
ATOM 3515 O O . GLY A 1 439 ? 11.717 -24.434 -4.445 1.00 97.69 439 GLY A O 1
ATOM 3516 N N . ASP A 1 440 ? 13.717 -24.003 -3.513 1.00 98.38 440 ASP A N 1
ATOM 3517 C CA . ASP A 1 440 ? 13.294 -24.258 -2.124 1.00 98.38 440 ASP A CA 1
ATOM 3518 C C . ASP A 1 440 ? 12.086 -23.396 -1.721 1.00 98.38 440 ASP A C 1
ATOM 3520 O O . ASP A 1 440 ? 11.159 -23.855 -1.056 1.00 98.38 440 ASP A O 1
ATOM 3524 N N . LEU A 1 441 ? 12.067 -22.132 -2.156 1.00 98.69 441 LEU A N 1
ATOM 3525 C CA . LEU A 1 441 ? 10.940 -21.232 -1.913 1.00 98.69 441 LEU A CA 1
ATOM 3526 C C . LEU A 1 441 ? 9.669 -21.670 -2.659 1.00 98.69 441 LEU A C 1
ATOM 3528 O O . LEU A 1 441 ? 8.570 -21.580 -2.109 1.00 98.69 441 LEU A O 1
ATOM 3532 N N . LEU A 1 442 ? 9.805 -22.110 -3.913 1.00 98.50 442 LEU A N 1
ATOM 3533 C CA . LEU A 1 442 ? 8.692 -22.643 -4.702 1.00 98.50 442 LEU A CA 1
ATOM 3534 C C . LEU A 1 442 ? 8.141 -23.929 -4.084 1.00 98.50 442 LEU A C 1
ATOM 3536 O O . LEU A 1 442 ? 6.923 -24.078 -3.995 1.00 98.50 442 LEU A O 1
ATOM 3540 N N . ASP A 1 443 ? 9.022 -24.813 -3.625 1.00 97.75 443 ASP A N 1
ATOM 3541 C CA . ASP A 1 443 ? 8.662 -26.059 -2.953 1.00 97.75 443 ASP A CA 1
ATOM 3542 C C . ASP A 1 443 ? 7.899 -25.787 -1.663 1.00 97.75 443 ASP A C 1
ATOM 3544 O O . ASP A 1 443 ? 6.792 -26.299 -1.497 1.00 97.75 443 ASP A O 1
ATOM 3548 N N . TYR A 1 444 ? 8.395 -24.866 -0.837 1.00 98.69 444 TYR A N 1
ATOM 3549 C CA . TYR A 1 444 ? 7.682 -24.408 0.349 1.00 98.69 444 TYR A CA 1
ATOM 3550 C C . TYR A 1 444 ? 6.262 -23.921 0.033 1.00 98.69 444 TYR A C 1
ATOM 3552 O O . TYR A 1 444 ? 5.292 -24.410 0.612 1.00 98.69 444 TYR A O 1
ATOM 3560 N N . TYR A 1 445 ? 6.115 -22.978 -0.906 1.00 98.69 445 TYR A N 1
ATOM 3561 C CA . TYR A 1 445 ? 4.798 -22.436 -1.246 1.00 98.69 445 TYR A CA 1
ATOM 3562 C C . TYR A 1 445 ? 3.867 -23.481 -1.869 1.00 98.69 445 TYR A C 1
ATOM 3564 O O . TYR A 1 445 ? 2.653 -23.389 -1.682 1.00 98.69 445 TYR A O 1
ATOM 3572 N N . ARG A 1 446 ? 4.412 -24.482 -2.571 1.00 97.25 446 ARG A N 1
ATOM 3573 C CA . ARG A 1 446 ? 3.640 -25.623 -3.077 1.00 97.25 446 ARG A CA 1
ATOM 3574 C C . ARG A 1 446 ? 3.087 -26.463 -1.930 1.00 97.25 446 ARG A C 1
ATOM 3576 O O . ARG A 1 446 ? 1.907 -26.794 -1.941 1.00 97.25 446 ARG A O 1
ATOM 3583 N N . GLU A 1 447 ? 3.918 -26.782 -0.945 1.00 97.00 447 GLU A N 1
ATOM 3584 C CA . GLU A 1 447 ? 3.541 -27.641 0.179 1.00 97.00 447 GLU A CA 1
ATOM 3585 C C . GLU A 1 447 ? 2.566 -26.975 1.153 1.00 97.00 447 GLU A C 1
ATOM 3587 O O . GLU A 1 447 ? 1.712 -27.644 1.732 1.00 97.00 447 GLU A O 1
ATOM 3592 N N . ILE A 1 448 ? 2.672 -25.658 1.332 1.00 97.88 448 ILE A N 1
ATOM 3593 C CA . ILE A 1 448 ? 1.800 -24.901 2.238 1.00 97.88 448 ILE A CA 1
ATOM 3594 C C . ILE A 1 448 ? 0.559 -24.316 1.547 1.00 97.88 448 ILE A C 1
ATOM 3596 O O . ILE A 1 448 ? -0.206 -23.592 2.183 1.00 97.88 448 ILE A O 1
ATOM 3600 N N . ALA A 1 449 ? 0.341 -24.609 0.261 1.00 97.88 449 ALA A N 1
ATOM 3601 C CA . ALA A 1 449 ? -0.713 -23.999 -0.549 1.00 97.88 449 ALA A CA 1
ATOM 3602 C C . ALA A 1 449 ? -2.110 -24.133 0.076 1.00 97.88 449 ALA A C 1
ATOM 3604 O O . ALA A 1 449 ? -2.824 -23.136 0.187 1.00 97.88 449 ALA A O 1
ATOM 3605 N N . ASP A 1 450 ? -2.466 -25.324 0.560 1.00 95.88 450 ASP A N 1
ATOM 3606 C CA . ASP A 1 450 ? -3.769 -25.583 1.188 1.00 95.88 450 ASP A CA 1
ATOM 3607 C C . ASP A 1 450 ? -3.995 -24.751 2.461 1.00 95.88 450 ASP A C 1
ATOM 3609 O O . ASP A 1 450 ? -5.136 -24.449 2.811 1.00 95.88 450 ASP A O 1
ATOM 3613 N N . TYR A 1 451 ? -2.911 -24.326 3.115 1.00 97.56 451 TYR A N 1
ATOM 3614 C CA . TYR A 1 451 ? -2.938 -23.507 4.323 1.00 97.56 451 TYR A CA 1
ATOM 3615 C C . TYR A 1 451 ? -2.917 -22.011 4.012 1.00 97.56 451 TYR A C 1
ATOM 3617 O O . TYR A 1 451 ? -3.667 -21.255 4.615 1.00 97.56 451 TYR A O 1
ATOM 3625 N N . ILE A 1 452 ? -2.100 -21.539 3.063 1.00 98.25 452 ILE A N 1
ATOM 3626 C CA . ILE A 1 452 ? -2.009 -20.097 2.768 1.00 98.25 452 ILE A CA 1
ATOM 3627 C C . ILE A 1 452 ? -3.159 -19.582 1.900 1.00 98.25 452 ILE A C 1
ATOM 3629 O O . ILE A 1 452 ? -3.608 -18.449 2.090 1.00 98.25 452 ILE A O 1
ATOM 3633 N N . LEU A 1 453 ? -3.659 -20.384 0.952 1.00 98.31 453 LEU A N 1
ATOM 3634 C CA . LEU A 1 453 ? -4.666 -19.943 -0.019 1.00 98.31 453 LEU A CA 1
ATOM 3635 C C . LEU A 1 453 ? -5.955 -19.403 0.625 1.00 98.31 453 LEU A C 1
ATOM 3637 O O . LEU A 1 453 ? -6.434 -18.371 0.149 1.00 98.31 453 LEU A O 1
ATOM 3641 N N . PRO A 1 454 ? -6.504 -19.983 1.714 1.00 96.31 454 PRO A N 1
ATOM 3642 C CA . PRO A 1 454 ? -7.627 -19.387 2.441 1.00 96.31 454 PRO A CA 1
ATOM 3643 C C . PRO A 1 454 ? -7.406 -17.924 2.859 1.00 96.31 454 PRO A C 1
ATOM 3645 O O . PRO A 1 454 ? -8.347 -17.129 2.832 1.00 96.31 454 PRO A O 1
ATOM 3648 N N . TYR A 1 455 ? -6.166 -17.541 3.180 1.00 96.88 455 TYR A N 1
ATOM 3649 C CA . TYR A 1 455 ? -5.808 -16.180 3.590 1.00 96.88 455 TYR A CA 1
ATOM 3650 C C . TYR A 1 455 ? -5.504 -15.239 2.417 1.00 96.88 455 TYR A C 1
ATOM 3652 O O . TYR A 1 455 ? -5.452 -14.028 2.626 1.00 96.88 455 TYR A O 1
ATOM 3660 N N . LEU A 1 456 ? -5.328 -15.761 1.198 1.00 98.38 456 LEU A N 1
ATOM 3661 C CA . LEU A 1 456 ? -5.126 -14.974 -0.031 1.00 98.38 456 LEU A CA 1
ATOM 3662 C C . LEU A 1 456 ? -6.404 -14.832 -0.865 1.00 98.38 456 LEU A C 1
ATOM 3664 O O . LEU A 1 456 ? -6.536 -13.886 -1.645 1.00 98.38 456 LEU A O 1
ATOM 3668 N N . LYS A 1 457 ? -7.343 -15.766 -0.697 1.00 97.06 457 LYS A N 1
ATOM 3669 C CA . LYS A 1 457 ? -8.518 -15.916 -1.548 1.00 97.06 457 LYS A CA 1
ATOM 3670 C C . LYS A 1 457 ? -9.336 -14.631 -1.649 1.00 97.06 457 LYS A C 1
ATOM 3672 O O . LYS A 1 457 ? -9.771 -14.071 -0.645 1.00 97.06 457 LYS A O 1
ATOM 3677 N N . ASP A 1 458 ? -9.598 -14.220 -2.886 1.00 98.12 458 ASP A N 1
ATOM 3678 C CA . ASP A 1 458 ? -10.360 -13.032 -3.270 1.00 98.12 458 ASP A CA 1
ATOM 3679 C C . ASP A 1 458 ? -9.801 -11.717 -2.685 1.00 98.12 458 ASP A C 1
ATOM 3681 O O . ASP A 1 458 ? -10.529 -10.725 -2.572 1.00 98.12 458 ASP A O 1
ATOM 3685 N N . ARG A 1 459 ? -8.513 -11.672 -2.325 1.00 98.31 459 ARG A N 1
ATOM 3686 C CA . ARG A 1 459 ? -7.868 -10.468 -1.789 1.00 98.31 459 ARG A CA 1
ATOM 3687 C C . ARG A 1 459 ? -6.906 -9.857 -2.805 1.00 98.31 459 ARG A C 1
ATOM 3689 O O . ARG A 1 459 ? -6.079 -10.582 -3.353 1.00 98.31 459 ARG A O 1
ATOM 3696 N N . PRO A 1 460 ? -6.976 -8.534 -3.020 1.00 98.31 460 PRO A N 1
ATOM 3697 C CA . PRO A 1 460 ? -5.937 -7.790 -3.722 1.00 98.31 460 PRO A CA 1
ATOM 3698 C C . PRO A 1 460 ? -4.576 -7.994 -3.046 1.00 98.31 460 PRO A C 1
ATOM 3700 O O . PRO A 1 460 ? -4.476 -7.881 -1.819 1.00 98.31 460 PRO A O 1
ATOM 3703 N N . LEU A 1 461 ? -3.534 -8.301 -3.822 1.00 98.25 461 LEU A N 1
ATOM 3704 C CA . LEU A 1 461 ? -2.200 -8.595 -3.290 1.00 98.25 461 LEU A CA 1
ATOM 3705 C C . LEU A 1 461 ? -1.179 -7.506 -3.630 1.00 98.25 461 LEU A C 1
ATOM 3707 O O . LEU A 1 461 ? -1.050 -7.093 -4.778 1.00 98.25 461 LEU A O 1
ATOM 3711 N N . SER A 1 462 ? -0.386 -7.107 -2.635 1.00 97.50 462 SER A N 1
ATOM 3712 C CA . SER A 1 462 ? 0.892 -6.421 -2.848 1.00 97.50 462 SER A CA 1
ATOM 3713 C C . SER A 1 462 ? 2.027 -7.444 -2.766 1.00 97.50 462 SER A C 1
ATOM 3715 O O . SER A 1 462 ? 2.211 -8.111 -1.744 1.00 97.50 462 SER A O 1
ATOM 3717 N N . LEU A 1 463 ? 2.792 -7.584 -3.842 1.00 97.69 463 LEU A N 1
ATOM 3718 C CA . LEU A 1 463 ? 3.849 -8.585 -3.968 1.00 97.69 463 LEU A CA 1
ATOM 3719 C C . LEU A 1 463 ? 5.203 -7.946 -3.668 1.00 97.69 463 LEU A C 1
ATOM 3721 O O . LEU A 1 463 ? 5.634 -7.064 -4.408 1.00 97.69 463 LEU A O 1
ATOM 3725 N N . ASN A 1 464 ? 5.900 -8.391 -2.626 1.00 97.81 464 ASN A N 1
ATOM 3726 C CA . ASN A 1 464 ? 7.271 -7.955 -2.377 1.00 97.81 464 ASN A CA 1
ATOM 3727 C C . ASN A 1 464 ? 8.241 -8.885 -3.122 1.00 97.81 464 ASN A C 1
ATOM 3729 O O . ASN A 1 464 ? 8.444 -10.050 -2.747 1.00 97.81 464 ASN A O 1
ATOM 3733 N N . ARG A 1 465 ? 8.776 -8.385 -4.237 1.00 97.75 465 ARG A N 1
ATOM 3734 C CA . ARG A 1 465 ? 9.565 -9.148 -5.203 1.00 97.75 465 ARG A CA 1
ATOM 3735 C C . ARG A 1 465 ? 11.056 -8.902 -5.019 1.00 97.75 465 ARG A C 1
ATOM 3737 O O . ARG A 1 465 ? 11.519 -7.767 -5.034 1.00 97.75 465 ARG A O 1
ATOM 3744 N N . HIS A 1 466 ? 11.810 -9.993 -4.967 1.00 97.50 466 HIS A N 1
ATOM 3745 C CA . HIS A 1 466 ? 13.267 -10.045 -4.920 1.00 97.50 466 HIS A CA 1
ATOM 3746 C C . HIS A 1 466 ? 13.807 -10.970 -6.024 1.00 97.50 466 HIS A C 1
ATOM 3748 O O . HIS A 1 466 ? 14.349 -12.039 -5.734 1.00 97.50 466 HIS A O 1
ATOM 3754 N N . PRO A 1 467 ? 13.706 -10.589 -7.315 1.00 93.44 467 PRO A N 1
ATOM 3755 C CA . PRO A 1 467 ? 14.104 -11.467 -8.421 1.00 93.44 467 PRO A CA 1
ATOM 3756 C C . PRO A 1 467 ? 15.571 -11.917 -8.363 1.00 93.44 467 PRO A C 1
ATOM 3758 O O . PRO A 1 467 ? 15.929 -12.928 -8.970 1.00 93.44 467 PRO A O 1
ATOM 3761 N N . ASN A 1 468 ? 16.416 -11.161 -7.655 1.00 93.06 468 ASN A N 1
ATOM 3762 C CA . ASN A 1 468 ? 17.856 -11.372 -7.506 1.00 93.06 468 ASN A CA 1
ATOM 3763 C C . ASN A 1 468 ? 18.281 -11.769 -6.080 1.00 93.06 468 ASN A C 1
ATOM 3765 O O . ASN A 1 468 ? 19.468 -11.689 -5.764 1.00 93.06 468 ASN A O 1
ATOM 3769 N N . GLY A 1 469 ? 17.336 -12.218 -5.250 1.00 95.06 469 GLY A N 1
ATOM 3770 C CA . GLY A 1 469 ? 17.583 -12.585 -3.856 1.00 95.06 469 GLY A CA 1
ATOM 3771 C C . GLY A 1 469 ? 17.567 -11.400 -2.890 1.00 95.06 469 GLY A C 1
ATOM 3772 O O . GLY A 1 469 ? 17.423 -10.245 -3.297 1.00 95.06 469 GLY A O 1
ATOM 3773 N N . ILE A 1 470 ? 17.685 -11.701 -1.596 1.00 96.62 470 ILE A N 1
ATOM 3774 C CA . ILE A 1 470 ? 17.451 -10.740 -0.507 1.00 96.62 470 ILE A CA 1
ATOM 3775 C C . ILE A 1 470 ? 18.566 -9.697 -0.341 1.00 96.62 470 ILE A C 1
ATOM 3777 O O . ILE A 1 470 ? 18.311 -8.624 0.196 1.00 96.62 470 ILE A O 1
ATOM 3781 N N . ASP A 1 471 ? 19.776 -9.986 -0.832 1.00 94.06 471 ASP A N 1
ATOM 3782 C CA . ASP A 1 471 ? 20.925 -9.066 -0.781 1.00 94.06 471 ASP A CA 1
ATOM 3783 C C . ASP A 1 471 ? 20.878 -7.998 -1.889 1.00 94.06 471 ASP A C 1
ATOM 3785 O O . ASP A 1 471 ? 21.656 -7.043 -1.883 1.00 94.06 471 ASP A O 1
ATOM 3789 N N . ALA A 1 472 ? 19.991 -8.169 -2.873 1.00 93.12 472 ALA A N 1
ATOM 3790 C CA . ALA A 1 472 ? 19.764 -7.217 -3.952 1.00 93.12 472 ALA A CA 1
ATOM 3791 C C . ALA A 1 472 ? 18.495 -6.386 -3.686 1.00 93.12 472 ALA A C 1
ATOM 3793 O O . ALA A 1 472 ? 17.597 -6.844 -2.973 1.00 93.12 472 ALA A O 1
ATOM 3794 N N . PRO A 1 473 ? 18.368 -5.185 -4.288 1.00 90.50 473 PRO A N 1
ATOM 3795 C CA . PRO A 1 473 ? 17.146 -4.398 -4.184 1.00 90.50 473 PRO A CA 1
ATOM 3796 C C . PRO A 1 473 ? 15.911 -5.202 -4.614 1.00 90.50 473 PRO A C 1
ATOM 3798 O O . PRO A 1 473 ? 15.859 -5.735 -5.725 1.00 90.50 473 PRO A O 1
ATOM 3801 N N . GLY A 1 474 ? 14.928 -5.277 -3.719 1.00 92.25 474 GLY A N 1
ATOM 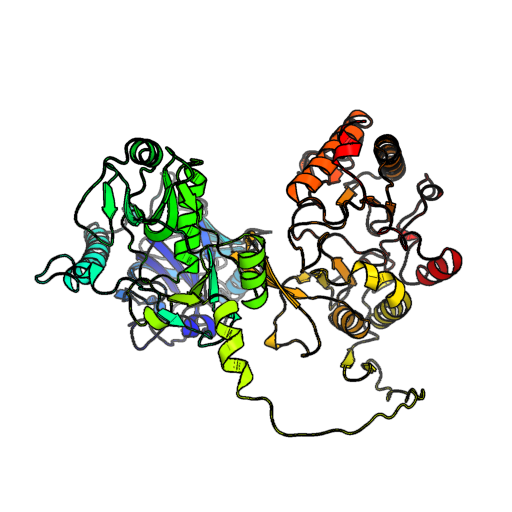3802 C CA . GLY A 1 474 ? 13.576 -5.734 -4.025 1.00 92.25 474 GLY A CA 1
ATOM 3803 C C . GLY A 1 474 ? 12.646 -4.564 -4.343 1.00 92.25 474 GLY A C 1
ATOM 3804 O O . GLY A 1 474 ? 13.036 -3.398 -4.245 1.00 92.25 474 GLY A O 1
ATOM 3805 N N . PHE A 1 475 ? 11.407 -4.869 -4.714 1.00 94.50 475 PHE A N 1
ATOM 3806 C CA . PHE A 1 475 ? 10.368 -3.866 -4.940 1.00 94.50 475 PHE A CA 1
ATOM 3807 C C . PHE A 1 475 ? 8.978 -4.423 -4.636 1.00 94.50 475 PHE A C 1
ATOM 3809 O O . PHE A 1 475 ? 8.716 -5.614 -4.803 1.00 94.50 475 PHE A O 1
ATOM 3816 N N . PHE A 1 476 ? 8.068 -3.537 -4.236 1.00 94.44 476 PHE A N 1
ATOM 3817 C CA . PHE A 1 476 ? 6.655 -3.867 -4.121 1.00 94.44 476 PHE A CA 1
ATOM 3818 C C . PHE A 1 476 ? 5.965 -3.687 -5.470 1.00 94.44 476 PHE A C 1
ATOM 3820 O O . PHE A 1 476 ? 6.027 -2.616 -6.070 1.00 94.44 476 PHE A O 1
ATOM 3827 N N . GLN A 1 477 ? 5.274 -4.725 -5.924 1.00 94.19 477 GLN A N 1
ATOM 3828 C CA . GLN A 1 477 ? 4.386 -4.675 -7.074 1.00 94.19 477 GLN A CA 1
ATOM 3829 C C . GLN A 1 477 ? 2.937 -4.738 -6.598 1.00 94.19 477 GLN A C 1
ATOM 3831 O O . GLN A 1 477 ? 2.533 -5.701 -5.948 1.00 94.19 477 GLN A O 1
ATOM 3836 N N . LYS A 1 478 ? 2.168 -3.706 -6.939 1.00 92.69 478 LYS A N 1
ATOM 3837 C CA . LYS A 1 478 ? 0.715 -3.642 -6.724 1.00 92.69 478 LYS A CA 1
ATOM 3838 C C . LYS A 1 478 ? -0.041 -3.734 -8.043 1.00 92.69 478 LYS A C 1
ATOM 3840 O O . LYS A 1 478 ? -1.018 -4.457 -8.133 1.00 92.69 478 LYS A O 1
ATOM 3845 N N . ASP A 1 479 ? 0.468 -3.017 -9.039 1.00 94.62 479 ASP A N 1
ATOM 3846 C CA . ASP A 1 479 ? -0.108 -2.898 -10.371 1.00 94.62 479 ASP A CA 1
ATOM 3847 C C . ASP A 1 479 ? 0.430 -3.998 -11.294 1.00 94.62 479 ASP A C 1
ATOM 3849 O O . ASP A 1 479 ? 1.651 -4.230 -11.363 1.00 94.62 479 ASP A O 1
ATOM 3853 N N . LEU A 1 480 ? -0.470 -4.700 -11.973 1.00 91.44 480 LEU A N 1
ATOM 3854 C CA . LEU A 1 480 ? -0.126 -5.661 -13.012 1.00 91.44 480 LEU A CA 1
ATOM 3855 C C . LEU A 1 480 ? -0.076 -4.974 -14.375 1.00 91.44 480 LEU A C 1
ATOM 3857 O O . LEU A 1 480 ? -0.889 -4.119 -14.691 1.00 91.44 480 LEU A O 1
ATOM 3861 N N . ASP A 1 481 ? 0.862 -5.413 -15.209 1.00 90.12 481 ASP A N 1
ATOM 3862 C CA . ASP A 1 481 ? 0.787 -5.164 -16.645 1.00 90.12 481 ASP A CA 1
ATOM 3863 C C . ASP A 1 481 ? -0.093 -6.263 -17.255 1.00 90.12 481 ASP A C 1
ATOM 3865 O O . ASP A 1 481 ? 0.368 -7.387 -17.478 1.00 90.12 481 ASP A O 1
ATOM 3869 N N . VAL A 1 482 ? -1.384 -5.967 -17.418 1.00 88.31 482 VAL A N 1
ATOM 3870 C CA . VAL A 1 482 ? -2.412 -6.940 -17.828 1.00 88.31 482 VAL A CA 1
ATOM 3871 C C . VAL A 1 482 ? -2.172 -7.522 -19.225 1.00 88.31 482 VAL A C 1
ATOM 3873 O O . VAL A 1 482 ? -2.644 -8.622 -19.509 1.00 88.31 482 VAL A O 1
ATOM 3876 N N . ASP A 1 483 ? -1.371 -6.855 -20.057 1.00 87.88 483 ASP A N 1
ATOM 3877 C CA . ASP A 1 483 ? -0.992 -7.344 -21.385 1.00 87.88 483 ASP A CA 1
ATOM 3878 C C . ASP A 1 483 ? 0.111 -8.419 -21.319 1.00 87.88 483 ASP A C 1
ATOM 3880 O O . ASP A 1 483 ? 0.312 -9.176 -22.271 1.00 87.88 483 ASP A O 1
ATOM 3884 N N . GLN A 1 484 ? 0.830 -8.516 -20.193 1.00 87.88 484 GLN A N 1
ATOM 3885 C CA . GLN A 1 484 ? 1.967 -9.429 -20.009 1.00 87.88 484 GLN A CA 1
ATOM 3886 C C . GLN A 1 484 ? 1.679 -10.619 -19.084 1.00 87.88 484 GLN A C 1
ATOM 3888 O O . GLN A 1 484 ? 2.560 -11.460 -18.863 1.00 87.88 484 GLN A O 1
ATOM 3893 N N . ILE A 1 485 ? 0.473 -10.721 -18.523 1.00 93.50 485 ILE A N 1
ATOM 3894 C CA . ILE A 1 485 ? 0.100 -11.841 -17.652 1.00 93.50 485 ILE A CA 1
ATOM 3895 C C . ILE A 1 485 ? -0.558 -12.982 -18.445 1.00 93.50 485 ILE A C 1
ATOM 3897 O O . ILE A 1 485 ? -1.250 -12.747 -19.435 1.00 93.50 485 ILE A O 1
ATOM 3901 N N . PRO A 1 486 ? -0.405 -14.246 -18.011 1.00 93.81 486 PRO A N 1
ATOM 3902 C CA . PRO A 1 486 ? -1.212 -15.336 -18.545 1.00 93.81 486 PRO A CA 1
ATOM 3903 C C . PRO A 1 486 ? -2.712 -15.061 -18.372 1.00 93.81 486 PRO A C 1
ATOM 3905 O O . PRO A 1 486 ? -3.146 -14.647 -17.301 1.00 93.81 486 PRO A O 1
ATOM 3908 N N . SER A 1 487 ? -3.523 -15.396 -19.380 1.00 93.62 487 SER A N 1
ATOM 3909 C CA . SER A 1 487 ? -4.975 -15.125 -19.407 1.00 93.62 487 SER A CA 1
ATOM 3910 C C . SER A 1 487 ? -5.784 -15.753 -18.264 1.00 93.62 487 SER A C 1
ATOM 3912 O O . SER A 1 487 ? -6.932 -15.386 -18.026 1.00 93.62 487 SER A O 1
ATOM 3914 N N . TRP A 1 488 ? -5.208 -16.728 -17.560 1.00 95.19 488 TRP A N 1
ATOM 3915 C CA . TRP A 1 488 ? -5.822 -17.393 -16.415 1.00 95.19 488 TRP A CA 1
ATOM 3916 C C . TRP A 1 488 ? -5.480 -16.743 -15.064 1.00 95.19 488 TRP A C 1
ATOM 3918 O O . TRP A 1 488 ? -6.035 -17.170 -14.044 1.00 95.19 488 TRP A O 1
ATOM 3928 N N . ILE A 1 489 ? -4.588 -15.744 -15.041 1.00 96.75 489 ILE A N 1
ATOM 3929 C CA . ILE A 1 489 ? -4.317 -14.915 -13.862 1.00 96.75 489 ILE A CA 1
ATOM 3930 C C . ILE A 1 489 ? -5.487 -13.959 -13.667 1.00 96.75 489 ILE A C 1
ATOM 3932 O O . ILE A 1 489 ? -5.870 -13.219 -14.569 1.00 96.75 489 ILE A O 1
ATOM 3936 N N . LYS A 1 490 ? -6.060 -13.977 -12.464 1.00 97.44 490 LYS A N 1
ATOM 3937 C CA . LYS A 1 490 ? -7.123 -13.051 -12.083 1.00 97.44 490 LYS A CA 1
ATOM 3938 C C . LYS A 1 490 ? -6.528 -11.790 -11.477 1.00 97.44 490 LYS A C 1
ATOM 3940 O O . LYS A 1 490 ? -5.553 -11.852 -10.729 1.00 97.44 490 LYS A O 1
ATOM 3945 N N . TYR A 1 491 ? -7.178 -10.670 -11.74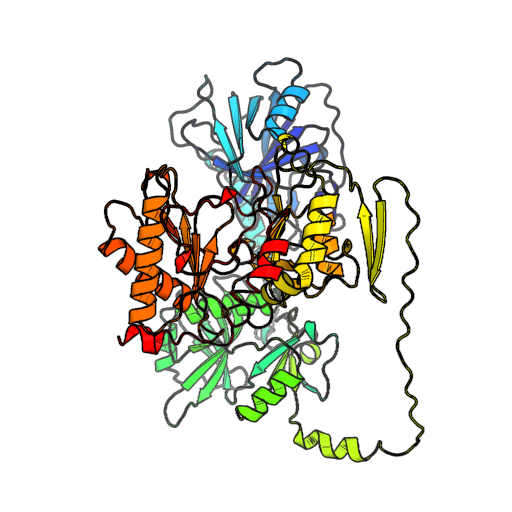6 1.00 97.56 491 TYR A N 1
ATOM 3946 C CA . TYR A 1 491 ? -6.865 -9.385 -11.147 1.00 97.56 491 TYR A CA 1
ATOM 3947 C C . TYR A 1 491 ? -8.151 -8.604 -10.859 1.00 97.56 491 TYR A C 1
ATOM 3949 O O . TYR A 1 491 ? -9.231 -8.985 -11.322 1.00 97.56 491 TYR A O 1
ATOM 3957 N N . ALA A 1 492 ? -8.042 -7.553 -10.052 1.00 96.56 492 ALA A N 1
ATOM 3958 C CA . ALA A 1 492 ? -9.131 -6.641 -9.742 1.00 96.56 492 ALA A CA 1
ATOM 3959 C C . ALA A 1 492 ? -8.645 -5.185 -9.862 1.00 96.56 492 ALA A C 1
ATOM 3961 O O . ALA A 1 492 ? -7.758 -4.799 -9.091 1.00 96.56 492 ALA A O 1
ATOM 3962 N N . PRO A 1 493 ? -9.222 -4.379 -10.775 1.00 94.62 493 PRO A N 1
ATOM 3963 C CA . PRO A 1 493 ? -8.943 -2.952 -10.847 1.00 94.62 493 PRO A CA 1
ATOM 3964 C C . PRO A 1 493 ? -9.544 -2.263 -9.623 1.00 94.62 493 PRO A C 1
ATOM 3966 O O . PRO A 1 493 ? -10.749 -2.349 -9.375 1.00 94.62 493 PRO A O 1
ATOM 3969 N N . LEU A 1 494 ? -8.704 -1.599 -8.834 1.00 91.62 494 LEU A N 1
ATOM 3970 C CA . LEU A 1 494 ? -9.134 -0.834 -7.668 1.00 91.62 494 LEU A CA 1
ATOM 3971 C C . LEU A 1 494 ? -8.541 0.567 -7.711 1.00 91.62 494 LEU A C 1
ATOM 3973 O O . LEU A 1 494 ? -7.320 0.730 -7.763 1.00 91.62 494 LEU A O 1
ATOM 3977 N N . PHE A 1 495 ? -9.408 1.572 -7.604 1.00 84.75 495 PHE A N 1
ATOM 3978 C CA . PHE A 1 495 ? -8.991 2.968 -7.603 1.00 84.75 495 PHE A CA 1
ATOM 3979 C C . PHE A 1 495 ? -8.042 3.259 -6.441 1.00 84.75 495 PHE A C 1
ATOM 3981 O O . PHE A 1 495 ? -8.356 2.976 -5.278 1.00 84.75 495 PHE A O 1
ATOM 3988 N N . SER A 1 496 ? -6.883 3.834 -6.746 1.00 77.44 496 SER A N 1
ATOM 3989 C CA . SER A 1 496 ? -5.910 4.308 -5.769 1.00 77.44 496 SER A CA 1
ATOM 3990 C C . SER A 1 496 ? -5.930 5.827 -5.734 1.00 77.44 496 SER A C 1
ATOM 3992 O O . SER A 1 496 ? -5.466 6.469 -6.672 1.00 77.44 496 SER A O 1
ATOM 3994 N N . GLU A 1 497 ? -6.405 6.404 -4.629 1.00 66.75 497 GLU A N 1
ATOM 3995 C CA . GLU A 1 497 ? -6.443 7.860 -4.430 1.00 66.75 497 GLU A CA 1
ATOM 3996 C C . GLU A 1 497 ? -5.055 8.494 -4.559 1.00 66.75 497 GLU A C 1
ATOM 3998 O O . GLU A 1 497 ? -4.909 9.524 -5.208 1.00 66.75 497 GLU A O 1
ATOM 4003 N N . SER A 1 498 ? -4.021 7.840 -4.015 1.00 58.47 498 SER A N 1
ATOM 4004 C CA . SER A 1 498 ? -2.639 8.335 -4.075 1.00 58.47 498 SER A CA 1
ATOM 4005 C C . SER A 1 498 ? -2.100 8.445 -5.499 1.00 58.47 498 SER A C 1
ATOM 4007 O O . SER A 1 498 ? -1.324 9.345 -5.788 1.00 58.47 498 SER A O 1
ATOM 4009 N N . ASN A 1 499 ? -2.524 7.540 -6.384 1.00 57.31 499 ASN A N 1
ATOM 4010 C CA . ASN A 1 499 ? -2.000 7.439 -7.748 1.00 57.31 499 ASN A CA 1
ATOM 4011 C C . ASN A 1 499 ? -2.982 8.032 -8.765 1.00 57.31 499 ASN A C 1
ATOM 4013 O O . ASN A 1 499 ? -2.679 8.068 -9.955 1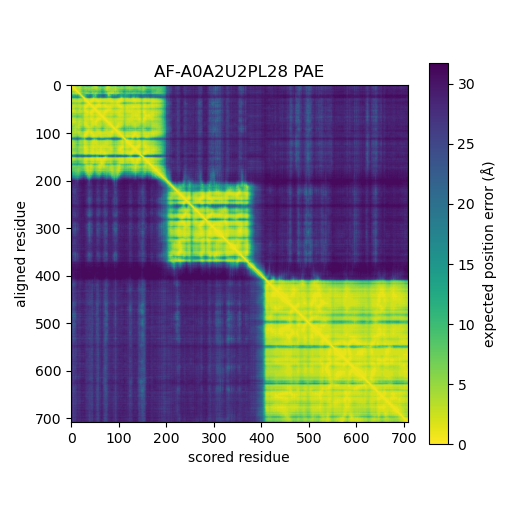.00 57.31 499 ASN A O 1
ATOM 4017 N N . ASN A 1 500 ? -4.165 8.446 -8.297 1.00 70.94 500 ASN A N 1
ATOM 4018 C CA . ASN A 1 500 ? -5.287 8.937 -9.085 1.00 70.94 500 ASN A CA 1
ATOM 4019 C C . ASN A 1 500 ? -5.585 8.080 -10.332 1.00 70.94 500 ASN A C 1
ATOM 4021 O O . ASN A 1 500 ? -5.873 8.595 -11.413 1.00 70.94 500 ASN A O 1
ATOM 4025 N N . LYS A 1 501 ? -5.481 6.756 -10.183 1.00 81.06 501 LYS A N 1
ATOM 4026 C CA . LYS A 1 501 ? -5.759 5.766 -11.226 1.00 81.06 501 LYS A CA 1
ATOM 4027 C C . LYS A 1 501 ? -6.234 4.457 -10.616 1.00 81.06 501 LYS A C 1
ATOM 4029 O O . LYS A 1 501 ? -6.003 4.201 -9.431 1.00 81.06 501 LYS A O 1
ATOM 4034 N N . ASP A 1 502 ? -6.842 3.619 -11.442 1.00 86.31 502 ASP A N 1
ATOM 4035 C CA . ASP A 1 502 ? -7.049 2.221 -11.091 1.00 86.31 502 ASP A CA 1
ATOM 4036 C C . ASP A 1 502 ? -5.710 1.482 -11.077 1.00 86.31 502 ASP A C 1
ATOM 4038 O O . ASP A 1 502 ? -4.815 1.750 -11.881 1.00 86.31 502 ASP A O 1
ATOM 4042 N N . ILE A 1 503 ? -5.568 0.605 -10.090 1.00 90.69 503 ILE A N 1
ATOM 4043 C CA . ILE A 1 503 ? -4.437 -0.299 -9.929 1.00 90.69 503 ILE A CA 1
ATOM 4044 C C . ILE A 1 503 ? -4.968 -1.715 -10.101 1.00 90.69 503 ILE A C 1
ATOM 4046 O O . ILE A 1 503 ? -5.896 -2.115 -9.389 1.00 90.69 503 ILE A O 1
ATOM 4050 N N . ASP A 1 504 ? -4.370 -2.468 -11.015 1.00 95.75 504 ASP A N 1
ATOM 4051 C CA . ASP A 1 504 ? -4.762 -3.837 -11.328 1.00 95.75 504 ASP A CA 1
ATOM 4052 C C . ASP A 1 504 ? -4.093 -4.814 -10.360 1.00 95.75 504 ASP A C 1
ATOM 4054 O O . ASP A 1 504 ? -3.008 -5.343 -10.608 1.00 95.75 504 ASP A O 1
ATOM 4058 N N . TYR A 1 505 ? -4.741 -5.059 -9.221 1.00 97.56 505 TYR A N 1
ATOM 4059 C CA . TYR A 1 505 ? -4.202 -5.943 -8.190 1.00 97.56 505 TYR A CA 1
ATOM 4060 C C . TYR A 1 505 ? -4.381 -7.414 -8.548 1.00 97.56 505 TYR A C 1
ATOM 4062 O O . TYR A 1 505 ? -5.489 -7.857 -8.847 1.00 97.56 505 TYR A O 1
ATOM 4070 N N . LEU A 1 506 ? -3.323 -8.212 -8.394 1.00 98.25 506 LEU A N 1
ATOM 4071 C CA . LEU A 1 506 ? -3.399 -9.666 -8.540 1.00 98.25 506 LEU A CA 1
ATOM 4072 C C . LEU A 1 506 ? -4.341 -10.294 -7.501 1.00 98.25 506 LEU A C 1
ATOM 4074 O O . LEU A 1 506 ? -4.273 -9.950 -6.319 1.00 98.25 506 LEU A O 1
ATOM 4078 N N . ILE A 1 507 ? -5.145 -11.272 -7.933 1.00 98.56 507 ILE A N 1
ATOM 4079 C CA . ILE A 1 507 ? -5.992 -12.113 -7.077 1.00 98.56 507 ILE A CA 1
ATOM 4080 C C . ILE A 1 507 ? -5.497 -13.564 -7.132 1.00 98.56 507 ILE A C 1
ATOM 4082 O O . ILE A 1 507 ? -5.595 -14.228 -8.167 1.00 98.56 507 ILE A O 1
ATOM 4086 N N . CYS A 1 508 ? -4.997 -14.078 -6.005 1.00 98.44 508 CYS A N 1
ATOM 4087 C CA . CYS A 1 508 ? -4.504 -15.453 -5.894 1.00 98.44 508 CYS A CA 1
ATOM 4088 C C . CYS A 1 508 ? -5.543 -16.365 -5.235 1.00 98.44 508 CYS A C 1
ATOM 4090 O O . CYS A 1 508 ? -5.793 -16.273 -4.036 1.00 98.44 508 CYS A O 1
ATOM 4092 N N . ASN A 1 509 ? -6.132 -17.258 -6.033 1.00 97.75 509 ASN A N 1
ATOM 4093 C CA . ASN A 1 509 ? -7.200 -18.164 -5.594 1.00 97.75 509 ASN A CA 1
ATOM 4094 C C . ASN A 1 509 ? -6.835 -19.650 -5.696 1.00 97.75 509 ASN A C 1
ATOM 4096 O O . ASN A 1 509 ? -7.644 -20.496 -5.320 1.00 97.75 509 ASN A O 1
ATOM 4100 N N . ASP A 1 510 ? -5.662 -19.974 -6.238 1.00 97.94 510 ASP A N 1
ATOM 4101 C CA . ASP A 1 510 ? -5.243 -21.349 -6.479 1.00 97.94 510 ASP A CA 1
ATOM 4102 C C . ASP A 1 510 ? -3.720 -21.498 -6.560 1.00 97.94 510 ASP A C 1
ATOM 4104 O O . ASP A 1 510 ? -2.978 -20.529 -6.743 1.00 97.94 510 ASP A O 1
ATOM 4108 N N . LEU A 1 511 ? -3.268 -22.747 -6.433 1.00 98.12 511 LEU A N 1
ATOM 4109 C CA . LEU A 1 511 ? -1.859 -23.131 -6.468 1.00 98.12 511 LEU A CA 1
ATOM 4110 C C . LEU A 1 511 ? -1.116 -22.659 -7.739 1.00 98.12 511 LEU A C 1
ATOM 4112 O O . LEU A 1 511 ? -0.024 -22.114 -7.597 1.00 98.12 511 LEU A O 1
ATOM 4116 N N . PRO A 1 512 ? -1.659 -22.778 -8.969 1.00 98.19 512 PRO A N 1
ATOM 4117 C CA . PRO A 1 512 ? -0.974 -22.288 -10.170 1.00 98.19 512 PRO A CA 1
ATOM 4118 C C . PRO A 1 512 ? -0.658 -20.793 -10.112 1.00 98.19 512 PRO A C 1
ATOM 4120 O O . PRO A 1 512 ? 0.438 -20.372 -10.484 1.00 98.19 512 PRO A O 1
ATOM 4123 N N . THR A 1 513 ? -1.606 -19.990 -9.618 1.00 98.38 513 THR A N 1
ATOM 4124 C CA . THR A 1 513 ? -1.409 -18.545 -9.443 1.00 98.38 513 THR A CA 1
ATOM 4125 C C . THR A 1 513 ? -0.345 -18.269 -8.384 1.00 98.38 513 THR A C 1
ATOM 4127 O O . THR A 1 513 ? 0.529 -17.433 -8.619 1.00 98.38 513 THR A O 1
ATOM 4130 N N . LEU A 1 514 ? -0.362 -19.017 -7.273 1.00 98.69 514 LEU A N 1
ATOM 4131 C CA . LEU A 1 514 ? 0.631 -18.922 -6.200 1.00 98.69 514 LEU A CA 1
ATOM 4132 C C . LEU A 1 514 ? 2.050 -19.243 -6.700 1.00 98.69 514 LEU A C 1
ATOM 4134 O O . LEU A 1 514 ? 2.979 -18.470 -6.469 1.00 98.69 514 LEU A O 1
ATOM 4138 N N . LEU A 1 515 ? 2.231 -20.338 -7.437 1.00 98.50 515 LEU A N 1
ATOM 4139 C CA . LEU A 1 515 ? 3.544 -20.698 -7.980 1.00 98.50 515 LEU A CA 1
ATOM 4140 C C . LEU A 1 515 ? 4.022 -19.691 -9.027 1.00 98.50 515 LEU A C 1
ATOM 4142 O O . LEU A 1 515 ? 5.203 -19.347 -9.055 1.00 98.50 515 LEU A O 1
ATOM 4146 N N . TRP A 1 516 ? 3.118 -19.166 -9.857 1.00 98.19 516 TRP A N 1
ATOM 4147 C CA . TRP A 1 516 ? 3.462 -18.150 -10.850 1.00 98.19 516 TRP A CA 1
ATOM 4148 C C . TRP A 1 516 ? 3.994 -16.867 -10.205 1.00 98.19 516 TRP A C 1
ATOM 4150 O O . TRP A 1 516 ? 5.064 -16.392 -10.588 1.00 98.19 516 TRP A O 1
ATOM 4160 N N . MET A 1 517 ? 3.319 -16.333 -9.184 1.00 97.50 517 MET A N 1
ATOM 4161 C CA . MET A 1 517 ? 3.781 -15.116 -8.501 1.00 97.50 517 MET A CA 1
ATOM 4162 C C . MET A 1 517 ? 5.105 -15.332 -7.748 1.00 97.50 517 MET A C 1
ATOM 4164 O O . MET A 1 517 ? 5.986 -14.470 -7.801 1.00 97.50 517 MET A O 1
ATOM 4168 N N . VAL A 1 518 ? 5.303 -16.492 -7.112 1.00 98.25 518 VAL A N 1
ATOM 4169 C CA . VAL A 1 518 ? 6.581 -16.842 -6.462 1.00 98.25 518 VAL A CA 1
ATOM 4170 C C . VAL A 1 518 ? 7.691 -16.966 -7.509 1.00 98.25 518 VAL A C 1
ATOM 4172 O O . VAL A 1 518 ? 8.798 -16.461 -7.319 1.00 98.25 518 VAL A O 1
ATOM 4175 N N . ASN A 1 519 ? 7.383 -17.528 -8.679 1.00 97.75 519 ASN A N 1
ATOM 4176 C CA . ASN A 1 519 ? 8.312 -17.628 -9.800 1.00 97.75 519 ASN A CA 1
ATOM 4177 C C . ASN A 1 519 ? 8.747 -16.256 -10.352 1.00 97.75 519 ASN A C 1
ATOM 4179 O O . ASN A 1 519 ? 9.879 -16.117 -10.820 1.00 97.75 519 ASN A O 1
ATOM 4183 N N . LEU A 1 520 ? 7.913 -15.219 -10.228 1.00 96.25 520 LEU A N 1
ATOM 4184 C CA . LEU A 1 520 ? 8.291 -13.828 -10.522 1.00 96.25 520 LEU A CA 1
ATOM 4185 C C . LEU A 1 520 ? 9.260 -13.219 -9.488 1.00 96.25 520 LEU A C 1
ATOM 4187 O O . LEU A 1 520 ? 9.652 -12.052 -9.615 1.00 96.25 520 LEU A O 1
ATOM 4191 N N . GLY A 1 521 ? 9.646 -13.990 -8.474 1.00 97.00 521 GLY A N 1
ATOM 4192 C CA . GLY A 1 521 ? 10.510 -13.589 -7.375 1.00 97.00 521 GLY A CA 1
ATOM 4193 C C . GLY A 1 521 ? 9.762 -12.990 -6.195 1.00 97.00 521 GLY A C 1
ATOM 4194 O O . GLY A 1 521 ? 10.387 -12.305 -5.393 1.00 97.00 521 GLY A O 1
ATOM 4195 N N . CYS A 1 522 ? 8.447 -13.190 -6.077 1.00 98.31 522 CYS A N 1
ATOM 4196 C CA . CYS A 1 522 ? 7.707 -12.782 -4.885 1.00 98.31 522 CYS A CA 1
ATOM 4197 C C . CYS A 1 522 ? 8.112 -13.666 -3.698 1.00 98.31 522 CYS A C 1
ATOM 4199 O O . CYS A 1 522 ? 7.781 -14.848 -3.664 1.00 98.31 522 CYS A O 1
ATOM 4201 N N . ILE A 1 523 ? 8.843 -13.088 -2.741 1.00 98.56 523 ILE A N 1
ATOM 4202 C CA . ILE A 1 523 ? 9.197 -13.775 -1.491 1.00 98.56 523 ILE A CA 1
ATOM 4203 C C . ILE A 1 523 ? 8.084 -13.588 -0.464 1.00 98.56 523 ILE A C 1
ATOM 4205 O O . ILE A 1 523 ? 7.685 -14.548 0.188 1.00 98.56 523 ILE A O 1
ATOM 4209 N N . GLU A 1 524 ? 7.576 -12.361 -0.340 1.00 98.56 524 GLU A N 1
ATOM 4210 C CA . GLU A 1 524 ? 6.590 -11.985 0.671 1.00 98.56 524 GLU A CA 1
ATOM 4211 C C . GLU A 1 524 ? 5.287 -11.501 0.023 1.00 98.56 524 GLU A C 1
ATOM 4213 O O . GLU A 1 524 ? 5.286 -10.660 -0.883 1.00 98.56 524 GLU A O 1
ATOM 4218 N N . ILE A 1 525 ? 4.177 -12.045 0.521 1.00 98.69 525 ILE A N 1
ATOM 4219 C CA . ILE A 1 525 ? 2.831 -11.903 -0.026 1.00 98.69 525 ILE A CA 1
ATOM 4220 C C . ILE A 1 525 ? 1.989 -11.107 0.965 1.00 98.69 525 ILE A C 1
ATOM 4222 O O . ILE A 1 525 ? 1.792 -11.533 2.106 1.00 98.69 525 ILE A O 1
ATOM 4226 N N . ASN A 1 526 ? 1.473 -9.960 0.523 1.00 98.56 526 ASN A N 1
ATOM 4227 C CA . ASN A 1 526 ? 0.734 -9.042 1.383 1.00 98.56 526 ASN A CA 1
ATOM 4228 C C . ASN A 1 526 ? -0.706 -8.855 0.880 1.00 98.56 526 ASN A C 1
ATOM 4230 O O . ASN A 1 526 ? -0.938 -8.003 0.015 1.00 98.56 526 ASN A O 1
ATOM 4234 N N . PRO A 1 527 ? -1.675 -9.648 1.368 1.00 98.38 527 PRO A N 1
ATOM 4235 C CA . PRO A 1 527 ? -3.077 -9.473 1.028 1.00 98.38 527 PRO A CA 1
ATOM 4236 C C . PRO A 1 527 ? -3.679 -8.253 1.722 1.00 98.38 527 PRO A C 1
ATOM 4238 O O . PRO A 1 527 ? -3.340 -7.927 2.860 1.00 98.38 527 PRO A O 1
ATOM 4241 N N . TRP A 1 528 ? -4.640 -7.614 1.062 1.00 98.25 528 TRP A N 1
ATOM 4242 C CA . TRP A 1 528 ? -5.504 -6.639 1.721 1.00 98.25 528 TRP A CA 1
ATOM 4243 C C . TRP A 1 528 ? -6.316 -7.293 2.843 1.00 98.25 528 TRP A C 1
ATOM 4245 O O . TRP A 1 528 ? -6.710 -8.460 2.776 1.00 98.25 528 TRP A O 1
ATOM 4255 N N . LEU A 1 529 ? -6.649 -6.496 3.859 1.00 98.06 529 LEU A N 1
ATOM 4256 C CA . LEU A 1 529 ? -7.542 -6.911 4.942 1.00 98.06 529 LEU A CA 1
ATOM 4257 C C . LEU A 1 529 ? -9.005 -7.077 4.490 1.00 98.06 529 LEU A C 1
ATOM 4259 O O . LEU A 1 529 ? -9.757 -7.818 5.130 1.00 98.06 529 LEU A O 1
ATOM 4263 N N . SER A 1 530 ? -9.403 -6.483 3.364 1.00 97.81 530 SER A N 1
ATOM 4264 C CA . SER A 1 530 ? -10.686 -6.691 2.682 1.00 97.81 530 SER A CA 1
ATOM 4265 C C . SER A 1 530 ? -10.551 -7.602 1.452 1.00 97.81 530 SER A C 1
ATOM 4267 O O . SER A 1 530 ? -9.450 -7.971 1.045 1.00 97.81 530 SER A O 1
ATOM 4269 N N . THR A 1 531 ? -11.688 -8.001 0.877 1.00 97.62 531 THR A N 1
ATOM 4270 C CA . THR A 1 531 ? -11.731 -8.720 -0.411 1.00 97.62 531 THR A CA 1
ATOM 4271 C C . THR A 1 531 ? -11.996 -7.735 -1.541 1.00 97.62 531 THR A C 1
ATOM 4273 O O . THR A 1 531 ? -12.624 -6.703 -1.309 1.00 97.62 531 THR A O 1
ATOM 4276 N N . TYR A 1 532 ? -11.632 -8.074 -2.778 1.00 96.50 532 TYR A N 1
ATOM 4277 C CA . TYR A 1 532 ? -11.911 -7.202 -3.928 1.00 96.50 532 TYR A CA 1
ATOM 4278 C C . TYR A 1 532 ? -13.421 -6.999 -4.168 1.00 96.50 532 TYR A C 1
ATOM 4280 O O . TYR A 1 532 ? -13.821 -6.025 -4.793 1.00 96.50 532 TYR A O 1
ATOM 4288 N N . LYS A 1 533 ? -14.268 -7.904 -3.652 1.00 95.94 533 LYS A N 1
ATOM 4289 C CA . LYS A 1 533 ? -15.739 -7.840 -3.744 1.00 95.94 533 LYS A CA 1
ATOM 4290 C C . LYS A 1 533 ? -16.362 -6.843 -2.765 1.00 95.94 533 LYS A C 1
ATOM 4292 O O . LYS A 1 533 ? -17.466 -6.364 -2.995 1.00 95.94 533 LYS A O 1
ATOM 4297 N N . LYS A 1 534 ? -15.685 -6.578 -1.647 1.00 96.56 534 LYS A N 1
ATOM 4298 C CA . LYS A 1 534 ? -16.079 -5.593 -0.631 1.00 96.56 534 LYS A CA 1
ATOM 4299 C C . LYS A 1 534 ? -14.839 -4.796 -0.225 1.00 96.56 534 LYS A C 1
ATOM 4301 O O . LYS A 1 534 ? -14.366 -4.965 0.900 1.00 96.56 534 LYS A O 1
ATOM 4306 N N . PRO A 1 535 ? -14.277 -3.990 -1.142 1.00 95.62 535 PRO A N 1
ATOM 4307 C CA . PRO A 1 535 ? -12.955 -3.401 -0.965 1.00 95.62 535 PRO A CA 1
ATOM 4308 C C . PRO A 1 535 ? -12.892 -2.455 0.232 1.00 95.62 535 PRO A C 1
ATOM 4310 O O . PRO A 1 535 ? -11.835 -2.364 0.840 1.00 95.62 535 PRO A O 1
ATOM 4313 N N . GLU A 1 536 ? -14.011 -1.847 0.629 1.00 96.00 536 GLU A N 1
ATOM 4314 C CA . GLU A 1 536 ? -14.069 -0.885 1.737 1.00 96.00 536 GLU A CA 1
ATOM 4315 C C . GLU A 1 536 ? -14.308 -1.523 3.114 1.00 96.00 536 GLU A C 1
ATOM 4317 O O . GLU A 1 536 ? -14.125 -0.867 4.138 1.00 96.00 536 GLU A O 1
ATOM 4322 N N . ASN A 1 537 ? -14.681 -2.808 3.167 1.00 97.88 537 ASN A N 1
ATOM 4323 C CA . ASN A 1 537 ? -15.036 -3.497 4.408 1.00 97.88 537 ASN A CA 1
ATOM 4324 C C . ASN A 1 537 ? -14.027 -4.606 4.730 1.00 97.88 537 ASN A C 1
ATOM 4326 O O . ASN A 1 537 ? -14.118 -5.711 4.176 1.00 97.88 537 ASN A O 1
ATOM 4330 N N . PRO A 1 538 ? -13.059 -4.356 5.626 1.00 97.81 538 PRO A N 1
ATOM 4331 C CA . PRO A 1 538 ? -12.078 -5.362 5.983 1.00 97.81 538 PRO A CA 1
ATOM 4332 C C . PRO A 1 538 ? -12.714 -6.553 6.708 1.00 97.81 538 PRO A C 1
ATOM 4334 O O . PRO A 1 538 ? -13.545 -6.435 7.607 1.00 97.81 538 PRO A O 1
ATOM 4337 N N . VAL A 1 539 ? -12.283 -7.743 6.305 1.00 97.56 539 VAL A N 1
ATOM 4338 C CA . VAL A 1 539 ? -12.624 -9.022 6.935 1.00 97.56 539 VAL A CA 1
ATOM 4339 C C . VAL A 1 539 ? -11.826 -9.212 8.224 1.00 97.56 539 VAL A C 1
ATOM 4341 O O . VAL A 1 539 ? -12.326 -9.832 9.160 1.00 97.56 539 VAL A O 1
ATOM 4344 N N . PHE A 1 540 ? -10.601 -8.687 8.264 1.00 98.00 540 PHE A N 1
ATOM 4345 C CA . PHE A 1 540 ? -9.686 -8.762 9.399 1.00 98.00 540 PHE A CA 1
ATOM 4346 C C . PHE A 1 540 ? -9.248 -7.366 9.830 1.00 98.00 540 PHE A C 1
ATOM 4348 O O . PHE A 1 540 ? -9.141 -6.473 8.999 1.00 98.00 540 PHE A O 1
ATOM 4355 N N . ALA A 1 541 ? -8.946 -7.198 11.107 1.00 98.12 541 ALA A N 1
ATOM 4356 C CA . ALA A 1 541 ? -8.228 -6.038 11.617 1.00 98.12 541 ALA A CA 1
ATOM 4357 C C . ALA A 1 541 ? -6.950 -6.512 12.304 1.00 98.12 541 ALA A C 1
ATOM 4359 O O . ALA A 1 541 ? -6.916 -7.640 12.799 1.00 98.12 541 ALA A O 1
ATOM 4360 N N . VAL A 1 542 ? -5.916 -5.676 12.326 1.00 98.31 542 VAL A N 1
ATOM 4361 C CA . VAL A 1 542 ? -4.597 -6.043 12.845 1.00 98.31 542 VAL A CA 1
ATOM 4362 C C . VAL A 1 542 ? -4.024 -4.965 13.755 1.00 98.31 542 VAL A C 1
ATOM 4364 O O . VAL A 1 542 ? -3.964 -3.802 13.374 1.00 98.31 542 VAL A O 1
ATOM 4367 N N . MET A 1 543 ? -3.558 -5.352 14.937 1.00 98.56 543 MET A N 1
ATOM 4368 C CA . MET A 1 543 ? -2.592 -4.577 15.711 1.00 98.56 543 MET A CA 1
ATOM 4369 C C . MET A 1 543 ? -1.195 -5.117 15.393 1.00 98.56 543 MET A C 1
ATOM 4371 O O . MET A 1 543 ? -0.911 -6.287 15.666 1.00 98.56 543 MET A O 1
ATOM 4375 N N . ASP A 1 544 ? -0.344 -4.295 14.783 1.00 98.38 544 ASP A N 1
ATOM 4376 C CA . ASP A 1 544 ? 1.048 -4.643 14.489 1.00 98.38 544 ASP A CA 1
ATOM 4377 C C . ASP A 1 544 ? 1.970 -4.056 15.565 1.00 98.38 544 ASP A C 1
ATOM 4379 O O . ASP A 1 544 ? 2.004 -2.845 15.790 1.00 98.38 544 ASP A O 1
ATOM 4383 N N . LEU A 1 545 ? 2.676 -4.940 16.269 1.00 97.81 545 LEU A N 1
ATOM 4384 C CA . LEU A 1 545 ? 3.623 -4.590 17.320 1.00 97.81 545 LEU A CA 1
ATOM 4385 C C . LEU A 1 545 ? 5.027 -4.523 16.713 1.00 97.81 545 LEU A C 1
ATOM 4387 O O . LEU A 1 545 ? 5.715 -5.545 16.634 1.00 97.81 545 LEU A O 1
ATOM 4391 N N . ASP A 1 546 ? 5.461 -3.332 16.289 1.00 94.81 546 ASP A N 1
ATOM 4392 C CA . ASP A 1 546 ? 6.793 -3.115 15.701 1.00 94.81 546 ASP A CA 1
ATOM 4393 C C . ASP A 1 546 ? 7.792 -2.654 16.773 1.00 94.81 546 ASP A C 1
ATOM 4395 O O . ASP A 1 546 ? 7.727 -1.502 17.206 1.00 94.81 546 ASP A O 1
ATOM 4399 N N . PRO A 1 547 ? 8.765 -3.487 17.181 1.00 92.00 547 PRO A N 1
ATOM 4400 C CA . PRO A 1 547 ? 9.629 -3.177 18.316 1.00 92.00 547 PRO A CA 1
ATOM 4401 C C . PRO A 1 547 ? 10.561 -1.982 18.093 1.00 92.00 547 PRO A C 1
ATOM 4403 O O . PRO A 1 547 ? 11.095 -1.473 19.058 1.00 92.00 547 PRO A O 1
ATOM 4406 N N . ASN A 1 548 ? 10.780 -1.533 16.850 1.00 80.25 548 ASN A N 1
ATOM 4407 C CA . ASN A 1 548 ? 11.598 -0.363 16.495 1.00 80.25 548 ASN A CA 1
ATOM 4408 C C . ASN A 1 548 ? 12.831 -0.093 17.396 1.00 80.25 548 ASN A C 1
ATOM 4410 O O . ASN A 1 548 ? 12.802 0.755 18.290 1.00 80.25 548 ASN A O 1
ATOM 4414 N N . ASP A 1 549 ? 13.934 -0.785 17.109 1.00 79.62 549 ASP A N 1
ATOM 4415 C CA . ASP A 1 549 ? 15.211 -0.684 17.837 1.00 79.62 549 ASP A CA 1
ATOM 4416 C C . ASP A 1 549 ? 15.116 -1.025 19.343 1.00 79.62 549 ASP A C 1
ATOM 4418 O O . ASP A 1 549 ? 15.984 -0.638 20.124 1.00 79.62 549 ASP A O 1
ATOM 4422 N N . VAL A 1 550 ? 14.065 -1.739 19.767 1.00 82.81 550 VAL A N 1
ATOM 4423 C CA . VAL A 1 550 ? 14.019 -2.440 21.058 1.00 82.81 550 VAL A CA 1
ATOM 4424 C C . VAL A 1 550 ? 14.771 -3.762 20.923 1.00 82.81 550 VAL A C 1
ATOM 4426 O O . VAL A 1 550 ? 14.417 -4.604 20.096 1.00 82.81 550 VAL A O 1
ATOM 4429 N N . ASP A 1 551 ? 15.811 -3.924 21.739 1.00 78.25 551 ASP A N 1
ATOM 4430 C CA . ASP A 1 551 ? 16.657 -5.122 21.757 1.00 78.25 551 ASP A CA 1
ATOM 4431 C C . ASP A 1 551 ? 16.011 -6.283 22.534 1.00 78.25 551 ASP A C 1
ATOM 4433 O O . ASP A 1 551 ? 16.252 -7.449 22.224 1.00 78.25 551 ASP A O 1
ATOM 4437 N N . ASP A 1 552 ? 15.173 -5.968 23.527 1.00 84.19 552 ASP A N 1
ATOM 4438 C CA . ASP A 1 552 ? 14.509 -6.949 24.383 1.00 84.19 552 ASP A CA 1
ATOM 4439 C C . ASP A 1 552 ? 13.133 -7.351 23.832 1.00 84.19 552 ASP A C 1
ATOM 4441 O O . ASP A 1 552 ? 12.148 -6.614 23.914 1.00 84.19 552 ASP A O 1
ATOM 4445 N N . PHE A 1 553 ? 13.057 -8.557 23.272 1.00 91.44 553 PHE A N 1
ATOM 4446 C CA . PHE A 1 553 ? 11.816 -9.095 22.723 1.00 91.44 553 PHE A CA 1
ATOM 4447 C C . PHE A 1 553 ? 10.789 -9.477 23.806 1.00 91.44 553 PHE A C 1
ATOM 4449 O O . PHE A 1 553 ? 9.600 -9.593 23.498 1.00 91.44 553 PHE A O 1
ATOM 4456 N N . THR A 1 554 ? 11.197 -9.624 25.074 1.00 92.50 554 THR A N 1
ATOM 4457 C CA . THR A 1 554 ? 10.266 -9.951 26.168 1.00 92.50 554 THR A CA 1
ATOM 4458 C C . THR A 1 554 ? 9.247 -8.833 26.403 1.00 92.50 554 THR A C 1
ATOM 4460 O O . THR A 1 554 ? 8.085 -9.116 26.691 1.00 92.50 554 THR A O 1
ATOM 4463 N N . GLU A 1 555 ? 9.612 -7.571 26.160 1.00 93.19 555 GLU A N 1
ATOM 4464 C CA . GLU A 1 555 ? 8.666 -6.448 26.218 1.00 93.19 555 GLU A CA 1
ATOM 4465 C C . GLU A 1 555 ? 7.589 -6.546 25.128 1.00 93.19 555 GLU A C 1
ATOM 4467 O O . GLU A 1 555 ? 6.416 -6.267 25.371 1.00 93.19 555 GLU A O 1
ATOM 4472 N N . VAL A 1 556 ? 7.946 -7.025 23.933 1.00 96.25 556 VAL A N 1
ATOM 4473 C CA . VAL A 1 556 ? 6.987 -7.257 22.837 1.00 96.25 556 VAL A CA 1
ATOM 4474 C C . VAL A 1 556 ? 5.980 -8.337 23.227 1.00 96.25 556 VAL A C 1
ATOM 4476 O O . VAL A 1 556 ? 4.787 -8.201 22.952 1.00 96.25 556 VAL A O 1
ATOM 4479 N N . VAL A 1 557 ? 6.453 -9.388 23.901 1.00 97.44 557 VAL A N 1
ATOM 4480 C CA . VAL A 1 557 ? 5.619 -10.464 24.449 1.00 97.44 557 VAL A CA 1
ATOM 4481 C C . VAL A 1 557 ? 4.652 -9.922 25.502 1.00 97.44 557 VAL A C 1
ATOM 4483 O O . VAL A 1 557 ? 3.452 -10.171 25.392 1.00 97.44 557 VAL A O 1
ATOM 4486 N N . ARG A 1 558 ? 5.126 -9.131 26.474 1.00 96.94 558 ARG A N 1
ATOM 4487 C CA . ARG A 1 558 ? 4.259 -8.533 27.508 1.00 96.94 558 ARG A CA 1
ATOM 4488 C C . ARG A 1 558 ? 3.170 -7.654 26.899 1.00 96.94 558 ARG A C 1
ATOM 4490 O O . ARG A 1 558 ? 2.000 -7.807 27.240 1.00 96.94 558 ARG A O 1
ATOM 4497 N N . VAL A 1 559 ? 3.533 -6.794 25.948 1.00 97.94 559 VAL A N 1
ATOM 4498 C CA . VAL A 1 559 ? 2.580 -5.934 25.229 1.00 97.94 559 VAL A CA 1
ATOM 4499 C C . VAL A 1 559 ? 1.552 -6.766 24.454 1.00 97.94 559 VAL A C 1
ATOM 4501 O O . VAL A 1 559 ? 0.366 -6.431 24.453 1.00 97.94 559 VAL A O 1
ATOM 4504 N N . ALA A 1 560 ? 1.970 -7.872 23.831 1.00 98.50 560 ALA A N 1
ATOM 4505 C CA . ALA A 1 560 ? 1.060 -8.774 23.131 1.00 98.50 560 ALA A CA 1
ATOM 4506 C C . ALA A 1 560 ? 0.067 -9.471 24.073 1.00 98.50 560 ALA A C 1
ATOM 4508 O O . ALA A 1 560 ? -1.115 -9.568 23.739 1.00 98.50 560 ALA A O 1
ATOM 4509 N N . LEU A 1 561 ? 0.522 -9.917 25.247 1.00 98.56 561 LEU A N 1
ATOM 4510 C CA . LEU A 1 561 ? -0.338 -10.514 26.273 1.00 98.56 561 LEU A CA 1
ATOM 4511 C C . LEU A 1 561 ? -1.342 -9.492 26.821 1.00 98.56 561 LEU A C 1
ATOM 4513 O O . LEU A 1 561 ? -2.526 -9.793 26.917 1.00 98.56 561 LEU A O 1
ATOM 4517 N N . THR A 1 562 ? -0.926 -8.247 27.059 1.00 98.62 562 THR A N 1
ATOM 4518 C CA . THR A 1 562 ? -1.860 -7.177 27.441 1.00 98.62 562 THR A CA 1
ATOM 4519 C C . THR A 1 562 ? -2.904 -6.902 26.361 1.00 98.62 562 THR A C 1
ATOM 4521 O O . THR A 1 562 ? -4.083 -6.736 26.667 1.00 98.62 562 THR A O 1
ATOM 4524 N N . ALA A 1 563 ? -2.505 -6.889 25.088 1.00 98.62 563 ALA A N 1
ATOM 4525 C CA . ALA A 1 563 ? -3.446 -6.739 23.984 1.00 98.62 563 ALA A CA 1
ATOM 4526 C C . ALA A 1 563 ? -4.462 -7.894 23.923 1.00 98.62 563 ALA A C 1
ATOM 4528 O O . ALA A 1 563 ? -5.641 -7.643 23.663 1.00 98.62 563 ALA A O 1
ATOM 4529 N N . ARG A 1 564 ? -4.027 -9.138 24.191 1.00 98.62 564 ARG A N 1
ATOM 4530 C CA . ARG A 1 564 ? -4.921 -10.298 24.327 1.00 98.62 564 ARG A CA 1
ATOM 4531 C C . ARG A 1 564 ? -5.939 -10.069 25.433 1.00 98.62 564 ARG A C 1
ATOM 4533 O O . ARG A 1 564 ? -7.133 -10.147 25.167 1.00 98.62 564 ARG A O 1
ATOM 4540 N N . ASP A 1 565 ? -5.466 -9.756 26.635 1.00 98.50 565 ASP A N 1
ATOM 4541 C CA . ASP A 1 565 ? -6.309 -9.661 27.824 1.00 98.50 565 ASP A CA 1
ATOM 4542 C C . ASP A 1 565 ? -7.371 -8.559 27.668 1.00 98.50 565 ASP A C 1
ATOM 4544 O O . ASP A 1 565 ? -8.540 -8.775 27.988 1.00 98.50 565 ASP A O 1
ATOM 4548 N N . ILE A 1 566 ? -7.006 -7.405 27.093 1.00 98.44 566 ILE A N 1
ATOM 4549 C CA . ILE A 1 566 ? -7.957 -6.322 26.785 1.00 98.44 566 ILE A CA 1
ATOM 4550 C C . ILE A 1 566 ? -9.022 -6.795 25.783 1.00 98.44 566 ILE A C 1
ATOM 4552 O O . ILE A 1 566 ? -10.215 -6.558 25.984 1.00 98.44 566 ILE A O 1
ATOM 4556 N N . LEU A 1 567 ? -8.619 -7.467 24.700 1.00 98.31 567 LEU A N 1
ATOM 4557 C CA . LEU A 1 567 ? -9.555 -7.959 23.684 1.00 98.31 567 LEU A CA 1
ATOM 4558 C C . LEU A 1 567 ? -10.497 -9.033 24.246 1.00 98.31 567 LEU A C 1
ATOM 4560 O O . LEU A 1 567 ? -11.701 -8.984 23.985 1.00 98.31 567 LEU A O 1
ATOM 4564 N N . GLU A 1 568 ? -9.988 -9.953 25.062 1.00 97.75 568 GLU A N 1
ATOM 4565 C CA . GLU A 1 568 ? -10.794 -10.990 25.713 1.00 97.75 568 GLU A CA 1
ATOM 4566 C C . GLU A 1 568 ? -11.789 -10.395 26.718 1.00 97.75 568 GLU A C 1
ATOM 4568 O O . GLU A 1 568 ? -12.959 -10.789 26.724 1.00 97.75 568 GLU A O 1
ATOM 4573 N N . GLN A 1 569 ? -11.389 -9.378 27.492 1.00 97.38 569 GLN A N 1
ATOM 4574 C CA . GLN A 1 569 ? -12.300 -8.617 28.360 1.00 97.38 569 GLN A CA 1
ATOM 4575 C C . GLN A 1 569 ? -13.420 -7.942 27.552 1.00 97.38 569 GLN A C 1
ATOM 4577 O O . GLN A 1 569 ? -14.595 -8.000 27.931 1.00 97.38 569 GLN A O 1
ATOM 4582 N N . MET A 1 570 ? -13.096 -7.411 26.371 1.00 96.88 570 MET A N 1
ATOM 4583 C CA . MET A 1 570 ? -14.076 -6.891 25.411 1.00 96.88 570 MET A CA 1
ATOM 4584 C C . MET A 1 570 ? -14.944 -7.989 24.760 1.00 96.88 570 MET A C 1
ATOM 4586 O O . MET A 1 570 ? -15.931 -7.697 24.082 1.00 96.88 570 MET A O 1
ATOM 4590 N N . GLY A 1 571 ? -14.659 -9.271 24.999 1.00 96.56 571 GLY A N 1
ATOM 4591 C CA . GLY A 1 571 ? -15.343 -10.411 24.382 1.00 96.56 571 GLY A CA 1
ATOM 4592 C C . GLY A 1 571 ? -15.004 -10.607 22.908 1.00 96.56 571 GLY A C 1
ATOM 4593 O O . GLY A 1 571 ? -15.833 -11.127 22.165 1.00 96.56 571 GLY A O 1
ATOM 4594 N N . ILE A 1 572 ? -13.828 -10.160 22.477 1.00 97.00 572 ILE A N 1
ATOM 4595 C CA . ILE A 1 572 ? -13.287 -10.411 21.146 1.00 97.00 572 ILE A CA 1
ATOM 4596 C C . ILE A 1 572 ? -12.201 -11.467 21.277 1.00 97.00 572 ILE A C 1
ATOM 4598 O O . ILE A 1 572 ? -11.257 -11.284 22.036 1.00 97.00 572 ILE A O 1
ATOM 4602 N N . ARG A 1 573 ? -12.287 -12.536 20.485 1.00 96.75 573 ARG A N 1
ATOM 4603 C CA . ARG A 1 573 ? -11.217 -13.528 20.390 1.00 96.75 573 ARG A CA 1
ATOM 4604 C C . ARG A 1 573 ? -10.053 -12.995 19.542 1.00 96.75 573 ARG A C 1
ATOM 4606 O O . ARG A 1 573 ? -10.253 -12.733 18.350 1.00 96.75 573 ARG A O 1
ATOM 4613 N N . PRO A 1 574 ? -8.843 -12.850 20.108 1.00 97.75 574 PRO A N 1
ATOM 4614 C CA . PRO A 1 574 ? -7.678 -12.400 19.365 1.00 97.75 574 PRO A CA 1
ATOM 4615 C C . PRO A 1 574 ? -6.851 -13.585 18.845 1.00 97.75 574 PRO A C 1
ATOM 4617 O O . PRO A 1 574 ? -6.721 -14.624 19.496 1.00 97.75 574 PRO A O 1
ATOM 4620 N N . TYR A 1 575 ? -6.242 -13.411 17.676 1.00 98.31 575 TYR A N 1
ATOM 4621 C CA . TYR A 1 575 ? -5.390 -14.402 17.019 1.00 98.31 575 TYR A CA 1
ATOM 4622 C C . TYR A 1 575 ? -3.998 -13.819 16.818 1.00 98.31 575 TYR A C 1
ATOM 4624 O O . TYR A 1 575 ? -3.877 -12.691 16.355 1.00 98.31 575 TYR A O 1
ATOM 4632 N N . ILE A 1 576 ? -2.935 -14.559 17.118 1.00 98.69 576 ILE A N 1
ATOM 4633 C CA . ILE A 1 576 ? -1.570 -14.028 17.037 1.00 98.69 576 ILE A CA 1
ATOM 4634 C C . ILE A 1 576 ? -0.692 -14.827 16.079 1.00 98.69 576 ILE A C 1
ATOM 4636 O O . ILE A 1 576 ? -0.846 -16.038 15.904 1.00 98.69 576 ILE A O 1
ATOM 4640 N N . LYS A 1 577 ? 0.225 -14.118 15.421 1.00 98.62 577 LYS A N 1
ATOM 4641 C CA . LYS A 1 577 ? 1.298 -14.703 14.621 1.00 98.62 577 LYS A CA 1
ATOM 4642 C C . LYS A 1 577 ? 2.594 -13.928 14.780 1.00 98.62 577 LYS A C 1
ATOM 4644 O O . LYS A 1 577 ? 2.584 -12.711 14.995 1.00 98.62 577 LYS A O 1
ATOM 4649 N N . THR A 1 578 ? 3.719 -14.604 14.567 1.00 98.44 578 THR A N 1
ATOM 4650 C CA . THR A 1 578 ? 4.969 -13.888 14.316 1.00 98.44 578 THR A CA 1
ATOM 4651 C C . THR A 1 578 ? 4.835 -13.075 13.031 1.00 98.44 578 THR A C 1
ATOM 4653 O O . THR A 1 578 ? 4.237 -13.519 12.043 1.00 98.44 578 THR A O 1
ATOM 4656 N N . SER A 1 579 ? 5.434 -11.884 12.989 1.00 97.56 579 SER A N 1
ATOM 4657 C CA . SER A 1 579 ? 5.593 -11.181 11.711 1.00 97.56 579 SER A CA 1
ATOM 4658 C C . SER A 1 579 ? 6.509 -11.976 10.769 1.00 97.56 579 SER A C 1
ATOM 4660 O O . SER A 1 579 ? 6.405 -11.847 9.555 1.00 97.56 579 SER A O 1
ATOM 4662 N N . GLY A 1 580 ? 7.421 -12.792 11.309 1.00 96.25 580 GLY A N 1
ATOM 4663 C CA . GLY A 1 580 ? 8.542 -13.382 10.574 1.00 96.25 580 GLY A CA 1
ATOM 4664 C C . GLY A 1 580 ? 9.677 -12.378 10.319 1.00 96.25 580 GLY A C 1
ATOM 4665 O O . GLY A 1 580 ? 10.645 -12.704 9.645 1.00 96.25 580 GLY A O 1
ATOM 4666 N N . SER A 1 581 ? 9.567 -11.144 10.819 1.00 95.00 581 SER A N 1
ATOM 4667 C CA . SER A 1 581 ? 10.604 -10.114 10.718 1.00 95.00 581 SER A CA 1
ATOM 4668 C C . SER A 1 581 ? 11.140 -9.775 12.107 1.00 95.00 581 SER A C 1
ATOM 4670 O O . SER A 1 581 ? 12.113 -10.381 12.541 1.00 95.00 581 SER A O 1
ATOM 4672 N N . ARG A 1 582 ? 10.507 -8.832 12.812 1.00 93.12 582 ARG A N 1
ATOM 4673 C CA . ARG A 1 582 ? 10.945 -8.373 14.141 1.00 93.12 582 ARG A CA 1
ATOM 4674 C C . ARG A 1 582 ? 9.836 -8.388 15.185 1.00 93.12 582 ARG A C 1
ATOM 4676 O O . ARG A 1 582 ? 10.146 -8.538 16.350 1.00 93.12 582 ARG A O 1
ATOM 4683 N N . GLY A 1 583 ? 8.582 -8.204 14.773 1.00 96.12 583 GLY A N 1
ATOM 4684 C CA . GLY A 1 583 ? 7.437 -8.008 15.663 1.00 96.12 583 GLY A CA 1
ATOM 4685 C C . GLY A 1 583 ? 6.406 -9.134 15.644 1.00 96.12 583 GLY A C 1
ATOM 4686 O O . GLY A 1 583 ? 6.619 -10.185 15.021 1.00 96.12 583 GLY A O 1
ATOM 4687 N N . LEU A 1 584 ? 5.262 -8.868 16.271 1.00 98.50 584 LEU A N 1
ATOM 4688 C CA . LEU A 1 584 ? 4.090 -9.745 16.345 1.00 98.50 584 LEU A CA 1
ATOM 4689 C C . LEU A 1 584 ? 2.875 -9.045 15.736 1.00 98.50 584 LEU A C 1
ATOM 4691 O O . LEU A 1 584 ? 2.734 -7.833 15.864 1.00 98.50 584 LEU A O 1
ATOM 4695 N N . HIS A 1 585 ? 1.988 -9.803 15.090 1.00 98.75 585 HIS A N 1
ATOM 4696 C CA . HIS A 1 585 ? 0.717 -9.268 14.602 1.00 98.75 585 HIS A CA 1
ATOM 4697 C C . HIS A 1 585 ? -0.440 -9.938 15.337 1.00 98.75 585 HIS A C 1
ATOM 4699 O O . HIS A 1 585 ? -0.508 -11.171 15.378 1.00 98.75 585 HIS A O 1
ATOM 4705 N N . ILE A 1 586 ? -1.371 -9.132 15.840 1.00 98.75 586 ILE A N 1
ATOM 4706 C CA . ILE A 1 586 ? -2.576 -9.591 16.532 1.00 98.75 586 ILE A CA 1
ATOM 4707 C C . ILE A 1 586 ? -3.781 -9.267 15.659 1.00 98.75 586 ILE A C 1
ATOM 4709 O O . ILE A 1 586 ? -4.038 -8.109 15.345 1.00 98.75 586 ILE A O 1
ATOM 4713 N N . PHE A 1 587 ? -4.498 -10.298 15.239 1.00 98.56 587 PHE A N 1
ATOM 4714 C CA . PHE A 1 587 ? -5.640 -10.241 14.348 1.00 98.56 587 PHE A CA 1
ATOM 4715 C C . PHE A 1 587 ? -6.948 -10.402 15.116 1.00 98.56 587 PHE A C 1
ATOM 4717 O O . PHE A 1 587 ? -7.052 -11.200 16.047 1.00 98.56 587 PHE A O 1
ATOM 4724 N N . ILE A 1 588 ? -7.971 -9.694 14.649 1.00 97.81 588 ILE A N 1
ATOM 4725 C CA . ILE A 1 588 ? -9.373 -9.924 15.007 1.00 97.81 588 ILE A CA 1
ATOM 4726 C C . ILE A 1 588 ? -10.214 -10.004 13.731 1.00 97.81 588 ILE A C 1
ATOM 4728 O O . ILE A 1 588 ? -9.822 -9.485 12.680 1.00 97.81 588 ILE A O 1
ATOM 4732 N N . HIS A 1 589 ? -11.382 -10.640 13.807 1.00 97.50 589 HIS A N 1
ATOM 4733 C CA . HIS A 1 589 ? -12.251 -10.873 12.653 1.00 97.50 589 HIS A CA 1
ATOM 4734 C C . HIS A 1 589 ? -13.562 -10.062 12.735 1.00 97.50 589 HIS A C 1
ATOM 4736 O O . HIS A 1 589 ? -14.582 -10.590 13.162 1.00 97.50 589 HIS A O 1
ATOM 4742 N N . PRO A 1 590 ? -13.605 -8.788 12.296 1.00 96.69 590 PRO A N 1
ATOM 4743 C CA . PRO A 1 590 ? -14.842 -7.993 12.239 1.00 96.69 590 PRO A CA 1
ATOM 4744 C C . PRO A 1 590 ? -15.844 -8.452 11.159 1.00 96.69 590 PRO A C 1
ATOM 4746 O O . PRO A 1 590 ? -16.922 -7.872 11.019 1.00 96.69 590 PRO A O 1
ATOM 4749 N N . GLY A 1 591 ? -15.505 -9.458 10.343 1.00 95.62 591 GLY A N 1
ATOM 4750 C CA . GLY A 1 591 ? -16.458 -10.104 9.436 1.00 95.62 591 GLY A CA 1
ATOM 4751 C C . GLY A 1 591 ? -16.959 -9.244 8.272 1.00 95.62 591 GLY A C 1
ATOM 4752 O O . GLY A 1 591 ? -18.063 -9.498 7.789 1.00 95.62 591 GLY A O 1
ATOM 4753 N N . ALA A 1 592 ? -16.189 -8.236 7.832 1.00 96.31 592 ALA A N 1
ATOM 4754 C CA . ALA A 1 592 ? -16.581 -7.273 6.791 1.00 96.31 592 ALA A CA 1
ATOM 4755 C C . ALA A 1 592 ? -17.907 -6.544 7.090 1.00 96.31 592 ALA A C 1
ATOM 4757 O O . ALA A 1 592 ? -18.650 -6.184 6.175 1.00 96.31 592 ALA A O 1
ATOM 4758 N N . LYS A 1 593 ? -18.213 -6.355 8.382 1.00 96.75 593 LYS A N 1
ATOM 4759 C CA . LYS A 1 593 ? -19.392 -5.624 8.873 1.00 96.75 593 LYS A CA 1
ATOM 4760 C C . LYS A 1 593 ? -19.169 -4.110 8.920 1.00 96.75 593 LYS A C 1
ATOM 4762 O O . LYS A 1 593 ? -20.120 -3.354 8.768 1.00 96.75 593 LYS A O 1
ATOM 4767 N N . TYR A 1 594 ? -17.929 -3.691 9.145 1.00 96.81 594 TYR A N 1
ATOM 4768 C CA . TYR A 1 594 ? -17.529 -2.297 9.330 1.00 96.81 594 TYR A CA 1
ATOM 4769 C C . TYR A 1 594 ? -16.595 -1.874 8.197 1.00 96.81 594 TYR A C 1
ATOM 4771 O O . TYR A 1 594 ? -15.994 -2.735 7.549 1.00 96.81 594 TYR A O 1
ATOM 4779 N N . ASP A 1 595 ? -16.516 -0.580 7.909 1.00 97.31 595 ASP A N 1
ATOM 4780 C CA . ASP A 1 595 ? -15.541 -0.046 6.957 1.00 97.31 595 ASP A CA 1
ATOM 4781 C C . ASP A 1 595 ? -14.137 0.067 7.580 1.00 97.31 595 ASP A C 1
ATOM 4783 O O . ASP A 1 595 ? -13.925 -0.172 8.777 1.00 97.31 595 ASP A O 1
ATOM 4787 N N . TYR A 1 596 ? -13.155 0.402 6.744 1.00 96.69 596 TYR A N 1
ATOM 4788 C CA . TYR A 1 596 ? -11.777 0.615 7.177 1.00 96.69 596 TYR A CA 1
ATOM 4789 C C . TYR A 1 596 ? -11.622 1.717 8.226 1.00 96.69 596 TYR A C 1
ATOM 4791 O O . TYR A 1 596 ? -10.737 1.610 9.076 1.00 96.69 596 TYR A O 1
ATOM 4799 N N . GLU A 1 597 ? -12.439 2.769 8.192 1.00 96.56 597 GLU A N 1
ATOM 4800 C CA . GLU A 1 597 ? -12.308 3.878 9.131 1.00 96.56 597 GLU A CA 1
ATOM 4801 C C . GLU A 1 597 ? -12.703 3.455 10.546 1.00 96.56 597 GLU A C 1
ATOM 4803 O O . GLU A 1 597 ? -11.916 3.641 11.481 1.00 96.56 597 GLU A O 1
ATOM 4808 N N . ILE A 1 598 ? -13.861 2.808 10.692 1.00 97.69 598 ILE A N 1
ATOM 4809 C CA . ILE A 1 598 ? -14.343 2.272 11.970 1.00 97.69 598 ILE A CA 1
ATOM 4810 C C . ILE A 1 598 ? -13.337 1.268 12.534 1.00 97.69 598 ILE A C 1
ATOM 4812 O O . ILE A 1 598 ? -12.977 1.334 13.710 1.00 97.69 598 ILE A O 1
ATOM 4816 N N . VAL A 1 599 ? -12.848 0.354 11.695 1.00 97.88 599 VAL A N 1
ATOM 4817 C CA . VAL A 1 599 ? -11.914 -0.699 12.115 1.00 97.88 599 VAL A CA 1
ATOM 4818 C C . VAL A 1 599 ? -10.572 -0.111 12.546 1.00 97.88 599 VAL A C 1
ATOM 4820 O O . VAL A 1 599 ? -10.065 -0.455 13.613 1.00 97.88 599 VAL A O 1
ATOM 4823 N N . LYS A 1 600 ? -10.020 0.830 11.774 1.00 98.06 600 LYS A N 1
ATOM 4824 C CA . LYS A 1 600 ? -8.796 1.558 12.131 1.00 98.06 600 LYS A CA 1
ATOM 4825 C C . LYS A 1 600 ? -8.958 2.308 13.452 1.00 98.06 600 LYS A C 1
ATOM 4827 O O . LYS A 1 600 ? -8.056 2.253 14.283 1.00 98.06 600 LYS A O 1
ATOM 4832 N N . ASN A 1 601 ? -10.084 2.988 13.659 1.00 97.88 601 ASN A N 1
ATOM 4833 C CA . ASN A 1 601 ? -10.336 3.746 14.885 1.00 97.88 601 ASN A CA 1
ATOM 4834 C C . ASN A 1 601 ? -10.490 2.823 16.104 1.00 97.88 601 ASN A C 1
ATOM 4836 O O . ASN A 1 601 ? -9.976 3.146 17.172 1.00 97.88 601 ASN A O 1
ATOM 4840 N N . PHE A 1 602 ? -11.106 1.649 15.941 1.00 98.44 602 PHE A N 1
ATOM 4841 C CA . PHE A 1 602 ? -11.169 0.639 16.998 1.00 98.44 602 PHE A CA 1
ATOM 4842 C C . PHE A 1 602 ? -9.775 0.118 17.385 1.00 98.44 602 PHE A C 1
ATOM 4844 O O . PHE A 1 602 ? -9.440 0.071 18.566 1.00 98.44 602 PHE A O 1
ATOM 4851 N N . ILE A 1 603 ? -8.928 -0.219 16.406 1.00 98.50 603 ILE A N 1
ATOM 4852 C CA . ILE A 1 603 ? -7.553 -0.661 16.690 1.00 98.50 603 ILE A CA 1
ATOM 4853 C C . ILE A 1 603 ? -6.714 0.477 17.284 1.00 98.50 603 ILE A C 1
ATOM 4855 O O . ILE A 1 603 ? -5.893 0.235 18.164 1.00 98.50 603 ILE A O 1
ATOM 4859 N N . HIS A 1 604 ? -6.937 1.726 16.869 1.00 98.50 604 HIS A N 1
ATOM 4860 C CA . HIS A 1 604 ? -6.292 2.879 17.493 1.00 98.50 604 HIS A CA 1
ATOM 4861 C C . HIS A 1 604 ? -6.678 3.004 18.974 1.00 98.50 604 HIS A C 1
ATOM 4863 O O . HIS A 1 604 ? -5.798 3.174 19.814 1.00 98.50 604 HIS A O 1
ATOM 4869 N N . TYR A 1 605 ? -7.964 2.847 19.299 1.00 98.12 605 TYR A N 1
ATOM 4870 C CA . TYR A 1 605 ? -8.449 2.836 20.678 1.00 98.12 605 TYR A CA 1
ATOM 4871 C C . TYR A 1 605 ? -7.830 1.696 21.501 1.00 98.12 605 TYR A C 1
ATOM 4873 O O . TYR A 1 605 ? -7.305 1.941 22.585 1.00 98.12 605 TYR A O 1
ATOM 4881 N N . LEU A 1 606 ? -7.775 0.477 20.954 1.00 98.25 606 LEU A N 1
ATOM 4882 C CA . LEU A 1 606 ? -7.038 -0.634 21.569 1.00 98.25 606 LEU A CA 1
ATOM 4883 C C . LEU A 1 606 ? -5.573 -0.251 21.838 1.00 98.25 606 LEU A C 1
ATOM 4885 O O . LEU A 1 606 ? -5.053 -0.500 22.922 1.00 98.25 606 LEU A O 1
ATOM 4889 N N . GLY A 1 607 ? -4.920 0.400 20.874 1.00 98.38 607 GLY A N 1
ATOM 4890 C CA . GLY A 1 607 ? -3.559 0.908 21.023 1.00 98.38 607 GLY A CA 1
ATOM 4891 C C . GLY A 1 607 ? -3.418 1.923 22.159 1.00 98.38 607 GLY A C 1
ATOM 4892 O O . GLY A 1 607 ? -2.431 1.882 22.886 1.00 98.38 607 GLY A O 1
ATOM 4893 N N . GLN A 1 608 ? -4.406 2.794 22.372 1.00 98.38 608 GLN A N 1
ATOM 4894 C CA . GLN A 1 608 ? -4.418 3.734 23.500 1.00 98.38 608 GLN A CA 1
ATOM 4895 C C . GLN A 1 608 ? -4.547 3.016 24.846 1.00 98.38 608 GLN A C 1
ATOM 4897 O O . GLN A 1 608 ? -3.840 3.370 25.789 1.00 98.38 608 GLN A O 1
ATOM 4902 N N . LEU A 1 609 ? -5.388 1.983 24.927 1.00 98.12 609 LEU A N 1
ATOM 4903 C CA . LEU A 1 609 ? -5.534 1.175 26.139 1.00 98.12 609 LEU A CA 1
ATOM 4904 C C . LEU A 1 609 ? -4.240 0.431 26.478 1.00 98.12 609 LEU A C 1
ATOM 4906 O O . LEU A 1 609 ? -3.767 0.520 27.610 1.00 98.12 609 LEU A O 1
ATOM 4910 N N . ILE A 1 610 ? -3.619 -0.221 25.492 1.00 98.38 610 ILE A N 1
ATOM 4911 C CA . ILE A 1 610 ? -2.317 -0.879 25.663 1.00 98.38 610 ILE A CA 1
ATOM 4912 C C . ILE A 1 610 ? -1.258 0.145 26.093 1.00 98.38 610 ILE A C 1
ATOM 4914 O O . ILE A 1 610 ? -0.522 -0.091 27.048 1.00 98.38 610 ILE A O 1
ATOM 4918 N N . HIS A 1 611 ? -1.206 1.304 25.427 1.00 98.00 611 HIS A N 1
ATOM 4919 C CA . HIS A 1 611 ? -0.240 2.353 25.745 1.00 98.00 611 HIS A CA 1
ATOM 4920 C C . HIS A 1 611 ? -0.401 2.892 27.167 1.00 98.00 611 HIS A C 1
ATOM 4922 O O . HIS A 1 611 ? 0.597 3.165 27.824 1.00 98.00 611 HIS A O 1
ATOM 4928 N N . SER A 1 612 ? -1.634 3.001 27.669 1.00 97.88 612 SER A N 1
ATOM 4929 C CA . SER A 1 612 ? -1.895 3.451 29.042 1.00 97.88 612 SER A CA 1
ATOM 4930 C C . SER A 1 612 ? -1.342 2.498 30.108 1.00 97.88 612 SER A C 1
ATOM 4932 O O . SER A 1 612 ? -0.977 2.948 31.190 1.00 97.88 612 SER A O 1
ATOM 4934 N N . GLN A 1 613 ? -1.233 1.204 29.787 1.00 98.00 613 GLN A N 1
ATOM 4935 C CA . GLN A 1 613 ? -0.652 0.188 30.671 1.00 98.00 613 GLN A CA 1
ATOM 4936 C C . GLN A 1 613 ? 0.865 0.044 30.490 1.00 98.00 613 GLN A C 1
ATOM 4938 O O . GLN A 1 613 ? 1.554 -0.362 31.420 1.00 98.00 613 GLN A O 1
ATOM 4943 N N . HIS A 1 614 ? 1.391 0.418 29.318 1.00 96.31 614 HIS A N 1
ATOM 4944 C CA . HIS A 1 614 ? 2.809 0.302 28.959 1.00 96.31 614 HIS A CA 1
ATOM 4945 C C . HIS A 1 614 ? 3.400 1.620 28.415 1.00 96.31 614 HIS A C 1
ATOM 4947 O O . HIS A 1 614 ? 3.978 1.625 27.320 1.00 96.31 614 HIS A O 1
ATOM 4953 N N . PRO A 1 615 ? 3.266 2.769 29.111 1.00 95.44 615 PRO A N 1
ATOM 4954 C CA . PRO A 1 615 ? 3.603 4.083 28.544 1.00 95.44 615 PRO A CA 1
ATOM 4955 C C . PRO A 1 615 ? 5.102 4.257 28.253 1.00 95.44 615 PRO A C 1
ATOM 4957 O O . PRO A 1 615 ? 5.500 4.970 27.319 1.00 95.44 615 PRO A O 1
ATOM 4960 N N . ASP A 1 616 ? 5.947 3.570 29.018 1.00 93.31 616 ASP A N 1
ATOM 4961 C CA . ASP A 1 616 ? 7.402 3.670 28.914 1.00 93.31 616 ASP A CA 1
ATOM 4962 C C . ASP A 1 616 ? 7.963 2.845 27.755 1.00 93.31 616 ASP A C 1
ATOM 4964 O O . ASP A 1 616 ? 8.915 3.277 27.104 1.00 93.31 616 ASP A O 1
ATOM 4968 N N . THR A 1 617 ? 7.329 1.718 27.429 1.00 94.00 617 THR A N 1
ATOM 4969 C CA . THR A 1 617 ? 7.820 0.759 26.427 1.00 94.00 617 THR A CA 1
ATOM 4970 C C . THR A 1 617 ? 7.079 0.836 25.095 1.00 94.00 617 THR A C 1
ATOM 4972 O O . THR A 1 617 ? 7.590 0.336 24.093 1.00 94.00 617 THR A O 1
ATOM 4975 N N . THR A 1 618 ? 5.926 1.512 25.023 1.00 96.50 618 THR A N 1
ATOM 4976 C CA . THR A 1 618 ? 5.113 1.611 23.797 1.00 96.50 618 THR A CA 1
ATOM 4977 C C . THR A 1 618 ? 4.917 3.046 23.304 1.00 96.50 618 THR A C 1
ATOM 4979 O O . THR A 1 618 ? 5.097 4.021 24.035 1.00 96.50 618 THR A O 1
ATOM 4982 N N . SER A 1 619 ? 4.545 3.200 22.033 1.00 95.88 619 SER A N 1
ATOM 4983 C CA . SER A 1 619 ? 4.209 4.491 21.431 1.00 95.88 619 SER A CA 1
ATOM 4984 C C . SER A 1 619 ? 3.168 4.353 20.319 1.00 95.88 619 SER A C 1
ATOM 4986 O O . SER A 1 619 ? 3.180 3.383 19.565 1.00 95.88 619 SER A O 1
ATOM 4988 N N . LEU A 1 620 ? 2.314 5.371 20.179 1.00 94.25 620 LEU A N 1
ATOM 4989 C CA . LEU A 1 620 ? 1.393 5.564 19.047 1.00 94.25 620 LEU A CA 1
ATOM 4990 C C . LEU A 1 620 ? 1.900 6.603 18.032 1.00 94.25 620 LEU A C 1
ATOM 4992 O O . LEU A 1 620 ? 1.277 6.817 16.992 1.00 94.25 620 LEU A O 1
ATOM 4996 N N . GLU A 1 621 ? 3.026 7.264 18.316 1.00 92.38 621 GLU A N 1
ATOM 4997 C CA . GLU A 1 621 ? 3.642 8.217 17.393 1.00 92.38 621 GLU A CA 1
ATOM 4998 C C . GLU A 1 621 ? 4.104 7.479 16.133 1.00 92.38 621 GLU A C 1
ATOM 5000 O O . GLU A 1 621 ? 4.658 6.388 16.195 1.00 92.38 621 GLU A O 1
ATOM 5005 N N . ARG A 1 622 ? 3.886 8.058 14.954 1.00 85.81 622 ARG A N 1
ATOM 5006 C CA . ARG A 1 622 ? 4.253 7.405 13.695 1.00 85.81 622 ARG A CA 1
ATOM 5007 C C . ARG A 1 622 ? 5.747 7.539 13.421 1.00 85.81 622 ARG A C 1
ATOM 5009 O O . ARG A 1 622 ? 6.371 6.594 12.940 1.00 85.81 622 ARG A O 1
ATOM 5016 N N . SER A 1 623 ? 6.323 8.707 13.703 1.00 85.38 623 SER A N 1
ATOM 5017 C CA . SER A 1 623 ? 7.701 9.041 13.336 1.00 85.38 623 SER A CA 1
ATOM 5018 C C . SER A 1 623 ? 8.721 8.234 14.153 1.00 85.38 623 SER A C 1
ATOM 5020 O O . SER A 1 623 ? 8.836 8.481 15.355 1.00 85.38 623 SER A O 1
ATOM 5022 N N . PRO A 1 624 ? 9.542 7.355 13.535 1.00 81.94 624 PRO A N 1
ATOM 5023 C CA . PRO A 1 624 ? 10.536 6.554 14.261 1.00 81.94 624 PRO A CA 1
ATOM 5024 C C . PRO A 1 624 ? 11.503 7.400 15.101 1.00 81.94 624 PRO A C 1
ATOM 5026 O O . PRO A 1 624 ? 11.859 7.034 16.218 1.00 81.94 624 PRO A O 1
ATOM 5029 N N . SER A 1 625 ? 11.866 8.590 14.608 1.00 85.81 625 SER A N 1
ATOM 5030 C CA . SER A 1 625 ? 12.754 9.532 15.304 1.00 85.81 625 SER A CA 1
ATOM 5031 C C . SER A 1 625 ? 12.210 10.040 16.642 1.00 85.81 625 SER A C 1
ATOM 5033 O O . SER A 1 625 ? 13.004 10.420 17.502 1.00 85.81 625 SER A O 1
ATOM 5035 N N . LYS A 1 626 ? 10.884 10.041 16.818 1.00 85.19 626 LYS A N 1
ATOM 5036 C CA . LYS A 1 626 ? 10.183 10.524 18.014 1.00 85.19 626 LYS A CA 1
ATOM 5037 C C . LYS A 1 626 ? 9.807 9.401 18.993 1.00 85.19 626 LYS A C 1
ATOM 5039 O O . LYS A 1 626 ? 9.283 9.689 20.061 1.00 85.19 626 LYS A O 1
ATOM 5044 N N . ARG A 1 627 ? 10.086 8.136 18.650 1.00 85.00 627 ARG A N 1
ATOM 5045 C CA . ARG A 1 627 ? 9.740 6.939 19.444 1.00 85.00 627 ARG A CA 1
ATOM 5046 C C . ARG A 1 627 ? 10.900 5.946 19.563 1.00 85.00 627 ARG A C 1
ATOM 5048 O O . ARG A 1 627 ? 10.723 4.738 19.433 1.00 85.00 627 ARG A O 1
ATOM 5055 N N . LYS A 1 628 ? 12.115 6.467 19.747 1.00 84.56 628 LYS A N 1
ATOM 5056 C CA . LYS A 1 628 ? 13.328 5.645 19.879 1.00 84.56 628 LYS A CA 1
ATOM 5057 C C . LYS A 1 628 ? 13.172 4.650 21.033 1.00 84.56 628 LYS A C 1
ATOM 5059 O O . LYS A 1 628 ? 12.773 5.067 22.117 1.00 84.56 628 LYS A O 1
ATOM 5064 N N . LYS A 1 629 ? 13.536 3.382 20.799 1.00 87.88 629 LYS A N 1
ATOM 5065 C CA . LYS A 1 629 ? 13.477 2.292 21.791 1.00 87.88 629 LYS A CA 1
ATOM 5066 C C . LYS A 1 629 ? 12.080 2.058 22.386 1.00 87.88 629 LYS A C 1
ATOM 5068 O O . LYS A 1 629 ? 11.960 1.698 23.551 1.00 87.88 629 LYS A O 1
ATOM 5073 N N . LYS A 1 630 ? 11.028 2.292 21.599 1.00 93.88 630 LYS A N 1
ATOM 5074 C CA . LYS A 1 630 ? 9.645 1.997 21.984 1.00 93.88 630 LYS A CA 1
ATOM 5075 C C . LYS A 1 630 ? 8.966 1.158 20.912 1.00 93.88 630 LYS A C 1
ATOM 5077 O O . LYS A 1 630 ? 9.112 1.435 19.718 1.00 93.88 630 LYS A O 1
ATOM 5082 N N . ILE A 1 631 ? 8.159 0.207 21.361 1.00 96.31 631 ILE A N 1
ATOM 5083 C CA . ILE A 1 631 ? 7.304 -0.627 20.523 1.00 96.31 631 ILE A CA 1
ATOM 5084 C C . ILE A 1 631 ? 6.223 0.263 19.910 1.00 96.31 631 ILE A C 1
ATOM 5086 O O . ILE A 1 631 ? 5.449 0.913 20.617 1.00 96.31 631 ILE A O 1
ATOM 5090 N N . TYR A 1 632 ? 6.174 0.315 18.584 1.00 96.81 632 TYR A N 1
ATOM 5091 C CA . TYR A 1 632 ? 5.069 0.939 17.879 1.00 96.81 632 TYR A CA 1
ATOM 5092 C C . TYR A 1 632 ? 3.828 0.074 18.010 1.00 96.81 632 TYR A C 1
ATOM 5094 O O . TYR A 1 632 ? 3.872 -1.114 17.692 1.00 96.81 632 TYR A O 1
ATOM 5102 N N . LEU A 1 633 ? 2.721 0.691 18.391 1.00 97.81 633 LEU A N 1
ATOM 5103 C CA . LEU A 1 633 ? 1.399 0.099 18.258 1.00 97.81 633 LEU A CA 1
ATOM 5104 C C . LEU A 1 633 ? 0.823 0.563 16.915 1.00 97.81 633 LEU A C 1
ATOM 5106 O O . LEU A 1 633 ? 0.122 1.577 16.836 1.00 97.81 633 LEU A O 1
ATOM 5110 N N . ASP A 1 634 ? 1.202 -0.119 15.832 1.00 97.00 634 ASP A N 1
ATOM 5111 C CA . ASP A 1 634 ? 0.865 0.292 14.470 1.00 97.00 634 ASP A CA 1
ATOM 5112 C C . ASP A 1 634 ? -0.574 -0.098 14.110 1.00 97.00 634 ASP A C 1
ATOM 5114 O O . ASP A 1 634 ? -0.870 -1.143 13.525 1.00 97.00 634 ASP A O 1
ATOM 5118 N N . PHE A 1 635 ? -1.495 0.804 14.437 1.00 96.88 635 PHE A N 1
ATOM 5119 C CA . PHE A 1 635 ? -2.889 0.718 14.014 1.00 96.88 635 PHE A CA 1
ATOM 5120 C C . PHE A 1 635 ? -3.099 1.153 12.552 1.00 96.88 635 PHE A C 1
ATOM 5122 O O . PHE A 1 635 ? -4.168 0.903 11.981 1.00 96.88 635 PHE A O 1
ATOM 5129 N N . LEU A 1 636 ? -2.115 1.805 11.917 1.00 95.56 636 LEU A N 1
ATOM 5130 C CA . LEU A 1 636 ? -2.239 2.355 10.564 1.00 95.56 636 LEU A CA 1
ATOM 5131 C C . LEU A 1 636 ? -2.185 1.285 9.476 1.00 95.56 636 LEU A C 1
ATOM 5133 O O . LEU A 1 636 ? -2.569 1.598 8.344 1.00 95.56 636 LEU A O 1
ATOM 5137 N N . GLN A 1 637 ? -1.799 0.053 9.817 1.00 95.62 637 GLN A N 1
ATOM 5138 C CA . GLN A 1 637 ? -1.956 -1.137 8.973 1.00 95.62 637 GLN A CA 1
ATOM 5139 C C . GLN A 1 637 ? -3.422 -1.421 8.605 1.00 95.62 637 GLN A C 1
ATOM 5141 O O . GLN A 1 637 ? -3.699 -2.088 7.612 1.00 95.62 637 GLN A O 1
ATOM 5146 N N . ASN A 1 638 ? -4.377 -0.850 9.346 1.00 97.69 638 ASN A N 1
ATOM 5147 C CA . ASN A 1 638 ? -5.811 -0.931 9.057 1.00 97.69 638 ASN A CA 1
ATOM 5148 C C . ASN A 1 638 ? -6.298 0.160 8.094 1.00 97.69 638 ASN A C 1
ATOM 5150 O O . ASN A 1 638 ? -7.488 0.455 8.049 1.00 97.69 638 ASN A O 1
ATOM 5154 N N . ARG A 1 639 ? -5.406 0.801 7.335 1.00 94.38 639 ARG A N 1
ATOM 5155 C CA . ARG A 1 639 ? -5.812 1.637 6.198 1.00 94.38 639 ARG A CA 1
ATOM 5156 C C . ARG A 1 639 ? -5.967 0.780 4.945 1.00 94.38 639 ARG A C 1
ATOM 5158 O O . ARG A 1 639 ? -5.344 -0.272 4.798 1.00 94.38 639 ARG A O 1
ATOM 5165 N N . ARG A 1 640 ? -6.764 1.277 4.004 1.00 91.19 640 ARG A N 1
ATOM 5166 C CA . ARG A 1 640 ? -6.938 0.666 2.686 1.00 91.19 640 ARG A CA 1
ATOM 5167 C C . ARG A 1 640 ? -5.582 0.484 1.988 1.00 91.19 640 ARG A C 1
ATOM 5169 O O . ARG A 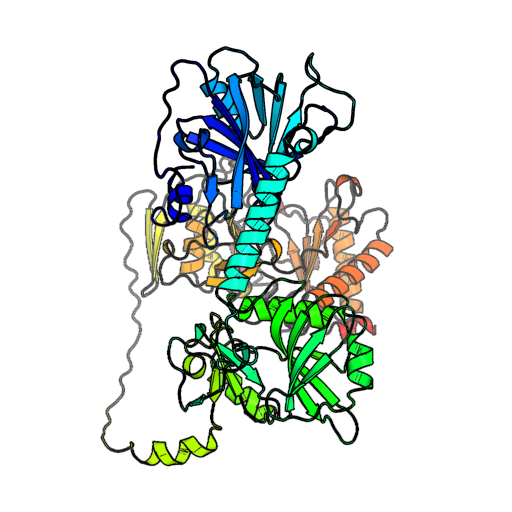1 640 ? -4.737 1.381 2.001 1.00 91.19 640 ARG A O 1
ATOM 5176 N N . GLY A 1 641 ? -5.365 -0.698 1.414 1.00 88.06 641 GLY A N 1
ATOM 5177 C CA . GLY A 1 641 ? -4.177 -1.019 0.614 1.00 88.06 641 GLY A CA 1
ATOM 5178 C C . GLY A 1 641 ? -2.823 -1.046 1.335 1.00 88.06 641 GLY A C 1
ATOM 5179 O O . GLY A 1 641 ? -1.788 -0.982 0.660 1.00 88.06 641 GLY A O 1
ATOM 5180 N N . GLN A 1 642 ? -2.804 -1.123 2.670 1.00 92.44 642 GLN A N 1
ATOM 5181 C CA . GLN A 1 642 ? -1.568 -1.328 3.435 1.00 92.44 642 GLN A CA 1
ATOM 5182 C C . GLN A 1 642 ? -1.060 -2.769 3.336 1.00 92.44 642 GLN A C 1
ATOM 5184 O O . GLN A 1 642 ? -1.809 -3.702 3.042 1.00 92.44 642 GLN A O 1
ATOM 5189 N N . THR A 1 643 ? 0.242 -2.935 3.555 1.00 92.06 643 THR A N 1
ATOM 5190 C CA . THR A 1 643 ? 0.947 -4.206 3.388 1.00 92.06 643 THR A CA 1
ATOM 5191 C C . THR A 1 643 ? 1.090 -4.931 4.719 1.00 92.06 643 THR A C 1
ATOM 5193 O O . THR A 1 643 ? 1.850 -4.491 5.579 1.00 92.06 643 THR A O 1
ATOM 5196 N N . ILE A 1 644 ? 0.426 -6.078 4.852 1.00 97.00 644 ILE A N 1
ATOM 5197 C CA . ILE A 1 644 ? 0.593 -6.988 5.983 1.00 97.00 644 ILE A CA 1
ATOM 5198 C C . ILE A 1 644 ? 0.887 -8.395 5.460 1.00 97.00 644 ILE A C 1
ATOM 5200 O O . ILE A 1 644 ? 0.130 -8.929 4.652 1.00 97.00 644 ILE A O 1
ATOM 5204 N N . ALA A 1 645 ? 1.988 -9.007 5.905 1.00 98.25 645 ALA A N 1
ATOM 5205 C CA . ALA A 1 645 ? 2.362 -10.337 5.426 1.00 98.25 645 ALA A CA 1
ATOM 5206 C C . ALA A 1 645 ? 1.275 -11.360 5.795 1.00 98.25 645 ALA A C 1
ATOM 5208 O O . ALA A 1 645 ? 0.845 -11.411 6.959 1.00 98.25 645 ALA A O 1
ATOM 5209 N N . ALA A 1 646 ? 0.851 -12.172 4.823 1.00 98.38 646 ALA A N 1
ATOM 5210 C CA . ALA A 1 646 ? -0.122 -13.239 5.046 1.00 98.38 646 ALA A CA 1
ATOM 5211 C C . ALA A 1 646 ? 0.389 -14.248 6.091 1.00 98.38 646 ALA A C 1
ATOM 5213 O O . ALA A 1 646 ? 1.605 -14.451 6.199 1.00 98.38 646 ALA A O 1
ATOM 5214 N N . PRO A 1 647 ? -0.507 -14.926 6.831 1.00 98.25 647 PRO A N 1
ATOM 5215 C CA . PRO A 1 647 ? -0.155 -16.168 7.511 1.00 98.25 647 PRO A CA 1
ATOM 5216 C C . PRO A 1 647 ? 0.560 -17.117 6.545 1.00 98.25 647 PRO A C 1
ATOM 5218 O O . PRO A 1 647 ? 0.153 -17.259 5.394 1.00 98.25 647 PRO A O 1
ATOM 5221 N N . TYR A 1 648 ? 1.652 -17.717 7.007 1.00 98.62 648 TYR A N 1
ATOM 5222 C CA . TYR A 1 648 ? 2.521 -18.618 6.248 1.00 98.62 648 TYR A CA 1
ATOM 5223 C C . TYR A 1 648 ? 3.296 -17.977 5.082 1.00 98.62 648 TYR A C 1
ATOM 5225 O O . TYR A 1 648 ? 4.015 -18.676 4.369 1.00 98.62 648 TYR A O 1
ATOM 5233 N N . SER A 1 649 ? 3.247 -16.653 4.898 1.00 98.69 649 SER A N 1
ATOM 5234 C CA . SER A 1 649 ? 4.135 -15.978 3.945 1.00 98.69 649 SER A CA 1
ATOM 5235 C C . SER A 1 649 ? 5.585 -16.036 4.429 1.00 98.69 649 SER A C 1
ATOM 5237 O O . SER A 1 649 ? 5.888 -15.644 5.562 1.00 98.69 649 SER A O 1
ATOM 5239 N N . ALA A 1 650 ? 6.495 -16.434 3.540 1.00 98.69 650 ALA A N 1
ATOM 5240 C CA . ALA A 1 650 ? 7.928 -16.260 3.736 1.00 98.69 650 ALA A CA 1
ATOM 5241 C C . ALA A 1 650 ? 8.293 -14.765 3.778 1.00 98.69 650 ALA A C 1
ATOM 5243 O O . ALA A 1 650 ? 7.553 -13.907 3.279 1.00 98.69 650 ALA A O 1
ATOM 5244 N N . ARG A 1 651 ? 9.431 -14.448 4.397 1.00 98.56 651 ARG A N 1
ATOM 5245 C CA . ARG A 1 651 ? 9.960 -13.092 4.566 1.00 98.56 651 ARG A CA 1
ATOM 5246 C C . ARG A 1 651 ? 11.356 -12.988 3.944 1.00 98.56 651 ARG A C 1
ATOM 5248 O O . ARG A 1 651 ? 12.150 -13.919 4.086 1.00 98.56 651 ARG A O 1
ATOM 5255 N N . PRO A 1 652 ? 11.718 -11.855 3.314 1.00 97.56 652 PRO A N 1
ATOM 5256 C CA . PRO A 1 652 ? 13.056 -11.623 2.770 1.00 97.56 652 PRO A CA 1
ATOM 5257 C C . PRO A 1 652 ? 14.046 -11.281 3.896 1.00 97.56 652 PRO A C 1
ATOM 5259 O O . PRO A 1 652 ? 14.570 -10.170 3.994 1.00 97.56 652 PRO A O 1
ATOM 5262 N N . LYS A 1 653 ? 14.242 -12.229 4.811 1.00 97.44 653 LYS A N 1
ATOM 5263 C CA . LYS A 1 653 ? 15.096 -12.127 5.998 1.00 97.44 653 LYS A CA 1
ATOM 5264 C C . LYS A 1 653 ? 16.031 -13.332 6.073 1.00 97.44 653 LYS A C 1
ATOM 5266 O O . LYS A 1 653 ? 15.661 -14.384 5.551 1.00 97.44 653 LYS A O 1
ATOM 5271 N N . PRO A 1 654 ? 17.212 -13.201 6.703 1.00 97.19 654 PRO A N 1
ATOM 5272 C CA . PRO A 1 654 ? 18.126 -14.323 6.914 1.00 97.19 654 PRO A CA 1
ATOM 5273 C C . PRO A 1 654 ? 17.402 -15.564 7.452 1.00 97.19 654 PRO A C 1
ATOM 5275 O O . PRO A 1 654 ? 16.545 -15.443 8.327 1.00 97.19 654 PRO A O 1
ATOM 5278 N N . GLY A 1 655 ? 17.723 -16.735 6.903 1.00 96.50 655 GLY A N 1
ATOM 5279 C CA . GLY A 1 655 ? 17.067 -18.006 7.237 1.00 96.50 655 GLY A CA 1
ATOM 5280 C C . GLY A 1 655 ? 15.695 -18.259 6.596 1.00 96.50 655 GLY A C 1
ATOM 5281 O O . GLY A 1 655 ? 15.078 -19.265 6.931 1.00 96.50 655 GLY A O 1
ATOM 5282 N N . ALA A 1 656 ? 15.217 -17.389 5.693 1.00 98.06 656 ALA A N 1
ATOM 5283 C CA . ALA A 1 656 ? 13.901 -17.503 5.046 1.00 98.06 656 ALA A CA 1
ATOM 5284 C C . ALA A 1 656 ? 12.769 -17.704 6.070 1.00 98.06 656 ALA A C 1
ATOM 5286 O O . ALA A 1 656 ? 12.033 -18.694 6.054 1.00 98.06 656 ALA A O 1
ATOM 5287 N N . THR A 1 657 ? 12.674 -16.768 7.013 1.00 98.62 657 THR A N 1
ATOM 5288 C CA . THR A 1 657 ? 11.683 -16.819 8.088 1.00 98.62 657 THR A CA 1
ATOM 5289 C C . THR A 1 657 ? 10.253 -16.702 7.563 1.00 98.62 657 THR A C 1
ATOM 5291 O O . THR A 1 657 ? 10.010 -16.160 6.483 1.00 98.62 657 THR A O 1
ATOM 5294 N N . VAL A 1 658 ? 9.285 -17.190 8.337 1.00 98.81 658 VAL A N 1
ATOM 5295 C CA . VAL A 1 658 ? 7.869 -17.260 7.954 1.00 98.81 658 VAL A CA 1
ATOM 5296 C C . VAL A 1 658 ? 6.999 -16.525 8.969 1.00 98.81 658 VAL A C 1
ATOM 5298 O O . VAL A 1 658 ? 7.191 -16.651 10.181 1.00 98.81 658 VAL A O 1
ATOM 5301 N N . SER A 1 659 ? 6.008 -15.772 8.485 1.00 98.69 659 SER A N 1
ATOM 5302 C CA . SER A 1 659 ? 4.975 -15.188 9.342 1.00 98.69 659 SER A CA 1
ATOM 5303 C C . SER A 1 659 ? 4.026 -16.277 9.843 1.00 98.69 659 SER A C 1
ATOM 5305 O O . SER A 1 659 ? 3.139 -16.715 9.114 1.00 98.69 659 SER A O 1
ATOM 5307 N N . THR A 1 660 ? 4.221 -16.737 11.075 1.00 98.50 660 THR A N 1
ATOM 5308 C CA . THR A 1 660 ? 3.673 -18.026 11.524 1.00 98.50 660 THR A CA 1
ATOM 5309 C C . THR A 1 660 ? 2.647 -17.844 12.638 1.00 98.50 660 THR A C 1
ATOM 5311 O O . THR A 1 660 ? 3.002 -17.274 13.671 1.00 98.50 660 THR A O 1
ATOM 5314 N N . PRO A 1 661 ? 1.394 -18.306 12.455 1.00 98.44 661 PRO A N 1
ATOM 5315 C CA . PRO A 1 661 ? 0.404 -18.434 13.523 1.00 98.44 661 PRO A CA 1
ATOM 5316 C C . PRO A 1 661 ? 0.925 -19.170 14.760 1.00 98.44 661 PRO A C 1
ATOM 5318 O O . PRO A 1 661 ? 1.629 -20.181 14.650 1.00 98.44 661 PRO A O 1
ATOM 5321 N N . LEU A 1 662 ? 0.556 -18.656 15.931 1.00 98.31 662 LEU A N 1
ATOM 5322 C CA . LEU A 1 662 ? 0.951 -19.181 17.236 1.00 98.31 662 LEU A CA 1
ATOM 5323 C C . LEU A 1 662 ? -0.275 -19.451 18.110 1.00 98.31 662 LEU A C 1
ATOM 5325 O O . LEU A 1 662 ? -1.306 -18.785 17.982 1.00 98.31 662 LEU A O 1
ATOM 5329 N N . GLU A 1 663 ? -0.126 -20.399 19.026 1.00 97.25 663 GLU A N 1
ATOM 5330 C CA . GLU A 1 663 ? -0.957 -20.491 20.222 1.00 97.25 663 GLU A CA 1
ATOM 5331 C C . GLU A 1 663 ? -0.525 -19.399 21.205 1.00 97.25 663 GLU A C 1
ATOM 5333 O O . GLU A 1 663 ? 0.648 -19.026 21.261 1.00 97.25 663 GLU A O 1
ATOM 5338 N N . TRP A 1 664 ? -1.458 -18.892 22.010 1.00 97.81 664 TRP A N 1
ATOM 5339 C CA . TRP A 1 664 ? -1.135 -17.861 22.998 1.00 97.81 664 TRP A CA 1
ATOM 5340 C C . TRP A 1 664 ? -0.122 -18.336 24.050 1.00 97.81 664 TRP A C 1
ATOM 5342 O O . TRP A 1 664 ? 0.699 -17.534 24.483 1.00 97.81 664 TRP A O 1
ATOM 5352 N N . ASP A 1 665 ? -0.093 -19.630 24.375 1.00 97.00 665 ASP A N 1
ATOM 5353 C CA . ASP A 1 665 ? 0.878 -20.216 25.313 1.00 97.00 665 ASP A CA 1
ATOM 5354 C C . ASP A 1 665 ? 2.322 -20.198 24.775 1.00 97.00 665 ASP A C 1
ATOM 5356 O O . ASP A 1 665 ? 3.286 -20.261 25.540 1.00 97.00 665 ASP A O 1
ATOM 5360 N N . GLU A 1 666 ? 2.499 -20.061 23.456 1.00 97.19 666 GLU A N 1
ATOM 5361 C CA . GLU A 1 666 ? 3.813 -19.907 22.818 1.00 97.19 666 GLU A CA 1
ATOM 5362 C C . GLU A 1 666 ? 4.321 -18.459 22.865 1.00 97.19 666 GLU A C 1
ATOM 5364 O O . GLU A 1 666 ? 5.493 -18.204 22.580 1.00 97.19 666 GLU A O 1
ATOM 5369 N N . VAL A 1 667 ? 3.460 -17.503 23.221 1.00 97.88 667 VAL A N 1
ATOM 5370 C CA . VAL A 1 667 ? 3.798 -16.082 23.351 1.00 97.88 667 VAL A CA 1
ATOM 5371 C C . VAL A 1 667 ? 4.361 -15.841 24.749 1.00 97.88 667 VAL A C 1
ATOM 5373 O O . VAL A 1 667 ? 3.712 -15.283 25.628 1.00 97.88 667 VAL A O 1
ATOM 5376 N N . ASN A 1 668 ? 5.588 -16.315 24.952 1.00 96.38 668 ASN A N 1
ATOM 5377 C CA . ASN A 1 668 ? 6.335 -16.218 26.204 1.00 96.38 668 ASN A CA 1
ATOM 5378 C C . ASN A 1 668 ? 7.801 -15.815 25.939 1.00 96.38 668 ASN A C 1
ATOM 5380 O O . ASN A 1 668 ? 8.215 -15.646 24.793 1.00 96.38 668 ASN A O 1
ATOM 5384 N N . GLU A 1 669 ? 8.604 -15.661 26.992 1.00 93.19 669 GLU A N 1
ATOM 5385 C CA . GLU A 1 669 ? 9.992 -15.166 26.913 1.00 93.19 669 GLU A CA 1
ATOM 5386 C C . GLU A 1 669 ? 10.936 -16.043 26.069 1.00 93.19 669 GLU A C 1
ATOM 5388 O O . GLU A 1 669 ? 11.981 -15.573 25.622 1.00 93.19 669 GLU A O 1
ATOM 5393 N N . SER A 1 670 ? 10.574 -17.303 25.803 1.00 94.19 670 SER A N 1
ATOM 5394 C CA . SER A 1 670 ? 11.361 -18.210 24.954 1.00 94.19 670 SER A CA 1
ATOM 5395 C C . SER A 1 670 ? 11.074 -18.068 23.451 1.00 94.19 670 SER A C 1
ATOM 5397 O O . SER A 1 670 ? 11.726 -18.733 22.630 1.00 94.19 670 SER A O 1
ATOM 5399 N N . LEU A 1 671 ? 10.101 -17.226 23.075 1.00 95.88 671 LEU A N 1
ATOM 5400 C CA . LEU A 1 671 ? 9.677 -17.037 21.693 1.00 95.88 671 LEU A CA 1
ATOM 5401 C C . LEU A 1 671 ? 10.797 -16.411 20.853 1.00 95.88 671 LEU A C 1
ATOM 5403 O O . LEU A 1 671 ? 11.191 -15.266 21.049 1.00 95.88 671 LEU A O 1
ATOM 5407 N N . ASP A 1 672 ? 11.248 -17.153 19.843 1.00 94.19 672 ASP A N 1
ATOM 5408 C CA . ASP A 1 672 ? 12.221 -16.683 18.859 1.00 94.19 672 ASP A CA 1
ATOM 5409 C C . ASP A 1 672 ? 11.629 -16.768 17.450 1.00 94.19 672 ASP A C 1
ATOM 5411 O O . ASP A 1 672 ? 11.454 -17.851 16.884 1.00 94.19 672 ASP A O 1
ATOM 5415 N N . ILE A 1 673 ? 11.352 -15.602 16.863 1.00 94.44 673 ILE A N 1
ATOM 5416 C CA . ILE A 1 673 ? 10.777 -15.475 15.517 1.00 94.44 673 ILE A CA 1
ATOM 5417 C C . ILE A 1 673 ? 11.657 -16.159 14.458 1.00 94.44 673 ILE A C 1
ATOM 5419 O O . ILE A 1 673 ? 11.132 -16.672 13.467 1.00 94.44 673 ILE A O 1
ATOM 5423 N N . LYS A 1 674 ? 12.982 -16.204 14.650 1.00 95.06 674 LYS A N 1
ATOM 5424 C CA . LYS A 1 674 ? 13.922 -16.767 13.666 1.00 95.06 674 LYS A CA 1
ATOM 5425 C C . LYS A 1 674 ? 13.807 -18.283 13.539 1.00 95.06 674 LYS A C 1
ATOM 5427 O O . LYS A 1 674 ? 14.263 -18.839 12.543 1.00 95.06 674 LYS A O 1
ATOM 5432 N N . LYS A 1 675 ? 13.188 -18.951 14.518 1.00 96.00 675 LYS A N 1
ATOM 5433 C CA . LYS A 1 675 ? 12.980 -20.403 14.493 1.00 96.00 675 LYS A CA 1
ATOM 5434 C C . LYS A 1 675 ? 11.895 -20.833 13.515 1.00 96.00 675 LYS A C 1
ATOM 5436 O O . LYS A 1 675 ? 11.845 -22.013 13.205 1.00 96.00 675 LYS A O 1
ATOM 5441 N N . PHE A 1 676 ? 11.052 -19.932 13.016 1.00 97.94 676 PHE A N 1
ATOM 5442 C CA . PHE A 1 676 ? 10.008 -20.276 12.051 1.00 97.94 676 PHE A CA 1
ATOM 5443 C C . PHE A 1 676 ? 10.493 -19.983 10.637 1.00 97.94 676 PHE A C 1
ATOM 5445 O O . PHE A 1 676 ? 10.624 -18.816 10.265 1.00 97.94 676 PHE A O 1
ATOM 5452 N N . THR A 1 677 ? 10.770 -21.023 9.854 1.00 98.69 677 THR A N 1
ATOM 5453 C CA . THR A 1 677 ? 11.355 -20.911 8.510 1.00 98.69 677 THR A CA 1
ATOM 5454 C C . THR A 1 677 ? 10.590 -21.752 7.498 1.00 98.69 677 THR A C 1
ATOM 5456 O O . THR A 1 677 ? 9.774 -22.609 7.860 1.00 98.69 677 THR A O 1
ATOM 5459 N N . ILE A 1 678 ? 10.873 -21.545 6.212 1.00 98.44 678 ILE A N 1
ATOM 5460 C CA . ILE A 1 678 ? 10.275 -22.348 5.138 1.00 98.44 678 ILE A CA 1
ATOM 5461 C C . ILE A 1 678 ? 10.537 -23.859 5.300 1.00 98.44 678 ILE A C 1
ATOM 5463 O O . ILE A 1 678 ? 9.735 -24.671 4.860 1.00 98.44 678 ILE A O 1
ATOM 5467 N N . PHE A 1 679 ? 11.606 -24.255 5.999 1.00 98.19 679 PHE A N 1
ATOM 5468 C CA . PHE A 1 679 ? 12.000 -25.662 6.139 1.00 98.19 679 PHE A CA 1
ATOM 5469 C C . PHE A 1 679 ? 11.285 -26.422 7.259 1.00 98.19 679 PHE A C 1
ATOM 5471 O O . PHE A 1 679 ? 11.282 -27.651 7.261 1.00 98.19 679 PHE A O 1
ATOM 5478 N N . ASN A 1 680 ? 10.707 -25.726 8.240 1.00 97.38 680 ASN A N 1
ATOM 5479 C CA . ASN A 1 680 ? 10.082 -26.374 9.399 1.00 97.38 680 ASN A CA 1
ATOM 5480 C C . ASN A 1 680 ? 8.603 -26.028 9.592 1.00 97.38 680 ASN A C 1
ATOM 5482 O O . ASN A 1 680 ? 7.913 -26.723 10.340 1.00 97.38 680 ASN A O 1
ATOM 5486 N N . THR A 1 681 ? 8.094 -25.020 8.881 1.00 96.94 681 THR A N 1
ATOM 5487 C CA . THR A 1 681 ? 6.694 -24.592 8.992 1.00 96.94 681 THR A CA 1
ATOM 5488 C C . THR A 1 681 ? 5.724 -25.712 8.608 1.00 96.94 681 THR A C 1
ATOM 5490 O O . THR A 1 681 ? 4.747 -25.931 9.321 1.00 96.94 681 THR A O 1
ATOM 5493 N N . LEU A 1 682 ? 6.000 -26.487 7.550 1.00 94.56 682 LEU A N 1
ATOM 5494 C CA . LEU A 1 682 ? 5.124 -27.600 7.162 1.00 94.56 682 LEU A CA 1
ATOM 5495 C C . LEU A 1 682 ? 5.099 -28.720 8.206 1.00 94.56 682 LEU A C 1
ATOM 5497 O O . LEU A 1 682 ? 4.038 -29.260 8.510 1.00 94.56 682 LEU A O 1
ATOM 5501 N N . LYS A 1 683 ? 6.260 -29.066 8.776 1.00 96.06 683 LYS A N 1
ATOM 5502 C CA . LYS A 1 683 ? 6.335 -30.053 9.861 1.00 96.06 683 LYS A CA 1
ATOM 5503 C C . LYS A 1 683 ? 5.465 -29.608 11.037 1.00 96.06 683 LYS A C 1
ATOM 5505 O O . LYS A 1 683 ? 4.625 -30.376 11.493 1.00 96.06 683 LYS A O 1
ATOM 5510 N N . ARG A 1 684 ? 5.594 -28.343 11.443 1.00 96.19 684 ARG A N 1
ATOM 5511 C CA . ARG A 1 684 ? 4.762 -27.742 12.490 1.00 96.19 684 ARG A CA 1
ATOM 5512 C C . ARG A 1 684 ? 3.269 -27.805 12.156 1.00 96.19 684 ARG A C 1
ATOM 5514 O O . ARG A 1 684 ? 2.482 -28.160 13.023 1.00 96.19 684 ARG A O 1
ATOM 5521 N N . LEU A 1 685 ? 2.877 -27.497 10.920 1.00 95.69 685 LEU A N 1
ATOM 5522 C CA . LEU A 1 685 ? 1.483 -27.588 10.462 1.00 95.69 685 LEU A CA 1
ATOM 5523 C C . LEU A 1 685 ? 0.933 -29.017 10.513 1.00 95.69 685 LEU A C 1
ATOM 5525 O O . LEU A 1 685 ? -0.230 -29.211 10.847 1.00 95.69 685 LEU A O 1
ATOM 5529 N N . ARG A 1 686 ? 1.756 -30.025 10.209 1.00 94.56 686 ARG A N 1
ATOM 5530 C CA . ARG A 1 686 ? 1.363 -31.438 10.327 1.00 94.56 686 ARG A CA 1
ATOM 5531 C C . ARG A 1 686 ? 1.200 -31.877 11.783 1.00 94.56 686 ARG A C 1
ATOM 5533 O O . ARG A 1 686 ? 0.350 -32.712 12.059 1.00 94.56 686 ARG A O 1
ATOM 5540 N N . GLU A 1 687 ? 1.999 -31.321 12.692 1.00 96.25 687 GLU A N 1
ATOM 5541 C CA . GLU A 1 687 ? 1.966 -31.649 14.124 1.00 96.25 687 GLU A CA 1
ATOM 5542 C C . GLU A 1 687 ? 0.837 -30.927 14.874 1.00 96.25 687 GLU A C 1
ATOM 5544 O O . GLU A 1 687 ? 0.124 -31.556 15.649 1.00 96.25 687 GLU A O 1
ATOM 5549 N N . LYS A 1 688 ? 0.660 -29.619 14.643 1.00 95.31 688 LYS A N 1
ATOM 5550 C CA . LYS A 1 688 ? -0.315 -28.776 15.360 1.00 95.31 688 LYS A CA 1
ATOM 5551 C C . LYS A 1 688 ? -1.624 -28.535 14.605 1.00 95.31 688 LYS A C 1
ATOM 5553 O O . LYS A 1 688 ? -2.608 -28.114 15.203 1.00 95.31 688 LYS A O 1
ATOM 5558 N N . GLY A 1 689 ? -1.649 -28.769 13.296 1.00 94.75 689 GLY A N 1
ATOM 5559 C CA . GLY A 1 689 ? -2.724 -28.295 12.426 1.00 94.75 689 GLY A CA 1
ATOM 5560 C C . GLY A 1 689 ? -2.624 -26.797 12.115 1.00 94.75 689 GLY A C 1
ATOM 5561 O O . GLY A 1 689 ? -1.657 -26.117 12.464 1.00 94.75 689 GLY A O 1
ATOM 5562 N N . ASP A 1 690 ? -3.642 -26.276 11.426 1.00 95.12 690 ASP A N 1
ATOM 5563 C CA . ASP A 1 690 ? -3.792 -24.836 11.193 1.00 95.12 690 ASP A CA 1
ATOM 5564 C C . ASP A 1 690 ? -4.492 -24.183 12.390 1.00 95.12 690 ASP A C 1
ATOM 5566 O O . ASP A 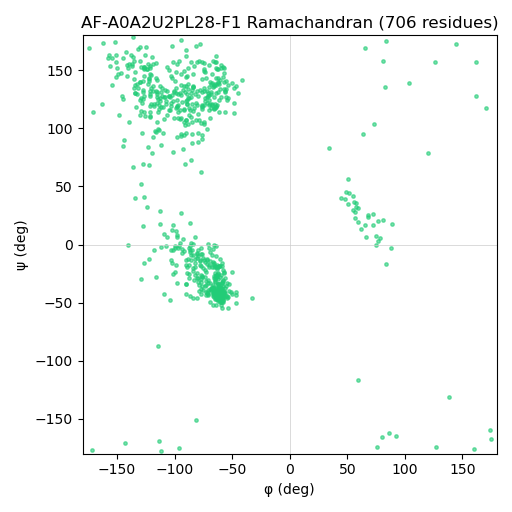1 690 ? -5.706 -24.298 12.562 1.00 95.12 690 ASP A O 1
ATOM 5570 N N . LEU A 1 691 ? -3.710 -23.470 13.200 1.00 95.44 691 LEU A N 1
ATOM 5571 C CA . LEU A 1 691 ? -4.176 -22.759 14.394 1.00 95.44 691 LEU A CA 1
ATOM 5572 C C . LEU A 1 691 ? -5.187 -21.645 14.085 1.00 95.44 691 LEU A C 1
ATOM 5574 O O . LEU A 1 691 ? -5.894 -21.182 14.979 1.00 95.44 691 LEU A O 1
ATOM 5578 N N . TRP A 1 692 ? -5.238 -21.180 12.838 1.00 95.25 692 TRP A N 1
ATOM 5579 C CA . TRP A 1 692 ? -6.139 -20.132 12.368 1.00 95.25 692 TRP A CA 1
ATOM 5580 C C . TRP A 1 692 ? -7.242 -20.676 11.448 1.00 95.25 692 TRP A C 1
ATOM 5582 O O . TRP A 1 692 ? -8.013 -19.882 10.908 1.00 95.25 692 TRP A O 1
ATOM 5592 N N . LYS A 1 693 ? -7.392 -22.004 11.318 1.00 92.62 693 LYS A N 1
ATOM 5593 C CA . LYS A 1 693 ? -8.409 -22.653 10.465 1.00 92.62 693 LYS A CA 1
ATOM 5594 C C . LYS A 1 693 ? -9.810 -22.055 10.634 1.00 92.62 693 LYS A C 1
ATOM 5596 O O . LYS A 1 693 ? -10.512 -21.821 9.652 1.00 92.62 693 LYS A O 1
ATOM 5601 N N . ASP A 1 694 ? -10.178 -21.759 11.878 1.00 88.44 694 ASP A N 1
ATOM 5602 C CA . ASP A 1 694 ? -11.495 -21.248 12.258 1.00 88.44 694 ASP A CA 1
ATOM 5603 C C . ASP A 1 694 ? -11.502 -19.729 12.516 1.00 88.44 694 ASP A C 1
ATOM 5605 O O . ASP A 1 694 ? -12.455 -19.191 13.070 1.00 88.44 694 ASP A O 1
ATOM 5609 N N . ILE A 1 695 ? -10.486 -18.975 12.072 1.00 93.00 695 ILE A N 1
ATOM 5610 C CA . ILE A 1 695 ? -10.412 -17.519 12.312 1.00 93.00 695 ILE A CA 1
ATOM 5611 C C . ILE A 1 695 ? -11.634 -16.751 11.777 1.00 93.00 695 ILE A C 1
ATOM 5613 O O . ILE A 1 695 ? -11.949 -15.661 12.245 1.00 93.00 695 ILE A O 1
ATOM 5617 N N . THR A 1 696 ? -12.335 -17.310 10.786 1.00 91.44 696 THR A N 1
ATOM 5618 C CA . THR A 1 696 ? -13.541 -16.707 10.194 1.00 91.44 696 THR A CA 1
ATOM 5619 C C . THR A 1 696 ? -14.856 -17.180 10.818 1.00 91.44 696 THR A C 1
ATOM 5621 O O . THR A 1 696 ? -15.920 -16.677 10.445 1.00 91.44 696 THR A O 1
ATOM 5624 N N . SER A 1 697 ? -14.820 -18.128 11.761 1.00 88.50 697 SER A N 1
ATOM 5625 C CA . SER A 1 697 ? -16.029 -18.610 12.438 1.00 88.50 697 SER A CA 1
ATOM 5626 C C . SER A 1 697 ? -16.485 -17.679 13.563 1.00 88.50 697 SER A C 1
ATOM 5628 O O . SER A 1 697 ? -17.667 -17.671 13.896 1.00 88.50 697 SER A O 1
ATOM 5630 N N . ASP A 1 698 ? -15.573 -16.890 14.135 1.00 86.00 698 ASP A N 1
ATOM 5631 C CA . ASP A 1 698 ? -15.827 -16.048 15.307 1.00 86.00 698 ASP A CA 1
ATOM 5632 C C . ASP A 1 698 ? -15.750 -14.557 14.953 1.00 86.00 698 ASP A C 1
ATOM 5634 O O . ASP A 1 698 ? -14.671 -13.980 14.806 1.00 86.00 698 ASP A O 1
ATOM 5638 N N . LYS A 1 699 ? -16.916 -13.938 14.736 1.00 94.50 699 LYS A N 1
ATOM 5639 C CA . LYS A 1 699 ? -17.012 -12.541 14.298 1.00 94.50 699 LYS A CA 1
ATOM 5640 C C . LYS A 1 699 ? -17.003 -11.596 15.493 1.00 94.50 699 LYS A C 1
ATOM 5642 O O . LYS A 1 699 ? -17.955 -11.557 16.266 1.00 94.50 699 LYS A O 1
ATOM 5647 N N . ALA A 1 700 ? -15.988 -10.744 15.555 1.00 94.12 700 ALA A N 1
ATOM 5648 C CA . ALA A 1 700 ? -15.892 -9.654 16.512 1.00 94.12 700 ALA A CA 1
ATOM 5649 C C . ALA A 1 700 ? -17.009 -8.616 16.284 1.00 94.12 700 ALA A C 1
ATOM 5651 O O . ALA A 1 700 ? -17.055 -7.946 15.246 1.00 94.12 700 ALA A O 1
ATOM 5652 N N . ASP A 1 701 ? -17.891 -8.438 17.272 1.00 93.94 701 ASP A N 1
ATOM 5653 C CA . ASP A 1 701 ? -18.837 -7.319 17.297 1.00 93.94 701 ASP A CA 1
ATOM 5654 C C . ASP A 1 701 ? -18.210 -6.121 18.017 1.00 93.94 701 ASP A C 1
ATOM 5656 O O . ASP A 1 701 ? -18.268 -5.999 19.241 1.00 93.94 701 ASP A O 1
ATOM 5660 N N . LEU A 1 702 ? -17.634 -5.206 17.234 1.00 95.75 702 LEU A N 1
ATOM 5661 C CA . LEU A 1 702 ? -16.957 -4.018 17.761 1.00 95.75 702 LEU A CA 1
ATOM 5662 C C . LEU A 1 702 ? -17.897 -3.117 18.578 1.00 95.75 702 LEU A C 1
ATOM 5664 O O . LEU A 1 702 ? -17.458 -2.435 19.498 1.00 95.75 702 LEU A O 1
ATOM 5668 N N . LYS A 1 703 ? -19.205 -3.122 18.284 1.00 94.00 703 LYS A N 1
ATOM 5669 C CA . LYS A 1 703 ? -20.180 -2.319 19.034 1.00 94.00 703 LYS A CA 1
ATOM 5670 C C . LYS A 1 703 ? -20.469 -2.939 20.398 1.00 94.00 703 LYS A C 1
ATOM 5672 O O . LYS A 1 703 ? -20.657 -2.201 21.359 1.00 94.00 703 LYS A O 1
ATOM 5677 N N . ALA A 1 704 ? -20.555 -4.266 20.479 1.00 94.12 704 ALA A N 1
ATOM 5678 C CA . ALA A 1 704 ? -20.710 -4.961 21.755 1.00 94.12 704 ALA A CA 1
ATOM 5679 C C . ALA A 1 704 ? -19.440 -4.842 22.610 1.00 94.12 704 ALA A C 1
ATOM 5681 O O . ALA A 1 704 ? -19.549 -4.615 23.810 1.00 94.12 704 ALA A O 1
ATOM 5682 N N . ALA A 1 705 ? -18.268 -4.918 21.975 1.00 94.38 705 ALA A N 1
ATOM 5683 C CA . ALA A 1 705 ? -16.974 -4.730 22.619 1.00 94.38 705 ALA A CA 1
ATOM 5684 C C . ALA A 1 705 ? -16.849 -3.364 23.302 1.00 94.38 705 ALA A C 1
ATOM 5686 O O . ALA A 1 705 ? -16.512 -3.313 24.472 1.00 94.38 705 ALA A O 1
ATOM 5687 N N . LEU A 1 706 ? -17.213 -2.274 22.615 1.00 92.50 706 LEU A N 1
ATOM 5688 C CA . LEU A 1 706 ? -17.147 -0.907 23.159 1.00 92.50 706 LEU A CA 1
ATOM 5689 C C . LEU A 1 706 ? -18.141 -0.614 24.301 1.00 92.50 706 LEU A C 1
ATOM 5691 O O . LEU A 1 706 ? -18.099 0.471 24.874 1.00 92.50 706 LEU A O 1
ATOM 5695 N N . LYS A 1 707 ? -19.090 -1.516 24.582 1.00 91.62 707 LYS A N 1
ATOM 5696 C CA . LYS A 1 707 ? -20.024 -1.376 25.713 1.00 91.62 707 LYS A CA 1
ATOM 5697 C C . LYS A 1 707 ? -19.496 -1.989 27.007 1.00 91.62 707 LYS A C 1
ATOM 5699 O O . LYS A 1 707 ? -20.078 -1.719 28.056 1.00 91.62 707 LYS A O 1
ATOM 5704 N N . LYS A 1 708 ? -18.511 -2.876 26.900 1.00 86.94 708 LYS A N 1
ATOM 5705 C CA . LYS A 1 708 ? -17.790 -3.441 28.036 1.00 86.94 708 LYS A CA 1
ATOM 5706 C C . LYS A 1 708 ? -16.626 -2.522 28.363 1.00 86.94 708 LYS A C 1
ATOM 5708 O O . LYS A 1 708 ? -16.337 -2.409 29.569 1.00 86.94 708 LYS A O 1
#

Secondary structure (DSSP, 8-state):
--THHHHHT--TTT--S-S------SS-EEEEEEEEESSSEEEEEEEEETTEEEEEEETT---S-TT-EEEEEE---EEGGGGG--EEEPTTSTT-EEEEEEEEEEEEETTSSSHHHHHHHHHHHTEEEEEEEESS-EEEEEEEEPTT-SS-EE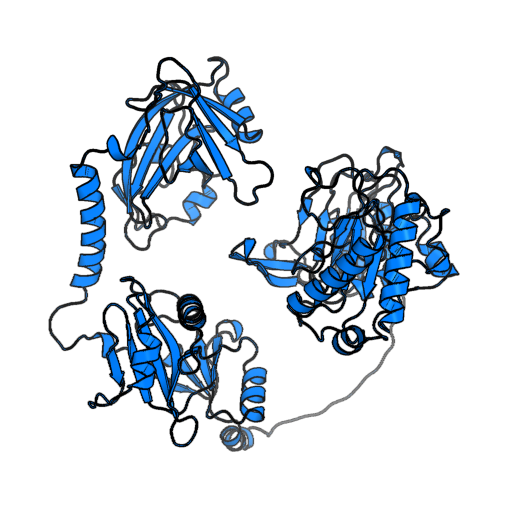EEEE-SSTT---S---GGGGS-HHHHHHHHHHHHHHHHHHHHTT-SSSS-GGGTT--PPEEESS-SS-GGGEEEEEEP-SEEEEEE-SSS-EEEESSSS-----HHHHHHHTT--S-EEEEEEEEE-SSS-EEEEEEEEEEETTEE-TTS-HHHHHHHHHHHHHTTT-TTEEE--EE-S-HHHHHHHHHHTT-SEEEEEETT--SS-TTHHHHEEEEPPTTTTTTTGGGS------------------PPP--BTTEEEEEETTEEEEEE-TT-EEETTTTEEHHHHHHHHHHTHHHHHHHHTT-EEEEEE-TT-TTS--EEE-S--TTSS-TT-EEEEEEEGGGTEEEEEEE--SHHHHHHHHHTTEEEEEE-SSBTTBTTS-S-EEEEEE-TT---HHHHHHHHHHHHHHHHHTT---EEEE-SSSSEEEEE--TT-S-HHHHHHHHHHHHHHHHHHSTTTEE--S-GGGSTT-EEEEGGGGSTT---PPTT-B-SSTT-BB--EE-GGG-STT--GGG-BTTTHHHHHHHH--TTTTTTTS---HHHHTT-

Sequence (708 aa):
MGLKEYVRKRNFNETSEPKSGSGKSKEGLKFVVQRHHASHLHYDFRLELEGVLKSWAVPKGPSLNPKDKRLAMMVEDHPYDYRTFEGVIPAGNYGAGMVTIFDEGTYESLSGKNDEKELKKGLYSGNLKFRLNGKLLKGEFALVKIKNSEDNSWLLIKHRDEYAVDKKFDSESFVPEEIKRKGSDIKKKAKTVMLEESVESGEPEVYRHMPVSKTLTDLPGKEQEWIYERKIKGERVLVYTGDSVKITPVEGTQVGDFGKLNKELKPLKNEAVIDGVIADEGKTKKVLYAFDLIMLDGHELMGLELVKRKKLLQALVEKLEKPAIVYNVDYPGPLEDVLKRAEENKWYGVIAKQKSGLYDGSNAEEQWVEIKKAEEIKDQKKMKKSGAGHTQKDKRAISSDAGKPDKKAGELEESFGRKKVKLTNLDKLYWKKEKISKGDLLDYYREIADYILPYLKDRPLSLNRHPNGIDAPGFFQKDLDVDQIPSWIKYAPLFSESNNKDIDYLICNDLPTLLWMVNLGCIEINPWLSTYKKPENPVFAVMDLDPNDVDDFTEVVRVALTARDILEQMGIRPYIKTSGSRGLHIFIHPGAKYDYEIVKNFIHYLGQLIHSQHPDTTSLERSPSKRKKKIYLDFLQNRRGQTIAAPYSARPKPGATVSTPLEWDEVNESLDIKKFTIFNTLKRLREKGDLWKDITSDKADLKAALKK

Solvent-accessible surface area (backbone atoms only — not comparable to full-atom values): 39240 Å² total; per-residue (Å²): 124,65,56,63,64,42,55,71,59,52,59,69,92,73,34,89,64,63,89,62,44,72,54,78,69,91,79,59,40,42,34,32,30,30,38,32,45,34,98,60,62,30,20,40,42,31,38,51,54,97,38,24,21,46,31,22,46,14,60,70,35,74,50,51,16,49,86,48,75,32,59,24,38,56,54,67,30,39,36,33,57,48,67,77,59,62,48,68,37,43,83,94,45,75,74,26,26,35,34,38,74,71,39,49,36,40,38,44,28,80,77,77,62,68,35,72,62,54,40,48,51,14,57,76,71,34,52,26,50,32,30,36,53,35,83,76,56,51,44,46,36,34,40,36,48,51,85,95,54,95,68,58,40,28,32,41,32,25,45,88,53,98,62,42,42,93,59,94,68,55,45,71,81,74,52,56,67,67,59,56,46,50,48,50,48,49,54,48,45,55,53,43,51,66,53,50,82,69,61,85,90,70,79,76,68,78,69,81,31,60,69,51,64,35,80,39,94,72,79,83,81,63,69,88,48,43,34,33,31,75,41,77,78,58,52,47,29,39,37,37,34,20,99,56,72,49,68,41,53,75,80,67,93,72,77,74,91,54,65,70,56,52,62,68,48,56,81,42,63,52,35,28,32,36,36,29,31,42,25,72,66,67,97,86,39,70,32,36,36,38,62,42,34,46,30,51,69,88,38,81,32,33,89,43,35,37,58,59,28,36,54,54,40,42,56,57,43,58,73,60,74,42,92,48,50,41,68,56,60,73,48,78,66,62,67,67,60,52,51,51,49,35,58,79,66,66,48,82,39,41,33,39,33,33,41,72,32,56,63,70,24,76,61,18,61,80,31,26,32,29,47,70,66,74,78,71,55,60,70,66,63,70,78,75,80,85,82,88,81,90,86,88,88,87,88,82,86,91,78,90,77,86,79,81,68,78,82,50,92,43,43,47,69,50,74,61,87,93,46,73,42,80,40,60,58,27,75,44,50,31,37,69,92,77,67,39,26,44,38,58,55,49,52,36,54,61,74,42,30,88,70,33,38,76,74,29,46,57,11,40,32,38,33,37,25,28,78,71,12,61,94,37,88,59,49,79,43,46,61,56,63,75,89,76,52,64,91,86,64,46,64,47,77,41,77,33,80,92,73,73,40,71,34,34,14,43,38,38,74,48,63,70,52,49,50,46,49,37,59,67,20,33,50,26,43,14,30,34,52,19,32,66,92,42,64,61,22,26,37,42,44,45,45,34,40,40,36,55,84,46,86,62,63,55,58,56,34,52,54,51,51,50,49,43,53,54,33,47,71,34,70,28,76,71,44,44,23,38,51,22,77,85,34,41,36,40,34,38,21,44,64,42,74,46,43,35,66,61,51,22,51,50,38,42,49,53,39,51,57,47,30,73,78,34,61,84,52,33,37,77,71,82,55,65,89,82,38,72,54,17,26,29,48,39,23,70,63,30,42,87,86,37,83,43,73,30,65,68,23,36,30,84,42,89,77,40,7,20,9,39,72,52,59,73,88,59,63,43,84,84,60,56,59,78,77,34,18,62,87,47,47,63,60,47,38,72,74,71,44,68,86,61,74,60,52,83,75,55,64,36,53,67,72,63,25,75,73,101

Foldseek 3Di:
DDCVVVQVQFDVVQFPADNAAFDPDPPAWKWFWKFQLFPATWIWTWTDAPRWTFIWTFRQDAALAQVDWTKTFTDDIHHPVNRPDFDAGPPPGDSGFGIDTLKMDHKFAPVNPPGNVQQVVCVVVQWGKIADDIPLGGGIWIWHADPPDPGRMTIIGHDDDPSHDNDDDTSVVSDDVVVVVVRVVVVVVSVVVVVVVQDDDDDRCLLVQFQDAAADADAPDDLQQKKKFFDAPAFKWKWFAACAIAIGTSPDDDGDCPPVVRVLRNVQNWGWIFIFGWDDPPDDATATATEFTQDTRRDGCQQAFRLVRLVVVVVSQVVSVDPRYHHGDIDGDGPVVVLVVCVVVVTPWMWMAGRRHGRSNDCSHNGIHTYDRPVVVVVVVVPPDDDYDDDDDDDDDDDDDDDDDDDDDFWDWDDDPPDIAIFGNQQQDQFVVVSDGLVLLLVLCLLCVVPQLVQQAQFFKWFFFDQNHLVDDTDTARADPVVPDDPPWDWAFDQDPVVRGTGTGTRRNGSRNSSRSSSRRRQFIFTWQCGSVLLFFGQKAKFKWAQLQAPQCQVLLVLVVLLQVLCVVLVWHWWKWALLPHHIMIMTGQRSPDGLVVRLVLLVVSLVVSCVVVVPAADCDPDSVVQHRHIYRPSVCSDRPHGGTTAQRFDSDPQRFGGHTDDSVCSHSVDDSSPHHSVCRSVVCVVPNNPCPCSSVGHDDSVSSVVD

Organism: NCBI:txid2173175

Radius of gyration: 31.67 Å; Cα contacts (8 Å, |Δi|>4): 1364; chains: 1; bounding box: 82×84×68 Å

Nearest PDB structures (foldseek):
  5dmu-assembly1_A  TM=9.352E-01  e=1.379E-29  Methanocella paludicola SANAE
  6sa1-assembly1_A  TM=9.178E-01  e=3.213E-26  Mycolicibacterium smegmatis MC2 155
  2r9l-assembly1_A  TM=9.124E-01  e=1.738E-21  Mycobacterium tuberculosis H37Rv
  2far-assembly2_B  TM=9.173E-01  e=5.729E-21  Pseudomonas aeruginosa
  3p43-assembly1_A  TM=9.293E-01  e=2.578E-13  Methanosarcina barkeri str. Fusaro

InterPro domains:
  IPR012310 DNA ligase, ATP-dependent, central [PF01068] (283-372)
  IPR012310 DNA ligase, ATP-dependent, central [PS50160] (279-373)
  IPR014144 DNA ligase D, 3'-phosphoesterase domain [PF13298] (34-145)
  IPR014144 DNA ligase D, 3'-phosphoesterase domain [TIGR02777] (3-162)
  IPR014145 DNA ligase D, polymerase domain [PF21686] (438-692)
  IPR014145 DNA ligase D, polymerase domain [TIGR02778] (421-668)
  IPR052171 Non-homologous end joining protein LigD [PTHR42705] (377-707)

pLDDT: mean 83.13, std 18.49, range [23.12, 98.81]